Protein AF-A0A2R6G4X2-F1 (afdb_monomer_lite)

Radius of gyration: 41.34 Å; chains: 1; bounding box: 124×84×115 Å

pLDDT: mean 77.08, std 19.09, range [26.97, 98.0]

Secondary structure (DSSP, 8-state):
-HHHHHHHHHHHHHT--HHHHHHHHHHHHHHHHHHHHHHHHHHHHHHHHHIIIIIIIHHHHHHHHHHHHHTT-TTHHHHHHHIIIIIHHHHHHHHHHHHHHHHHHTT--TTSTTHHHHHHHHTT---S-SSSS-----------------------------------------TT-S-HHHHHHHHHHHHHHHHHHHHHHSHHHHHHH-GGGGHHHHHHHHHHHHHHHGGGGEETTEE-HHHHHHHHHHHHHHHHHHHHHHHHHHHHHHHHHHHHHHHHHHHHHHHHHTT--HHHHHHHHHTS--GGGHHHHHHHHHHHHTT--HHHHHHHHHHHH--HHHHHHHHHHHHHHHH-S--HHHHHHHHHHHHHHHHHHHHHHHHHHHHHHHHHHHHHHHHHHHHHIIIIITTTS-S---PPPHHHHHHHT--HHHHHTTT---HHHHHHHHHHHHHHHHHHHHHHHHHHHHSSGGGHHHHHHHHHHHHHHHHHHHPPP-EEEE---EEESSSEEEEEEEEESSSEEEEEEESSTT--EEEEPPPB-SEEEEEEEEE-S----SEEEEEEEEEE-SSSSSS---TTSSSPPEEPBPSSSBSEEEEEEEE---------------PPPPPP----

Sequence (632 aa):
FRTFSENLASVLQSGQDLSGFLREQYDRYSEQAQERQDELLELLATIAEAYVTVLVAGTLFLMTILLVFGLTTTQTINFLRLLAYLLIPLGNLLFIVYLDGKLDMLGVARGSDTGPLEAAVDDDRVPDDVGRRSAGTPHLSAGDAADTAEAVEGTGTVDSPGVARSDGGSPGVDATTRPAADSRERLLLYDRLASVKRVLGDPVRTVLWNPTRILYLTVPLALVWLALRAPDAVSPAGIEARILDDVLIRAFLLVVGSFAVVWEVYSRRVRRMEQALPELLGRLASLNQAGMSVVESIERVRESDLGLLSVEVDRVWRDLEYGATVDDALRRFGLRVRTTATTRVVTLLTNALRASGNVAPVLRIAAEQAEAELKLRRRRRQQMFTYLVVIYISFAVFLVIIVAVQEVLVPSLPTDVPVPSADDTRRLGVNAGQFARFAEVDKAAYTLVFFHTALIQAVLSGFVAGQLGEGSLKDGAKHATVMLGVAYVAFLLLSSPVGTVTFTEQTMDGDAVVVDSVSLSEGGYVVVRQQTQDGTVVGHSQYLEAGTHRDVRVELDDTYADEMELFAVAYVDSDGDAAFDGPGATEPDSPYAGADSRVIDRATVYRGSDTAVSIRSPGASSPLPGPVLAGR

Foldseek 3Di:
DVVLVVVLVVCVVVVHDSVVVVVVVVVVVVVVVVVVLVVLLVVLVVLLVCCLVCLQVVLLVVLVVLLVVCLVFVPSLVVLLCSQVPVNLVVLVVSLVVLLVVLVVVVNAQPPLLVVVVVVVVVPPDPPPPPPPPDDDDDDDDDDDDDDDDDDDDDDDDDDDDDDDDPPDDDDDDPPDDPPVVVVVVVVVVVVVVVVCVCVVCVPVVCLVPLVVVLVVLVVVLVVQLVVQQVLQQDPVGGFPVSNVVSVLVSLLSNLVSSLVSLVSSVVLLLLLLVLLLVLLLQLLVVVVVVDASLVSLVVCLVPDSDSCNVLSVQLNVCVVVPDDNLVSLCVSCVVSVGSLSVVLSVQQSVVVVVDPRRNVSSNVSSVVSVVVVVSLVVQLVSLVVSLVVLVVSLVVSLVVLLCCLQPVLLPSDQADDQPDPVVCVVVVHDSVVVVSRGHRQSLSSNVSSLSSSLSCLQSSLQVSLCSNRVHSSNSSNSSSVSNVVSVVCCVVRHAKAKAWAAEAEEDDPQKGWTAKIATNAKWKKWKAFDDPPHDTQWIFQIDHHGMDGRGITGGNDDDDQKTKMKIWIWHPPPSPRDAADDPGPDHTHTRDRPDDGNMDIYTYGYDDPPPPPPPDDDDDDDDDDDDDDDD

Structure (mmCIF, N/CA/C/O backbone):
data_AF-A0A2R6G4X2-F1
#
_entry.id   AF-A0A2R6G4X2-F1
#
loop_
_atom_site.group_PDB
_atom_site.id
_atom_site.type_symbol
_atom_site.label_atom_id
_atom_site.label_alt_id
_atom_site.label_comp_id
_atom_site.label_asym_id
_atom_site.label_entity_id
_atom_site.label_seq_id
_atom_site.pdbx_PDB_ins_code
_atom_site.Cartn_x
_atom_site.Cartn_y
_atom_site.Cartn_z
_atom_site.occupancy
_atom_site.B_iso_or_equiv
_atom_site.auth_seq_id
_atom_site.auth_comp_id
_atom_site.auth_asym_id
_atom_site.auth_atom_id
_atom_site.pdbx_PDB_model_num
ATOM 1 N N . PHE A 1 1 ? 1.322 -0.510 41.920 1.00 74.31 1 PHE A N 1
ATOM 2 C CA . PHE A 1 1 ? 0.438 -1.065 42.969 1.00 74.31 1 PHE A CA 1
ATOM 3 C C . PHE A 1 1 ? 1.018 -0.882 44.369 1.00 74.31 1 PHE A C 1
ATOM 5 O O . PHE A 1 1 ? 0.377 -0.198 45.147 1.00 74.31 1 PHE A O 1
ATOM 12 N N . ARG A 1 2 ? 2.238 -1.362 44.675 1.00 82.44 2 ARG A N 1
ATOM 13 C CA . ARG A 1 2 ? 2.890 -1.189 45.997 1.00 82.44 2 ARG A CA 1
ATOM 14 C C . ARG A 1 2 ? 2.778 0.235 46.572 1.00 82.44 2 ARG A C 1
ATOM 16 O O . ARG A 1 2 ? 2.204 0.404 47.636 1.00 82.44 2 ARG A O 1
ATOM 23 N N . THR A 1 3 ? 3.216 1.245 45.821 1.00 82.50 3 THR A N 1
ATOM 24 C CA . THR A 1 3 ? 3.168 2.656 46.246 1.00 82.50 3 THR A CA 1
ATOM 25 C C . THR A 1 3 ? 1.747 3.152 46.523 1.00 82.50 3 THR A C 1
ATOM 27 O O . THR A 1 3 ? 1.519 3.894 47.468 1.00 82.50 3 THR A O 1
ATOM 30 N N . PHE A 1 4 ? 0.766 2.717 45.725 1.00 89.06 4 PHE A N 1
ATOM 31 C CA . PHE A 1 4 ? -0.639 3.045 45.965 1.00 89.06 4 PHE A CA 1
ATOM 32 C C . PHE A 1 4 ? -1.136 2.408 47.268 1.00 89.06 4 PHE A C 1
ATOM 34 O O . PHE A 1 4 ? -1.772 3.087 48.062 1.00 89.06 4 PHE A O 1
ATOM 41 N N . SER A 1 5 ? -0.812 1.135 47.511 1.00 88.81 5 SER A N 1
ATOM 42 C CA . SER A 1 5 ? -1.215 0.408 48.719 1.00 88.81 5 SER A CA 1
ATOM 43 C C . SER A 1 5 ? -0.576 0.972 49.992 1.00 88.81 5 SER A C 1
ATOM 45 O O . SER A 1 5 ? -1.249 1.067 51.011 1.00 88.81 5 SER A O 1
ATOM 47 N N . GLU A 1 6 ? 0.693 1.378 49.933 1.00 89.75 6 GLU A N 1
ATOM 48 C CA . GLU A 1 6 ? 1.402 2.031 51.044 1.00 89.75 6 GLU A CA 1
ATOM 49 C C . GLU A 1 6 ? 0.797 3.404 51.361 1.00 89.75 6 GLU A C 1
ATOM 51 O O . GLU A 1 6 ? 0.488 3.699 52.516 1.00 89.75 6 GLU A O 1
ATOM 56 N N . ASN A 1 7 ? 0.541 4.215 50.330 1.00 88.00 7 ASN A N 1
ATOM 57 C CA . ASN A 1 7 ? -0.105 5.517 50.494 1.00 88.00 7 ASN A CA 1
ATOM 58 C C . ASN A 1 7 ? -1.544 5.375 51.012 1.00 88.00 7 ASN A C 1
ATOM 60 O O . ASN A 1 7 ? -1.951 6.110 51.906 1.00 88.00 7 ASN A O 1
ATOM 64 N N . LEU A 1 8 ? -2.293 4.391 50.511 1.00 91.00 8 LEU A N 1
ATOM 65 C CA . LEU A 1 8 ? -3.640 4.076 50.980 1.00 91.00 8 LEU A CA 1
ATOM 66 C C . LEU A 1 8 ? -3.634 3.645 52.453 1.00 91.00 8 LEU A C 1
ATOM 68 O O . LEU A 1 8 ? -4.461 4.113 53.227 1.00 91.00 8 LEU A O 1
ATOM 72 N N . ALA A 1 9 ? -2.688 2.793 52.861 1.00 88.75 9 ALA A N 1
ATOM 73 C CA . ALA A 1 9 ? -2.542 2.373 54.254 1.00 88.75 9 ALA A CA 1
ATOM 74 C C . ALA A 1 9 ? -2.226 3.559 55.180 1.00 88.75 9 ALA A C 1
ATOM 76 O O . ALA A 1 9 ? -2.791 3.650 56.268 1.00 88.75 9 ALA A O 1
ATOM 77 N N . SER A 1 10 ? -1.388 4.494 54.723 1.00 89.75 10 SER A N 1
ATOM 78 C CA . SER A 1 10 ? -1.072 5.733 55.444 1.00 89.75 10 SER A CA 1
ATOM 79 C C . SER A 1 10 ? -2.299 6.640 55.617 1.00 89.75 10 SER A C 1
ATOM 81 O O . SER A 1 10 ? -2.577 7.122 56.717 1.00 89.75 10 SER A O 1
ATOM 83 N N . VAL A 1 11 ? -3.097 6.822 54.560 1.00 89.69 11 VAL A N 1
ATOM 84 C CA . VAL A 1 11 ? -4.350 7.600 54.604 1.00 89.69 11 VAL A CA 1
ATOM 85 C C . VAL A 1 11 ? -5.365 6.955 55.552 1.00 89.69 11 VAL A C 1
ATOM 87 O O . VAL A 1 11 ? -5.968 7.645 56.374 1.00 89.69 11 VAL A O 1
ATOM 90 N N . LEU A 1 12 ? -5.491 5.624 55.513 1.00 89.88 12 LEU A N 1
ATOM 91 C CA . LEU A 1 12 ? -6.370 4.867 56.409 1.00 89.88 12 LEU A CA 1
ATOM 92 C C . LEU A 1 12 ? -5.915 4.920 57.879 1.00 89.88 12 LEU A C 1
ATOM 94 O O . LEU A 1 12 ? -6.760 5.008 58.765 1.00 89.88 12 LEU A O 1
ATOM 98 N N . GLN A 1 13 ? -4.605 4.895 58.158 1.00 89.56 13 GLN A N 1
ATOM 99 C CA . GLN A 1 13 ? -4.066 5.007 59.523 1.00 89.56 13 GLN A CA 1
ATOM 100 C C . GLN A 1 13 ? -4.143 6.425 60.093 1.00 89.56 13 GLN A C 1
ATOM 102 O O . GLN A 1 13 ? -4.337 6.588 61.295 1.00 89.56 13 GLN A O 1
ATOM 107 N N . SER A 1 14 ? -3.979 7.447 59.253 1.00 88.31 14 SER A N 1
ATOM 108 C CA . SER A 1 14 ? -4.007 8.854 59.673 1.00 88.31 14 SER A CA 1
ATOM 109 C C . SER A 1 14 ? -5.420 9.438 59.777 1.00 88.31 14 SER A C 1
ATOM 111 O O . SER A 1 14 ? -5.576 10.550 60.280 1.00 88.31 14 SER A O 1
ATOM 113 N N . GLY A 1 15 ? -6.447 8.707 59.324 1.00 84.38 15 GLY A N 1
ATOM 114 C CA . GLY A 1 15 ? -7.837 9.173 59.304 1.00 84.38 15 GLY A CA 1
ATOM 115 C C . GLY A 1 15 ? -8.101 10.288 58.286 1.00 84.38 15 GLY A C 1
ATOM 116 O O . GLY A 1 15 ? -9.091 11.007 58.413 1.00 84.38 15 GLY A O 1
ATOM 117 N N . GLN A 1 16 ? -7.213 10.463 57.302 1.00 85.94 16 GLN A N 1
ATOM 118 C CA . GLN A 1 16 ? -7.388 11.425 56.214 1.00 85.94 16 GLN A CA 1
ATOM 119 C C . GLN A 1 16 ? -8.553 11.022 55.295 1.00 85.94 16 GLN A C 1
ATOM 121 O O . GLN A 1 16 ? -8.960 9.861 55.252 1.00 85.94 16 GLN A O 1
ATOM 126 N N . ASP A 1 17 ? -9.097 11.990 54.550 1.00 88.38 17 ASP A N 1
ATOM 127 C CA . ASP A 1 17 ? -10.212 11.743 53.632 1.00 88.38 17 ASP A CA 1
ATOM 128 C C . ASP A 1 17 ? -9.800 10.779 52.507 1.00 88.38 17 ASP A C 1
ATOM 130 O O . ASP A 1 17 ? -9.143 11.153 51.531 1.00 88.38 17 ASP A O 1
ATOM 134 N N . LEU A 1 18 ? -10.218 9.520 52.650 1.00 88.31 18 LEU A N 1
ATOM 135 C CA . LEU A 1 18 ? -10.005 8.460 51.669 1.00 88.31 18 LEU A CA 1
ATOM 136 C C . LEU A 1 18 ? -10.571 8.843 50.297 1.00 88.31 18 LEU A C 1
ATOM 138 O O . LEU A 1 18 ? -9.967 8.541 49.269 1.00 88.31 18 LEU A O 1
ATOM 142 N N . SER A 1 19 ? -11.721 9.513 50.284 1.00 86.00 19 SER A N 1
ATOM 143 C CA . SER A 1 19 ? -12.405 9.960 49.070 1.00 86.00 19 SER A CA 1
ATOM 144 C C . SER A 1 19 ? -11.533 10.952 48.302 1.00 86.00 19 SER A C 1
ATOM 146 O O . SER A 1 19 ? -11.297 10.766 47.107 1.00 86.00 19 SER A O 1
ATOM 148 N N . GLY A 1 20 ? -11.010 11.963 49.001 1.00 85.75 20 GLY A N 1
ATOM 149 C CA . GLY A 1 20 ? -10.073 12.948 48.471 1.00 85.75 20 GLY A CA 1
ATOM 150 C C . GLY A 1 20 ? -8.779 12.318 47.958 1.00 85.75 20 GLY A C 1
ATOM 151 O O . GLY A 1 20 ? -8.377 12.604 46.832 1.00 85.75 20 GLY A O 1
ATOM 152 N N . PHE A 1 21 ? -8.177 11.390 48.712 1.00 89.50 21 PHE A N 1
ATOM 153 C CA . PHE A 1 21 ? -6.983 10.667 48.258 1.00 89.50 21 PHE A CA 1
ATOM 154 C C . PHE A 1 21 ? -7.237 9.883 46.964 1.00 89.50 21 PHE A C 1
ATOM 156 O O . PHE A 1 21 ? -6.461 9.985 46.015 1.00 89.50 21 PHE A O 1
ATOM 163 N N . LEU A 1 22 ? -8.324 9.105 46.900 1.00 87.12 22 LEU A N 1
ATOM 164 C CA . LEU A 1 22 ? -8.661 8.322 45.708 1.00 87.12 22 LEU A CA 1
ATOM 165 C C . LEU A 1 22 ? -8.944 9.221 44.498 1.00 87.12 22 LEU A C 1
ATOM 167 O O . LEU A 1 22 ? -8.554 8.863 43.387 1.00 87.12 22 LEU A O 1
ATOM 171 N N . ARG A 1 23 ? -9.571 10.388 44.709 1.00 81.25 23 ARG A N 1
ATOM 172 C CA . ARG A 1 23 ? -9.786 11.403 43.668 1.00 81.25 23 ARG A CA 1
ATOM 173 C C . ARG A 1 23 ? -8.458 11.943 43.137 1.00 81.25 23 ARG A C 1
ATOM 175 O O . ARG A 1 23 ? -8.238 11.911 41.935 1.00 81.25 23 ARG A O 1
ATOM 182 N N . GLU A 1 24 ? -7.555 12.351 44.026 1.00 88.06 24 GLU A N 1
ATOM 183 C CA . GLU A 1 24 ? -6.244 12.882 43.639 1.00 88.06 24 GLU A CA 1
ATOM 184 C C . GLU A 1 24 ? -5.398 11.828 42.909 1.00 88.06 24 GLU A C 1
ATOM 186 O O . GLU A 1 24 ? -4.736 12.128 41.916 1.00 88.06 24 GLU A O 1
ATOM 191 N N . GLN A 1 25 ? -5.434 10.570 43.365 1.00 86.06 25 GLN A N 1
ATOM 192 C CA . GLN A 1 25 ? -4.774 9.478 42.652 1.00 86.06 25 GLN A CA 1
ATOM 193 C C . GLN A 1 25 ? -5.386 9.270 41.266 1.00 86.06 25 GLN A C 1
ATOM 195 O O . GLN A 1 25 ? -4.638 9.119 40.304 1.00 86.06 25 GLN A O 1
ATOM 200 N N . TYR A 1 26 ? -6.716 9.274 41.149 1.00 81.62 26 TYR A N 1
ATOM 201 C CA . TYR A 1 26 ? -7.399 9.165 39.861 1.00 81.62 26 TYR A CA 1
ATOM 202 C C . TYR A 1 26 ? -6.978 10.284 38.901 1.00 81.62 26 TYR A C 1
ATOM 204 O O . TYR A 1 26 ? -6.567 9.984 37.780 1.00 81.62 26 TYR A O 1
ATOM 212 N N . ASP A 1 27 ? -7.002 11.541 39.352 1.00 83.31 27 ASP A N 1
ATOM 213 C CA . ASP A 1 27 ? -6.635 12.699 38.532 1.00 83.31 27 ASP A CA 1
ATOM 214 C C . ASP A 1 27 ? -5.168 12.602 38.079 1.00 83.31 27 ASP A C 1
ATOM 216 O O . ASP A 1 27 ? -4.881 12.694 36.885 1.00 83.31 27 ASP A O 1
ATOM 220 N N . ARG A 1 28 ? -4.248 12.259 38.993 1.00 85.56 28 ARG A N 1
ATOM 221 C CA . ARG A 1 28 ? -2.826 12.046 38.679 1.00 85.56 28 ARG A CA 1
ATOM 222 C C . ARG A 1 28 ? -2.600 10.920 37.669 1.00 85.56 28 ARG A C 1
ATOM 224 O O . ARG A 1 28 ? -1.805 11.073 36.746 1.00 85.56 28 ARG A O 1
ATOM 231 N N . TYR A 1 29 ? -3.255 9.770 37.839 1.00 81.06 29 TYR A N 1
ATOM 232 C CA . TYR A 1 29 ? -3.120 8.660 36.889 1.00 81.06 29 TYR A CA 1
ATOM 233 C C . TYR A 1 29 ? -3.757 8.988 35.535 1.00 81.06 29 TYR A C 1
ATOM 235 O O . TYR A 1 29 ? -3.246 8.535 34.512 1.00 81.06 29 TYR A O 1
ATOM 243 N N . SER A 1 30 ? -4.834 9.778 35.516 1.00 76.94 30 SER A N 1
ATOM 244 C CA . SER A 1 30 ? -5.456 10.275 34.288 1.00 76.94 30 SER A CA 1
ATOM 245 C C . SER A 1 30 ? -4.523 11.228 33.535 1.00 76.94 30 SER A C 1
ATOM 247 O O . SER A 1 30 ? -4.326 11.049 32.334 1.00 76.94 30 SER A O 1
ATOM 249 N N . GLU A 1 31 ? -3.897 12.188 34.222 1.00 82.50 31 GLU A N 1
ATOM 250 C CA . GLU A 1 31 ? -2.893 13.088 33.632 1.00 82.50 31 GLU A CA 1
ATOM 251 C C . GLU A 1 31 ? -1.687 12.308 33.097 1.00 82.50 31 GLU A C 1
ATOM 253 O O . GLU A 1 31 ? -1.355 12.426 31.921 1.00 82.50 31 GLU A O 1
ATOM 258 N N . GLN A 1 32 ? -1.106 11.408 33.898 1.00 85.50 32 GLN A N 1
ATOM 259 C CA . GLN A 1 32 ? 0.003 10.556 33.446 1.00 85.50 32 GLN A CA 1
ATOM 260 C C . GLN A 1 32 ? -0.377 9.672 32.253 1.00 85.50 32 GLN A C 1
ATOM 262 O O . GLN A 1 32 ? 0.459 9.383 31.397 1.00 85.50 32 GLN A O 1
ATOM 267 N N . ALA A 1 33 ? -1.623 9.196 32.185 1.00 76.44 33 ALA A N 1
ATOM 268 C CA . ALA A 1 33 ? -2.098 8.429 31.040 1.00 76.44 33 ALA A CA 1
ATOM 269 C C . ALA A 1 33 ? -2.177 9.295 29.774 1.00 76.44 33 ALA A C 1
ATOM 271 O O . ALA A 1 33 ? -1.818 8.807 28.704 1.00 76.44 33 ALA A O 1
ATOM 272 N N . GLN A 1 34 ? -2.602 10.557 29.891 1.00 78.50 34 GLN A N 1
ATOM 273 C CA . GLN A 1 34 ? -2.627 11.512 28.778 1.00 78.50 34 GLN A CA 1
ATOM 274 C C . GLN A 1 34 ? -1.216 11.893 28.317 1.00 78.50 34 GLN A C 1
ATOM 276 O O . GLN A 1 34 ? -0.951 11.852 27.119 1.00 78.50 34 GLN A O 1
ATOM 281 N N . GLU A 1 35 ? -0.295 12.180 29.240 1.00 84.88 35 GLU A N 1
ATOM 282 C CA . GLU A 1 35 ? 1.109 12.472 28.913 1.00 84.88 35 GLU A CA 1
ATOM 283 C C . GLU A 1 35 ? 1.766 11.306 28.169 1.00 84.88 35 GLU A C 1
ATOM 285 O O . GLU A 1 35 ? 2.358 11.502 27.110 1.00 84.88 35 GLU A O 1
ATOM 290 N N . ARG A 1 36 ? 1.578 10.070 28.657 1.00 82.19 36 ARG A N 1
ATOM 291 C CA . ARG A 1 36 ? 2.057 8.869 27.954 1.00 82.19 36 ARG A CA 1
ATOM 292 C C . ARG A 1 36 ? 1.477 8.771 26.551 1.00 82.19 36 ARG A C 1
ATOM 294 O O . ARG A 1 36 ? 2.182 8.391 25.630 1.00 82.19 36 ARG A O 1
ATOM 301 N N . GLN A 1 37 ? 0.193 9.076 26.371 1.00 77.38 37 GLN A N 1
ATOM 302 C CA . GLN A 1 37 ? -0.431 9.031 25.048 1.00 77.38 37 GLN A CA 1
ATOM 303 C C . GLN A 1 37 ? 0.171 10.069 24.100 1.00 77.38 37 GLN A C 1
ATOM 305 O O . GLN A 1 37 ? 0.361 9.753 22.929 1.00 77.38 37 GLN A O 1
ATOM 310 N N . ASP A 1 38 ? 0.498 11.263 24.589 1.00 83.81 38 ASP A N 1
ATOM 311 C CA . ASP A 1 38 ? 1.144 12.301 23.785 1.00 83.81 38 ASP A CA 1
ATOM 312 C C . ASP A 1 38 ? 2.583 11.911 23.409 1.00 83.81 38 ASP A C 1
ATOM 314 O O . ASP A 1 38 ? 2.957 12.039 22.243 1.00 83.81 38 ASP A O 1
ATOM 318 N N . GLU A 1 39 ? 3.332 11.297 24.329 1.00 86.19 39 GLU A N 1
ATOM 319 C CA . GLU A 1 39 ? 4.656 10.722 24.053 1.00 86.19 39 GLU A CA 1
ATOM 320 C C . GLU A 1 39 ? 4.590 9.613 22.984 1.00 86.19 39 GLU A C 1
ATOM 322 O O . GLU A 1 39 ? 5.395 9.582 22.053 1.00 86.19 39 GLU A O 1
ATOM 327 N N . LEU A 1 40 ? 3.585 8.727 23.039 1.00 83.50 40 LEU A N 1
ATOM 328 C CA . LEU A 1 40 ? 3.386 7.699 22.006 1.00 83.50 40 LEU A CA 1
ATOM 329 C C . LEU A 1 40 ? 3.181 8.301 20.615 1.00 83.50 40 LEU A C 1
ATOM 331 O O . LEU A 1 40 ? 3.644 7.741 19.621 1.00 83.50 40 LEU A O 1
ATOM 335 N N . LEU A 1 41 ? 2.468 9.420 20.534 1.00 83.12 41 LEU A N 1
ATOM 336 C CA . LEU A 1 41 ? 2.195 10.097 19.272 1.00 83.12 41 LEU A CA 1
ATOM 337 C C . LEU A 1 41 ? 3.466 10.740 18.701 1.00 83.12 41 LEU A C 1
ATOM 339 O O . LEU A 1 41 ? 3.698 10.650 17.496 1.00 83.12 41 LEU A O 1
ATOM 343 N N . GLU A 1 42 ? 4.319 11.301 19.557 1.00 87.56 42 GLU A N 1
ATOM 344 C CA . GLU A 1 42 ? 5.636 11.832 19.185 1.00 87.56 42 GLU A CA 1
ATOM 345 C C . GLU A 1 42 ? 6.618 10.732 18.738 1.00 87.56 42 GLU A C 1
ATOM 347 O O . GLU A 1 42 ? 7.371 10.898 17.774 1.00 87.56 42 GLU A O 1
ATOM 352 N N . LEU A 1 43 ? 6.569 9.553 19.362 1.00 88.25 43 LEU A N 1
ATOM 353 C CA . LEU A 1 43 ? 7.355 8.402 18.911 1.00 88.25 43 LEU A CA 1
ATOM 354 C C . LEU A 1 43 ? 6.917 7.923 17.522 1.00 88.25 43 LEU A C 1
ATOM 356 O O . LEU A 1 43 ? 7.763 7.662 16.666 1.00 88.25 43 LEU A O 1
ATOM 360 N N . LEU A 1 44 ? 5.607 7.822 17.273 1.00 85.56 44 LEU A N 1
ATOM 361 C CA . LEU A 1 44 ? 5.081 7.437 15.957 1.00 85.56 44 LEU A CA 1
ATOM 362 C C . LEU A 1 44 ? 5.452 8.453 14.872 1.00 85.56 44 LEU A C 1
ATOM 364 O O . LEU A 1 44 ? 5.812 8.058 13.762 1.00 85.56 44 LEU A O 1
ATOM 368 N N . ALA A 1 45 ? 5.412 9.740 15.212 1.00 86.81 45 ALA A N 1
ATOM 369 C CA . ALA A 1 45 ? 5.889 10.832 14.376 1.00 86.81 45 ALA A CA 1
ATOM 370 C C . ALA A 1 45 ? 7.362 10.662 13.986 1.00 86.81 45 ALA A C 1
ATOM 372 O O . ALA A 1 45 ? 7.700 10.626 12.803 1.00 86.81 45 ALA A O 1
ATOM 373 N N . THR A 1 46 ? 8.221 10.461 14.984 1.00 91.00 46 THR A N 1
ATOM 374 C CA . THR A 1 46 ? 9.662 10.268 14.788 1.00 91.00 46 THR A CA 1
ATOM 375 C C . THR A 1 46 ? 9.948 9.057 13.894 1.00 91.00 46 THR A C 1
ATOM 377 O O . THR A 1 46 ? 10.792 9.117 13.000 1.00 91.00 46 THR A O 1
ATOM 380 N N . ILE A 1 47 ? 9.217 7.953 14.087 1.00 92.25 47 ILE A N 1
ATOM 381 C CA . ILE A 1 47 ? 9.348 6.747 13.257 1.00 92.25 47 ILE A CA 1
ATOM 382 C C . ILE A 1 47 ? 8.941 7.028 11.801 1.00 92.25 47 ILE A C 1
ATOM 384 O O . ILE A 1 47 ? 9.616 6.568 10.877 1.00 92.25 47 ILE A O 1
ATOM 388 N N . ALA A 1 48 ? 7.865 7.787 11.580 1.00 90.12 48 ALA A N 1
ATOM 389 C CA . ALA A 1 48 ? 7.418 8.154 10.240 1.00 90.12 48 ALA A CA 1
ATOM 390 C C . ALA A 1 48 ? 8.413 9.085 9.520 1.00 90.12 48 ALA A C 1
ATOM 392 O O . ALA A 1 48 ? 8.692 8.894 8.337 1.00 90.12 48 ALA A O 1
ATOM 393 N N . GLU A 1 49 ? 8.994 10.058 10.221 1.00 91.38 49 GLU A N 1
ATOM 394 C CA . GLU A 1 49 ? 10.031 10.936 9.664 1.00 91.38 49 GLU A CA 1
ATOM 395 C C . GLU A 1 49 ? 11.315 10.167 9.330 1.00 91.38 49 GLU A C 1
ATOM 397 O O . GLU A 1 49 ? 11.892 10.347 8.253 1.00 91.38 49 GLU A O 1
ATOM 402 N N . ALA A 1 50 ? 11.731 9.250 10.208 1.00 93.94 50 ALA A N 1
ATOM 403 C CA . ALA A 1 50 ? 12.869 8.369 9.959 1.00 93.94 50 ALA A CA 1
ATOM 404 C C . ALA A 1 50 ? 12.653 7.500 8.709 1.00 93.94 50 ALA A C 1
ATOM 406 O O . ALA A 1 50 ? 13.566 7.338 7.902 1.00 93.94 50 ALA A O 1
ATOM 407 N N . TYR A 1 51 ? 11.436 6.985 8.503 1.00 94.50 51 TYR A N 1
ATOM 408 C CA . TYR A 1 51 ? 11.088 6.236 7.295 1.00 94.50 51 TYR A CA 1
ATOM 409 C C . TYR A 1 51 ? 11.301 7.062 6.023 1.00 94.50 51 TYR A C 1
ATOM 411 O O . TYR A 1 51 ? 12.009 6.641 5.106 1.00 94.50 51 TYR A O 1
ATOM 419 N N . VAL A 1 52 ? 10.708 8.256 5.980 1.00 93.06 52 VAL A N 1
ATOM 420 C CA . VAL A 1 52 ? 10.749 9.129 4.802 1.00 93.06 52 VAL A CA 1
ATOM 421 C C . VAL A 1 52 ? 12.179 9.571 4.491 1.00 93.06 52 VAL A C 1
ATOM 423 O O . VAL A 1 52 ? 12.605 9.558 3.338 1.00 93.06 52 VAL A O 1
ATOM 426 N N . THR A 1 53 ? 12.946 9.933 5.512 1.00 93.00 53 THR A N 1
ATOM 427 C CA . THR A 1 53 ? 14.320 10.413 5.330 1.00 93.00 53 THR A CA 1
ATOM 428 C C . THR A 1 53 ? 15.282 9.294 4.931 1.00 93.00 53 THR A C 1
ATOM 430 O O . THR A 1 53 ? 16.064 9.468 3.998 1.00 93.00 53 THR A O 1
ATOM 433 N N . VAL A 1 54 ? 15.212 8.129 5.577 1.00 94.12 54 VAL A N 1
ATOM 434 C CA . VAL A 1 54 ? 16.183 7.044 5.365 1.00 94.12 54 VAL A CA 1
ATOM 435 C C . VAL A 1 54 ? 15.806 6.157 4.180 1.00 94.12 54 VAL A C 1
ATOM 437 O O . VAL A 1 54 ? 16.633 5.927 3.300 1.00 94.12 54 VAL A O 1
ATOM 440 N N . LEU A 1 55 ? 14.571 5.650 4.139 1.00 94.25 55 LEU A N 1
ATOM 441 C CA . LEU A 1 55 ? 14.168 4.620 3.173 1.00 94.25 55 LEU A CA 1
ATOM 442 C C . LEU A 1 55 ? 13.589 5.177 1.873 1.00 94.25 55 LEU A C 1
ATOM 444 O O . LEU A 1 55 ? 13.612 4.467 0.871 1.00 94.25 55 LEU A O 1
ATOM 448 N N . VAL A 1 56 ? 13.092 6.416 1.863 1.00 91.69 56 VAL A N 1
ATOM 449 C CA . VAL A 1 56 ? 12.552 7.048 0.645 1.00 91.69 56 VAL A CA 1
ATOM 450 C C . VAL A 1 56 ? 13.556 8.036 0.051 1.00 91.69 56 VAL A C 1
ATOM 452 O O . VAL A 1 56 ? 13.971 7.883 -1.095 1.00 91.69 56 VAL A O 1
ATOM 455 N N . ALA A 1 57 ? 13.984 9.042 0.819 1.00 91.19 57 ALA A N 1
ATOM 456 C CA . ALA A 1 57 ? 14.934 10.040 0.326 1.00 91.19 57 ALA A CA 1
ATOM 457 C C . ALA A 1 57 ? 16.363 9.483 0.222 1.00 91.19 57 ALA A C 1
ATOM 459 O O . ALA A 1 57 ? 17.044 9.720 -0.775 1.00 91.19 57 ALA A O 1
ATOM 460 N N . GLY A 1 58 ? 16.813 8.708 1.215 1.00 92.12 58 GLY A N 1
ATOM 461 C CA . GLY A 1 58 ? 18.147 8.103 1.211 1.00 92.12 58 GLY A CA 1
ATOM 462 C C . GLY A 1 58 ? 18.370 7.121 0.057 1.00 92.12 58 GLY A C 1
ATOM 463 O O . GLY A 1 58 ? 19.436 7.125 -0.556 1.00 92.12 58 GLY A O 1
ATOM 464 N N . THR A 1 59 ? 17.360 6.323 -0.294 1.00 91.12 59 THR A N 1
ATOM 465 C CA . THR A 1 59 ? 17.434 5.371 -1.416 1.00 91.12 59 THR A CA 1
ATOM 466 C C . THR A 1 59 ? 17.459 6.084 -2.760 1.00 91.12 59 THR A C 1
ATOM 468 O O . THR A 1 59 ? 18.265 5.724 -3.615 1.00 91.12 59 THR A O 1
ATOM 471 N N . LEU A 1 60 ? 16.661 7.142 -2.926 1.00 90.31 60 LEU A N 1
ATOM 472 C CA . LEU A 1 60 ? 16.725 8.011 -4.099 1.00 90.31 60 LEU A CA 1
ATOM 473 C C . LEU A 1 60 ? 18.096 8.649 -4.251 1.00 90.31 60 LEU A C 1
ATOM 475 O O . LEU A 1 60 ? 18.677 8.606 -5.328 1.00 90.31 60 LEU A O 1
ATOM 479 N N . PHE A 1 61 ? 18.612 9.244 -3.179 1.00 90.44 61 PHE A N 1
ATOM 480 C CA . PHE A 1 61 ? 19.911 9.900 -3.203 1.00 90.44 61 PHE A CA 1
ATOM 481 C C . PHE A 1 61 ? 21.026 8.917 -3.570 1.00 90.44 61 PHE A C 1
ATOM 483 O O . PHE A 1 61 ? 21.893 9.224 -4.384 1.00 90.44 61 PHE A O 1
ATOM 490 N N . LEU A 1 62 ? 20.979 7.704 -3.018 1.00 90.75 62 LEU A N 1
ATOM 491 C CA . LEU A 1 62 ? 21.928 6.657 -3.371 1.00 90.75 62 LEU A CA 1
ATOM 492 C C . LEU A 1 62 ? 21.775 6.221 -4.836 1.00 90.75 62 LEU A C 1
ATOM 494 O O . LEU A 1 62 ? 22.779 6.039 -5.518 1.00 90.75 62 LEU A O 1
ATOM 498 N N . MET A 1 63 ? 20.541 6.103 -5.330 1.00 89.25 63 MET A N 1
ATOM 499 C CA . MET A 1 63 ? 20.249 5.799 -6.732 1.00 89.25 63 MET A CA 1
ATOM 500 C C . MET A 1 63 ? 20.818 6.857 -7.683 1.00 89.25 63 MET A C 1
ATOM 502 O O . MET A 1 63 ? 21.504 6.514 -8.644 1.00 89.25 63 MET A O 1
ATOM 506 N N . THR A 1 64 ? 20.574 8.142 -7.414 1.00 85.88 64 THR A N 1
ATOM 507 C CA . THR A 1 64 ? 21.063 9.233 -8.267 1.00 85.88 64 THR A CA 1
ATOM 508 C C . THR A 1 64 ? 22.583 9.335 -8.226 1.00 85.88 64 THR A C 1
ATOM 510 O O . THR A 1 64 ? 23.201 9.495 -9.275 1.00 85.88 64 THR A O 1
ATOM 513 N N . ILE A 1 65 ? 23.209 9.155 -7.057 1.00 86.50 65 ILE A N 1
ATOM 514 C CA . ILE A 1 65 ? 24.672 9.076 -6.951 1.00 86.50 65 ILE A CA 1
ATOM 515 C C . ILE A 1 65 ? 25.221 7.913 -7.769 1.00 86.50 65 ILE A C 1
ATOM 517 O O . ILE A 1 65 ? 26.174 8.105 -8.517 1.00 86.50 65 ILE A O 1
ATOM 521 N N . LEU A 1 66 ? 24.657 6.712 -7.631 1.00 85.38 66 LEU A N 1
ATOM 522 C CA . LEU A 1 66 ? 25.139 5.531 -8.348 1.00 85.38 66 LEU A CA 1
ATOM 523 C C . LEU A 1 66 ? 24.967 5.671 -9.862 1.00 85.38 66 LEU A C 1
ATOM 525 O O . LEU A 1 66 ? 25.812 5.189 -10.613 1.00 85.38 66 LEU A O 1
ATOM 529 N N . LEU A 1 67 ? 23.925 6.365 -10.313 1.00 82.19 67 LEU A N 1
ATOM 530 C CA . LEU A 1 67 ? 23.754 6.699 -11.721 1.00 82.19 67 LEU A CA 1
ATOM 531 C C . LEU A 1 67 ? 24.797 7.708 -12.207 1.00 82.19 67 LEU A C 1
ATOM 533 O O . LEU A 1 67 ? 25.438 7.475 -13.226 1.00 82.19 67 LEU A O 1
ATOM 537 N N . VAL A 1 68 ? 25.016 8.797 -11.463 1.00 80.25 68 VAL A N 1
ATOM 538 C CA . VAL A 1 68 ? 26.039 9.800 -11.805 1.00 80.25 68 VAL A CA 1
ATOM 539 C C . VAL A 1 68 ? 27.442 9.194 -11.756 1.00 80.25 68 VAL A C 1
ATOM 541 O O . VAL A 1 68 ? 28.284 9.509 -12.584 1.00 80.25 68 VAL A O 1
ATOM 544 N N . PHE A 1 69 ? 27.709 8.278 -10.829 1.00 76.38 69 PHE A N 1
ATOM 545 C CA . PHE A 1 69 ? 28.953 7.513 -10.816 1.00 76.38 69 PHE A CA 1
ATOM 546 C C . PHE A 1 69 ? 29.010 6.495 -11.964 1.00 76.38 69 PHE A C 1
ATOM 548 O O . PHE A 1 69 ? 30.090 6.154 -12.428 1.00 76.38 69 PHE A O 1
ATOM 555 N N . GLY A 1 70 ? 27.857 6.052 -12.470 1.00 70.69 70 GLY A N 1
ATOM 556 C CA . GLY A 1 70 ? 27.741 5.235 -13.679 1.00 70.69 70 GLY A CA 1
ATOM 557 C C . GLY A 1 70 ? 28.243 5.934 -14.936 1.00 70.69 70 GLY A C 1
ATOM 558 O O . GLY A 1 70 ? 28.806 5.279 -15.806 1.00 70.69 70 GLY A O 1
ATOM 559 N N . LEU A 1 71 ? 28.133 7.266 -14.995 1.00 67.81 71 LEU A N 1
ATOM 560 C CA . LEU A 1 71 ? 28.729 8.076 -16.064 1.00 67.81 71 LEU A CA 1
ATOM 561 C C . LEU A 1 71 ? 30.261 8.031 -16.063 1.00 67.81 71 LEU A C 1
ATOM 563 O O . LEU A 1 71 ? 30.881 8.230 -17.102 1.00 67.81 71 LEU A O 1
ATOM 567 N N . THR A 1 72 ? 30.881 7.823 -14.900 1.00 67.62 72 THR A N 1
ATOM 568 C CA . THR A 1 72 ? 32.345 7.820 -14.762 1.00 67.62 72 THR A CA 1
ATOM 569 C C . THR A 1 72 ? 32.923 6.413 -14.650 1.00 67.62 72 THR A C 1
ATOM 571 O O . THR A 1 72 ? 34.101 6.212 -14.933 1.00 67.62 72 THR A O 1
ATOM 574 N N . THR A 1 73 ? 32.110 5.438 -14.234 1.00 65.69 73 THR A N 1
ATOM 575 C CA . THR A 1 73 ? 32.514 4.062 -13.939 1.00 65.69 73 THR A CA 1
ATOM 576 C C . THR A 1 73 ? 31.487 3.068 -14.477 1.00 65.69 73 THR A C 1
ATOM 578 O O . THR A 1 73 ? 30.326 3.074 -14.086 1.00 65.69 73 THR A O 1
ATOM 581 N N . THR A 1 74 ? 31.924 2.109 -15.287 1.00 57.94 74 THR A N 1
ATOM 582 C CA . THR A 1 74 ? 31.042 1.227 -16.073 1.00 57.94 74 THR A CA 1
ATOM 583 C C . THR A 1 74 ? 30.365 0.073 -15.321 1.00 57.94 74 THR A C 1
ATOM 585 O O . THR A 1 74 ? 29.627 -0.700 -15.921 1.00 57.94 74 THR A O 1
ATOM 588 N N . GLN A 1 75 ? 30.569 -0.077 -14.008 1.00 69.31 75 GLN A N 1
ATOM 589 C CA . GLN A 1 75 ? 30.040 -1.219 -13.236 1.00 69.31 75 GLN A CA 1
ATOM 590 C C . GLN A 1 75 ? 28.942 -0.857 -12.224 1.00 69.31 75 GLN A C 1
ATOM 592 O O . GLN A 1 75 ? 28.603 -1.677 -11.367 1.00 69.31 75 GLN A O 1
ATOM 597 N N . THR A 1 76 ? 28.349 0.339 -12.295 1.00 80.50 76 THR A N 1
ATOM 598 C CA . THR A 1 76 ? 27.336 0.756 -11.308 1.00 80.50 76 THR A CA 1
ATOM 599 C C . THR A 1 76 ? 25.990 0.059 -11.467 1.00 80.50 76 THR A C 1
ATOM 601 O O . THR A 1 76 ? 25.282 -0.091 -10.472 1.00 80.50 76 THR A O 1
ATOM 604 N N . ILE A 1 77 ? 25.665 -0.467 -12.653 1.00 83.06 77 ILE A N 1
ATOM 605 C CA . ILE A 1 77 ? 24.405 -1.187 -12.894 1.00 83.06 77 ILE A CA 1
ATOM 606 C C . ILE A 1 77 ? 24.191 -2.356 -11.923 1.00 83.06 77 ILE A C 1
ATOM 608 O O . ILE A 1 77 ? 23.088 -2.554 -11.421 1.00 83.06 77 ILE A O 1
ATOM 612 N N . ASN A 1 78 ? 25.247 -3.098 -11.575 1.00 86.50 78 ASN A N 1
ATOM 613 C CA . ASN A 1 78 ? 25.146 -4.201 -10.616 1.00 86.50 78 ASN A CA 1
ATOM 614 C C . ASN A 1 78 ? 24.834 -3.699 -9.200 1.00 86.50 78 ASN A C 1
ATOM 616 O O . ASN A 1 78 ? 24.050 -4.321 -8.483 1.00 86.50 78 ASN A O 1
ATOM 620 N N . PHE A 1 79 ? 25.398 -2.553 -8.812 1.00 88.62 79 PHE A N 1
ATOM 621 C CA . PHE A 1 79 ? 25.085 -1.910 -7.537 1.00 88.62 79 PHE A CA 1
ATOM 622 C C . PHE A 1 79 ? 23.655 -1.365 -7.517 1.00 88.62 79 PHE A C 1
ATOM 624 O O . PHE A 1 79 ? 22.970 -1.537 -6.513 1.00 88.62 79 PHE A O 1
ATOM 631 N N . LEU A 1 80 ? 23.174 -0.786 -8.623 1.00 90.56 80 LEU A N 1
ATOM 632 C CA . LEU A 1 80 ? 21.778 -0.358 -8.760 1.00 90.56 80 LEU A CA 1
ATOM 633 C C . LEU A 1 80 ? 20.815 -1.546 -8.672 1.00 90.56 80 LEU A C 1
ATOM 635 O O . LEU A 1 80 ? 19.823 -1.465 -7.957 1.00 90.56 80 LEU A O 1
ATOM 639 N N . ARG A 1 81 ? 21.123 -2.678 -9.321 1.00 92.75 81 ARG A N 1
ATOM 640 C CA . ARG A 1 81 ? 20.335 -3.921 -9.210 1.00 92.75 81 ARG A CA 1
ATOM 641 C C . ARG A 1 81 ? 20.307 -4.446 -7.774 1.00 92.75 81 ARG A C 1
ATOM 643 O O . ARG A 1 81 ? 19.244 -4.806 -7.276 1.00 92.75 81 ARG A O 1
ATOM 650 N N . LEU A 1 82 ? 21.451 -4.460 -7.085 1.00 93.88 82 LEU A N 1
ATOM 651 C CA . LEU A 1 82 ? 21.525 -4.854 -5.675 1.00 93.88 82 LEU A CA 1
ATOM 652 C C . LEU A 1 82 ? 20.720 -3.900 -4.780 1.00 93.88 82 LEU A C 1
ATOM 654 O O . LEU A 1 82 ? 20.007 -4.340 -3.880 1.00 93.88 82 LEU A O 1
ATOM 658 N N . LEU A 1 83 ? 20.784 -2.597 -5.042 1.00 94.06 83 LEU A N 1
ATOM 659 C CA . LEU A 1 83 ? 20.002 -1.602 -4.320 1.00 94.06 83 LEU A CA 1
ATOM 660 C C . LEU A 1 83 ? 18.493 -1.803 -4.545 1.00 94.06 83 LEU A C 1
ATOM 662 O O . LEU A 1 83 ? 17.743 -1.895 -3.574 1.00 94.06 83 LEU A O 1
ATOM 666 N N . ALA A 1 84 ? 18.071 -1.934 -5.804 1.00 94.50 84 ALA A N 1
ATOM 667 C CA . ALA A 1 84 ? 16.679 -2.064 -6.226 1.00 94.50 84 ALA A CA 1
ATOM 668 C C . ALA A 1 84 ? 16.011 -3.358 -5.750 1.00 94.50 84 ALA A C 1
ATOM 670 O O . ALA A 1 84 ? 14.915 -3.317 -5.199 1.00 94.50 84 ALA A O 1
ATOM 671 N N . TYR A 1 85 ? 16.662 -4.506 -5.951 1.00 95.94 85 TYR A N 1
ATOM 672 C CA . TYR A 1 85 ? 16.039 -5.816 -5.732 1.00 95.94 85 TYR A CA 1
ATOM 673 C C . TYR A 1 85 ? 16.343 -6.433 -4.369 1.00 95.94 85 TYR A C 1
ATOM 675 O O . TYR A 1 85 ? 15.642 -7.356 -3.959 1.00 95.94 85 TYR A O 1
ATOM 683 N N . LEU A 1 86 ? 17.364 -5.947 -3.656 1.00 95.88 86 LEU A N 1
ATOM 684 C CA . LEU A 1 86 ? 17.731 -6.478 -2.343 1.00 95.88 86 LEU A CA 1
ATOM 685 C C . LEU A 1 86 ? 17.593 -5.424 -1.246 1.00 95.88 86 LEU A C 1
ATOM 687 O O . LEU A 1 86 ? 16.810 -5.619 -0.321 1.00 95.88 86 LEU A O 1
ATOM 691 N N . LEU A 1 87 ? 18.328 -4.314 -1.329 1.00 95.31 87 LEU A N 1
ATOM 692 C CA . LEU A 1 87 ? 18.441 -3.375 -0.207 1.00 95.31 87 LEU A CA 1
ATOM 693 C C . LEU A 1 87 ? 17.126 -2.629 0.064 1.00 95.31 87 LEU A C 1
ATOM 695 O O . LEU A 1 87 ? 16.704 -2.563 1.218 1.00 95.31 87 LEU A O 1
ATOM 699 N N . ILE A 1 88 ? 16.448 -2.119 -0.970 1.00 95.19 88 ILE A N 1
ATOM 700 C CA . ILE A 1 88 ? 15.166 -1.412 -0.820 1.00 95.19 88 ILE A CA 1
ATOM 701 C C . ILE A 1 88 ? 14.063 -2.347 -0.287 1.00 95.19 88 ILE A C 1
ATOM 703 O O . ILE A 1 88 ? 13.441 -1.988 0.724 1.00 95.19 88 ILE A O 1
ATOM 707 N N . PRO A 1 89 ? 13.825 -3.542 -0.874 1.00 97.12 89 PRO A N 1
ATOM 708 C CA . PRO A 1 89 ? 12.872 -4.503 -0.332 1.00 97.12 89 PRO A CA 1
ATOM 709 C C . PRO A 1 89 ? 13.186 -4.915 1.100 1.00 97.12 89 PRO A C 1
ATOM 711 O O . PRO A 1 89 ? 12.306 -4.863 1.957 1.00 97.12 89 PRO A O 1
ATOM 714 N N . LEU A 1 90 ? 14.441 -5.274 1.379 1.00 97.06 90 LEU A N 1
ATOM 715 C CA . LEU A 1 90 ? 14.867 -5.713 2.703 1.00 97.06 90 LEU A CA 1
ATOM 716 C C . LEU A 1 90 ? 14.706 -4.598 3.741 1.00 97.06 90 LEU A C 1
ATOM 718 O O . LEU A 1 90 ? 14.191 -4.853 4.825 1.00 97.06 90 LEU A O 1
ATOM 722 N N . GLY A 1 91 ? 15.104 -3.368 3.408 1.00 96.75 91 GLY A N 1
ATOM 723 C CA . GLY A 1 91 ? 14.993 -2.212 4.296 1.00 96.75 91 GLY A CA 1
ATOM 724 C C . GLY A 1 91 ? 13.543 -1.892 4.655 1.00 96.75 91 GLY A C 1
ATOM 725 O O . GLY A 1 91 ? 13.223 -1.705 5.827 1.00 96.75 91 GLY A O 1
ATOM 726 N N . ASN A 1 92 ? 12.643 -1.907 3.670 1.00 96.38 92 ASN A N 1
ATOM 727 C CA . ASN A 1 92 ? 11.215 -1.706 3.915 1.00 96.38 92 ASN A CA 1
ATOM 728 C C . ASN A 1 92 ? 10.581 -2.879 4.677 1.00 96.38 92 ASN A C 1
ATOM 730 O O . ASN A 1 92 ? 9.789 -2.640 5.583 1.00 96.38 92 ASN A O 1
ATOM 734 N N . LEU A 1 93 ? 10.927 -4.132 4.365 1.00 96.31 93 LEU A N 1
ATOM 735 C CA . LEU A 1 93 ? 10.422 -5.300 5.098 1.00 96.31 93 LEU A CA 1
ATOM 736 C C . LEU A 1 93 ? 10.885 -5.297 6.558 1.00 96.31 93 LEU A C 1
ATOM 738 O O . LEU A 1 93 ? 10.073 -5.513 7.456 1.00 96.31 93 LEU A O 1
ATOM 742 N N . LEU A 1 94 ? 12.163 -4.996 6.804 1.00 96.44 94 LEU A N 1
ATOM 743 C CA . LEU A 1 94 ? 12.705 -4.811 8.149 1.00 96.44 94 LEU A CA 1
ATOM 744 C C . LEU A 1 94 ? 11.928 -3.719 8.890 1.00 96.44 94 LEU A C 1
ATOM 746 O O . LEU A 1 94 ? 11.554 -3.909 10.044 1.00 96.44 94 LEU A O 1
ATOM 750 N N . PHE A 1 95 ? 11.657 -2.597 8.222 1.00 96.12 95 PHE A N 1
ATOM 751 C CA . PHE A 1 95 ? 10.894 -1.502 8.804 1.00 96.12 95 PHE A CA 1
ATOM 752 C C . PHE A 1 95 ? 9.445 -1.893 9.113 1.00 96.12 95 PHE A C 1
ATOM 754 O O . PHE A 1 95 ? 8.965 -1.578 10.195 1.00 96.12 95 PHE A O 1
ATOM 761 N N . ILE A 1 96 ? 8.768 -2.622 8.220 1.00 94.69 96 ILE A N 1
ATOM 762 C CA . ILE A 1 96 ? 7.409 -3.143 8.439 1.00 94.69 96 ILE A CA 1
ATOM 763 C C . ILE A 1 96 ? 7.372 -4.041 9.680 1.00 94.69 96 ILE A C 1
ATOM 765 O O . ILE A 1 96 ? 6.502 -3.871 10.532 1.00 94.69 96 ILE A O 1
ATOM 769 N N . VAL A 1 97 ? 8.330 -4.963 9.817 1.00 93.62 97 VAL A N 1
ATOM 770 C CA . VAL A 1 97 ? 8.422 -5.867 10.977 1.00 93.62 97 VAL A CA 1
ATOM 771 C C . VAL A 1 97 ? 8.763 -5.098 12.257 1.00 93.62 97 VAL A C 1
ATOM 773 O O . VAL A 1 97 ? 8.141 -5.319 13.295 1.00 93.62 97 VAL A O 1
ATOM 776 N N . TYR A 1 98 ? 9.714 -4.163 12.192 1.00 93.38 98 TYR A N 1
ATOM 777 C CA . TYR A 1 98 ? 10.062 -3.288 13.313 1.00 93.38 98 TYR A CA 1
ATOM 778 C C . TYR A 1 98 ? 8.856 -2.469 13.782 1.00 93.38 98 TYR A C 1
ATOM 780 O O . TYR A 1 98 ? 8.577 -2.394 14.980 1.00 93.38 98 TYR A O 1
ATOM 788 N N . LEU A 1 99 ? 8.124 -1.880 12.837 1.00 91.75 99 LEU A N 1
ATOM 789 C CA . LEU A 1 99 ? 6.939 -1.087 13.109 1.00 91.75 99 LEU A CA 1
ATOM 790 C C . LEU A 1 99 ? 5.813 -1.953 13.677 1.00 91.75 99 LEU A C 1
ATOM 792 O O . LEU A 1 99 ? 5.138 -1.505 14.594 1.00 91.75 99 LEU A O 1
ATOM 796 N N . ASP A 1 100 ? 5.631 -3.184 13.197 1.00 89.88 100 ASP A N 1
ATOM 797 C CA . ASP A 1 100 ? 4.604 -4.098 13.711 1.00 89.88 100 ASP A CA 1
ATOM 798 C C . ASP A 1 100 ? 4.863 -4.431 15.182 1.00 89.88 100 ASP A C 1
ATOM 800 O O . ASP A 1 100 ? 3.999 -4.213 16.032 1.00 89.88 100 ASP A O 1
ATOM 804 N N . GLY A 1 101 ? 6.102 -4.819 15.504 1.00 88.38 101 GLY A N 1
ATOM 805 C CA . GLY A 1 101 ? 6.514 -5.077 16.882 1.00 88.38 101 GLY A CA 1
ATOM 806 C C . GLY A 1 101 ? 6.378 -3.843 17.775 1.00 88.38 101 GLY A C 1
ATOM 807 O O . GLY A 1 101 ? 5.883 -3.940 18.897 1.00 88.38 101 GLY A O 1
ATOM 808 N N . LYS A 1 102 ? 6.757 -2.656 17.284 1.00 88.50 102 LYS A N 1
ATOM 809 C CA . LYS A 1 102 ? 6.568 -1.408 18.035 1.00 88.50 102 LYS A CA 1
ATOM 810 C C . LYS A 1 102 ? 5.091 -1.088 18.243 1.00 88.50 102 LYS A C 1
ATOM 812 O O . LYS A 1 102 ? 4.708 -0.797 19.367 1.00 88.50 102 LYS A O 1
ATOM 817 N N . LEU A 1 103 ? 4.251 -1.159 17.216 1.00 85.12 103 LEU A N 1
ATOM 818 C CA . LEU A 1 103 ? 2.819 -0.866 17.334 1.00 85.12 103 LEU A CA 1
ATOM 819 C C . LEU A 1 103 ? 2.102 -1.828 18.284 1.00 85.12 103 LEU A C 1
ATOM 821 O O . LEU A 1 103 ? 1.184 -1.400 18.989 1.00 85.12 103 LEU A O 1
ATOM 825 N N . ASP A 1 104 ? 2.521 -3.091 18.324 1.00 82.44 104 ASP A N 1
ATOM 826 C CA . ASP A 1 104 ? 1.985 -4.084 19.251 1.00 82.44 104 ASP A CA 1
ATOM 827 C C . ASP A 1 104 ? 2.387 -3.789 20.703 1.00 82.44 104 ASP A C 1
ATOM 829 O O . ASP A 1 104 ? 1.526 -3.699 21.578 1.00 82.44 104 ASP A O 1
ATOM 833 N N . MET A 1 105 ? 3.670 -3.486 20.953 1.00 79.50 105 MET A N 1
ATOM 834 C CA . MET A 1 105 ? 4.145 -3.050 22.278 1.00 79.50 105 MET A CA 1
ATOM 835 C C . MET A 1 105 ? 3.397 -1.818 22.803 1.00 79.50 105 MET A C 1
ATOM 837 O O . MET A 1 105 ? 3.231 -1.660 24.012 1.00 79.50 105 MET A O 1
ATOM 841 N N . LEU A 1 106 ? 2.957 -0.938 21.902 1.00 75.12 106 LEU A N 1
ATOM 842 C CA . LEU A 1 106 ? 2.218 0.276 22.242 1.00 75.12 106 LEU A CA 1
ATOM 843 C C . LEU A 1 106 ? 0.695 0.053 22.355 1.00 75.12 106 LEU A C 1
ATOM 845 O O . LEU A 1 106 ? -0.036 1.005 22.629 1.00 75.12 106 LEU A O 1
ATOM 849 N N . GLY A 1 107 ? 0.193 -1.168 22.129 1.00 70.81 107 GLY A N 1
ATOM 850 C CA . GLY A 1 107 ? -1.242 -1.485 22.151 1.00 70.81 107 GLY A CA 1
ATOM 851 C C . GLY A 1 107 ? -2.041 -0.778 21.048 1.00 70.81 107 GLY A C 1
ATOM 852 O O . GLY A 1 107 ? -3.238 -0.521 21.192 1.00 70.81 107 GLY A O 1
ATOM 853 N N . VAL A 1 108 ? -1.370 -0.391 19.960 1.00 70.19 108 VAL A N 1
ATOM 854 C CA . VAL A 1 108 ? -1.954 0.347 18.830 1.00 70.19 108 VAL A CA 1
ATOM 855 C C . VAL A 1 108 ? -2.420 -0.602 17.723 1.00 70.19 108 VAL A C 1
ATOM 857 O O . VAL A 1 108 ? -3.344 -0.254 16.977 1.00 70.19 108 VAL A O 1
ATOM 860 N N . ALA A 1 109 ? -1.814 -1.789 17.629 1.00 68.75 109 ALA A N 1
ATOM 861 C CA . ALA A 1 109 ? -2.129 -2.793 16.623 1.00 68.75 109 ALA A CA 1
ATOM 862 C C . ALA A 1 109 ? -3.596 -3.253 16.733 1.00 68.75 109 ALA A C 1
ATOM 864 O O . ALA A 1 109 ? -4.021 -3.866 17.707 1.00 68.75 109 ALA A O 1
ATOM 865 N N . ARG A 1 110 ? -4.401 -2.984 15.695 1.00 59.72 110 ARG A N 1
ATOM 866 C CA . ARG A 1 110 ? -5.858 -3.257 15.689 1.00 59.72 110 ARG A CA 1
ATOM 867 C C . ARG A 1 110 ? -6.211 -4.762 15.658 1.00 59.72 110 ARG A C 1
ATOM 869 O O . ARG A 1 110 ? -7.388 -5.101 15.581 1.00 59.72 110 ARG A O 1
ATOM 876 N N . GLY A 1 111 ? -5.222 -5.661 15.654 1.00 53.06 111 GLY A N 1
ATOM 877 C CA . GLY A 1 111 ? -5.404 -7.096 15.399 1.00 53.06 111 GLY A CA 1
ATOM 878 C C . GLY A 1 111 ? -4.772 -8.063 16.404 1.00 53.06 111 GLY A C 1
ATOM 879 O O . GLY A 1 111 ? -5.053 -9.252 16.299 1.00 53.06 111 GLY A O 1
ATOM 880 N N . SER A 1 112 ? -3.956 -7.607 17.357 1.00 45.84 112 SER A N 1
ATOM 881 C CA . SER A 1 112 ? -3.269 -8.494 18.313 1.00 45.84 112 SER A CA 1
ATOM 882 C C . SER A 1 112 ? -4.103 -8.839 19.554 1.00 45.84 112 SER A C 1
ATOM 884 O O . SER A 1 112 ? -3.884 -9.864 20.193 1.00 45.84 112 SER A O 1
ATOM 886 N N . ASP A 1 113 ? -5.130 -8.047 19.857 1.00 49.22 113 ASP A N 1
ATOM 887 C CA . ASP A 1 113 ? -5.911 -8.176 21.093 1.00 49.22 113 ASP A CA 1
ATOM 888 C C . ASP A 1 113 ? -6.975 -9.295 21.097 1.00 49.22 113 ASP A C 1
ATOM 890 O O . ASP A 1 113 ? -7.581 -9.558 22.137 1.00 49.22 113 ASP A O 1
ATOM 894 N N . THR A 1 114 ? -7.248 -9.971 19.973 1.00 45.94 114 THR A N 1
ATOM 895 C CA . THR A 1 114 ? -8.254 -11.055 19.949 1.00 45.94 114 THR A CA 1
ATOM 896 C C . THR A 1 114 ? -7.693 -12.415 20.365 1.00 45.94 114 THR A C 1
ATOM 898 O O . THR A 1 114 ? -8.438 -13.222 20.913 1.00 45.94 114 THR A O 1
ATOM 901 N N . GLY A 1 115 ? -6.396 -12.669 20.153 1.00 44.25 115 GLY A N 1
ATOM 902 C CA . GLY A 1 115 ? -5.759 -13.969 20.420 1.00 44.25 115 GLY A CA 1
ATOM 903 C C . GLY A 1 115 ? -5.784 -14.415 21.893 1.00 44.25 115 GLY A C 1
ATOM 904 O O . GLY A 1 115 ? -6.144 -15.561 22.161 1.00 44.25 115 GLY A O 1
ATOM 905 N N . PRO A 1 116 ? -5.487 -13.535 22.871 1.00 44.31 116 PRO A N 1
ATOM 906 C CA . PRO A 1 116 ? -5.544 -13.893 24.293 1.00 44.31 116 PRO A CA 1
ATOM 907 C C . PRO A 1 116 ? -6.971 -14.164 24.800 1.00 44.31 116 PRO A C 1
ATOM 909 O O . PRO A 1 116 ? -7.170 -14.964 25.711 1.00 44.31 116 PRO A O 1
ATOM 912 N N . LEU A 1 117 ? -7.976 -13.518 24.199 1.00 47.28 117 LEU A N 1
ATOM 913 C CA . LEU A 1 117 ? -9.392 -13.691 24.537 1.00 47.28 117 LEU A CA 1
ATOM 914 C C . LEU A 1 117 ? -10.001 -14.948 23.905 1.00 47.28 117 LEU A C 1
ATOM 916 O O . LEU A 1 117 ? -10.873 -15.561 24.508 1.00 47.28 117 LEU A O 1
ATOM 920 N N . GLU A 1 118 ? -9.535 -15.360 22.725 1.00 47.66 118 GLU A N 1
ATOM 921 C CA . GLU A 1 118 ? -9.946 -16.622 22.094 1.00 47.66 118 GLU A CA 1
ATOM 922 C C . GLU A 1 118 ? -9.463 -17.830 22.919 1.00 47.66 118 GLU A C 1
ATOM 924 O O . GLU A 1 118 ? -10.229 -18.765 23.139 1.00 47.66 118 GLU A O 1
ATOM 929 N N . ALA A 1 119 ? -8.252 -17.752 23.488 1.00 45.91 119 ALA A N 1
ATOM 930 C CA . ALA A 1 119 ? -7.712 -18.764 24.400 1.00 45.91 119 ALA A CA 1
ATOM 931 C C . ALA A 1 119 ? -8.450 -18.822 25.753 1.00 45.91 119 ALA A C 1
ATOM 933 O O . ALA A 1 119 ? -8.716 -19.909 26.256 1.00 45.91 119 ALA A O 1
ATOM 934 N N . ALA A 1 120 ? -8.837 -17.672 26.319 1.00 48.28 120 ALA A N 1
ATOM 935 C CA . ALA A 1 120 ? -9.598 -17.618 27.573 1.00 48.28 120 ALA A CA 1
ATOM 936 C C . ALA A 1 120 ? -11.052 -18.113 27.430 1.00 48.28 120 ALA A C 1
ATOM 938 O O . ALA A 1 120 ? -11.672 -18.503 28.414 1.00 48.28 120 ALA A O 1
ATOM 939 N N . VAL A 1 121 ? -11.610 -18.089 26.214 1.00 49.09 121 VAL A N 1
ATOM 940 C CA . VAL A 1 121 ? -12.972 -18.571 25.923 1.00 49.09 121 VAL A CA 1
ATOM 941 C C . VAL A 1 121 ? -12.996 -20.066 25.584 1.00 49.09 121 VAL A C 1
ATOM 943 O O . VAL A 1 121 ? -14.017 -20.715 25.812 1.00 49.09 121 VAL A O 1
ATOM 946 N N . ASP A 1 122 ? -11.898 -20.626 25.069 1.00 44.00 122 ASP A N 1
ATOM 947 C CA . ASP A 1 122 ? -11.794 -22.065 24.789 1.00 44.00 122 ASP A CA 1
ATOM 948 C C . ASP A 1 122 ? -11.625 -22.920 26.060 1.00 44.00 122 ASP A C 1
ATOM 950 O O . ASP A 1 122 ? -12.016 -24.087 26.044 1.00 44.00 122 ASP A O 1
ATOM 954 N N . ASP A 1 123 ? -11.135 -22.333 27.158 1.00 42.22 123 ASP A N 1
ATOM 955 C CA . ASP A 1 123 ? -10.947 -23.009 28.457 1.00 42.22 123 ASP A CA 1
ATOM 956 C C . ASP A 1 123 ? -12.268 -23.188 29.246 1.00 42.22 123 ASP A C 1
ATOM 958 O O . ASP A 1 123 ? -12.393 -24.080 30.077 1.00 42.22 123 ASP A O 1
ATOM 962 N N . ASP A 1 124 ? -13.306 -22.401 28.928 1.00 42.91 124 ASP A N 1
ATOM 963 C CA . ASP A 1 124 ? -14.621 -22.425 29.602 1.00 42.91 124 ASP A CA 1
ATOM 964 C C . ASP A 1 124 ? -15.671 -23.289 28.858 1.00 42.91 124 ASP A C 1
ATOM 966 O O . ASP A 1 124 ? -16.887 -23.172 29.072 1.00 42.91 124 ASP A O 1
ATOM 970 N N . ARG A 1 125 ? -15.240 -24.177 27.946 1.00 39.62 125 ARG A N 1
ATOM 971 C CA . ARG A 1 125 ? -16.144 -25.164 27.333 1.00 39.62 125 ARG A CA 1
ATOM 972 C C . ARG A 1 125 ? -16.610 -26.166 28.393 1.00 39.62 125 ARG A C 1
ATOM 974 O O . ARG A 1 125 ? -15.844 -27.007 28.838 1.00 39.62 125 ARG A O 1
ATOM 981 N N . VAL A 1 126 ? -17.894 -26.047 28.746 1.00 42.78 126 VAL A N 1
ATOM 982 C CA . VAL A 1 126 ? -18.824 -27.065 29.278 1.00 42.78 126 VAL A CA 1
ATOM 983 C C . VAL A 1 126 ? -18.149 -28.399 29.652 1.00 42.78 126 VAL A C 1
ATOM 985 O O . VAL A 1 126 ? -17.742 -29.124 28.745 1.00 42.78 126 VAL A O 1
ATOM 988 N N . PRO A 1 127 ? -18.098 -28.784 30.943 1.00 38.75 127 PRO A N 1
ATOM 989 C CA . PRO A 1 127 ? -17.616 -30.101 31.343 1.00 38.75 127 PRO A CA 1
ATOM 990 C C . PRO A 1 127 ? -18.365 -31.212 30.594 1.00 38.75 127 PRO A C 1
ATOM 992 O O . PRO A 1 127 ? -19.598 -31.261 30.618 1.00 38.75 127 PRO A O 1
ATOM 995 N N . ASP A 1 128 ? -17.619 -32.127 29.973 1.00 40.41 128 ASP A N 1
ATOM 996 C CA . ASP A 1 128 ? -18.090 -33.365 29.328 1.00 40.41 128 ASP A CA 1
ATOM 997 C C . ASP A 1 128 ? -18.657 -34.390 30.348 1.00 40.41 128 ASP A C 1
ATOM 999 O O . ASP A 1 128 ? -18.366 -35.586 30.306 1.00 40.41 128 ASP A O 1
ATOM 1003 N N . ASP A 1 129 ? -19.496 -33.954 31.291 1.00 39.41 129 ASP A N 1
ATOM 1004 C CA . ASP A 1 129 ? -20.041 -34.802 32.361 1.00 39.41 129 ASP A CA 1
ATOM 1005 C C . ASP A 1 129 ? -21.475 -35.295 32.116 1.00 39.41 129 ASP A C 1
ATOM 1007 O O . ASP A 1 129 ? -22.077 -35.951 32.970 1.00 39.41 129 ASP A O 1
ATOM 1011 N N . VAL A 1 130 ? -22.023 -35.102 30.913 1.00 42.53 130 VAL A N 1
ATOM 1012 C CA . VAL A 1 130 ? -23.348 -35.654 30.553 1.00 42.53 130 VAL A CA 1
ATOM 1013 C C . VAL A 1 130 ? -23.267 -37.114 30.051 1.00 42.53 130 VAL A C 1
ATOM 1015 O O . VAL A 1 130 ? -24.287 -37.753 29.817 1.00 42.53 130 VAL A O 1
ATOM 1018 N N . GLY A 1 131 ? -22.071 -37.712 29.965 1.00 37.47 131 GLY A N 1
ATOM 1019 C CA . GLY A 1 131 ? -21.884 -39.084 29.460 1.00 37.47 131 GLY A CA 1
ATOM 1020 C C . GLY A 1 131 ? -21.741 -40.206 30.501 1.00 37.47 131 GLY A C 1
ATOM 1021 O O . GLY A 1 131 ? -21.856 -41.375 30.143 1.00 37.47 131 GLY A O 1
ATOM 1022 N N . ARG A 1 132 ? -21.483 -39.910 31.785 1.00 34.84 132 ARG A N 1
ATOM 1023 C CA . ARG A 1 132 ? -21.043 -40.938 32.763 1.00 34.84 132 ARG A CA 1
ATOM 1024 C C . ARG A 1 132 ? -22.093 -41.444 33.753 1.00 34.84 132 ARG A C 1
ATOM 1026 O O . ARG A 1 132 ? -21.749 -42.186 34.667 1.00 34.84 132 ARG A O 1
ATOM 1033 N N . ARG A 1 133 ? -23.375 -41.112 33.573 1.00 35.53 133 ARG A N 1
ATOM 1034 C CA . ARG A 1 133 ? -24.459 -41.630 34.437 1.00 35.53 133 ARG A CA 1
ATOM 1035 C C . ARG A 1 133 ? -25.328 -42.729 33.819 1.00 35.53 133 ARG A C 1
ATOM 1037 O O . ARG A 1 133 ? -26.280 -43.163 34.453 1.00 35.53 133 ARG A O 1
ATOM 1044 N N . SER A 1 134 ? -24.981 -43.228 32.632 1.00 36.62 134 SER A N 1
ATOM 1045 C CA . SER A 1 134 ? -25.723 -44.313 31.976 1.00 36.62 134 SER A CA 1
ATOM 1046 C C . SER A 1 134 ? -24.788 -45.335 31.328 1.00 36.62 134 SER A C 1
ATOM 1048 O O . SER A 1 134 ? -24.768 -45.506 30.115 1.00 36.62 134 SER A O 1
ATOM 1050 N N . ALA A 1 135 ? -24.005 -46.025 32.152 1.00 31.61 135 ALA A N 1
ATOM 1051 C CA . ALA A 1 135 ? -23.394 -47.297 31.785 1.00 31.61 135 ALA A CA 1
ATOM 1052 C C . ALA A 1 135 ? -23.445 -48.211 33.010 1.00 31.61 135 ALA A C 1
ATOM 1054 O O . ALA A 1 135 ? -22.463 -48.394 33.723 1.00 31.61 135 ALA A O 1
ATOM 1055 N N . GLY A 1 136 ? -24.642 -48.732 33.286 1.00 32.16 136 GLY A N 1
ATOM 1056 C CA . GLY A 1 136 ? -24.775 -49.922 34.111 1.00 32.16 136 GLY A CA 1
ATOM 1057 C C . GLY A 1 136 ? -24.108 -51.077 33.376 1.00 32.16 136 GLY A C 1
ATOM 1058 O O . GLY A 1 136 ? -24.534 -51.455 32.289 1.00 32.16 136 GLY A O 1
ATOM 1059 N N . THR A 1 137 ? -23.036 -51.602 33.948 1.00 33.66 137 THR A N 1
ATOM 1060 C CA . THR A 1 137 ? -22.444 -52.888 33.588 1.00 33.66 137 THR A CA 1
ATOM 1061 C C . THR A 1 137 ? -23.333 -54.010 34.127 1.00 33.66 137 THR A C 1
ATOM 1063 O O . THR A 1 137 ? -23.553 -54.062 35.337 1.00 33.66 137 THR A O 1
ATOM 1066 N N . PRO A 1 138 ? -23.803 -54.959 33.300 1.00 38.94 138 PRO A N 1
ATOM 1067 C CA . PRO A 1 138 ? -24.243 -56.252 33.786 1.00 38.94 138 PRO A CA 1
ATOM 1068 C C . PRO A 1 138 ? -23.150 -57.284 33.500 1.00 38.94 138 PRO A C 1
ATOM 1070 O O . PRO A 1 138 ? -22.846 -57.566 32.345 1.00 38.94 138 PRO A O 1
ATOM 1073 N N . HIS A 1 139 ? -22.580 -57.887 34.542 1.00 31.14 139 HIS A N 1
ATOM 1074 C CA . HIS A 1 139 ? -21.971 -59.208 34.409 1.00 31.14 139 HIS A CA 1
ATOM 1075 C C . HIS A 1 139 ? -22.149 -60.033 35.692 1.00 31.14 139 HIS A C 1
ATOM 1077 O O . HIS A 1 139 ? -21.476 -59.820 36.690 1.00 31.14 139 HIS A O 1
ATOM 1083 N N . LEU A 1 140 ? -23.134 -60.930 35.594 1.00 30.98 140 LEU A N 1
ATOM 1084 C CA . LEU A 1 140 ? -23.190 -62.342 35.997 1.00 30.98 140 LEU A CA 1
ATOM 1085 C C . LEU A 1 140 ? -22.673 -62.801 37.379 1.00 30.98 140 LEU A C 1
ATOM 1087 O O . LEU A 1 140 ? -21.522 -62.636 37.759 1.00 30.98 140 LEU A O 1
ATOM 1091 N N . SER A 1 141 ? -23.590 -63.520 38.031 1.00 28.75 141 SER A N 1
ATOM 1092 C CA . SER A 1 141 ? -23.507 -64.359 39.232 1.00 28.75 141 SER A CA 1
ATOM 1093 C C . SER A 1 141 ? -22.384 -65.410 39.238 1.00 28.75 141 SER A C 1
ATOM 1095 O O . SER A 1 141 ? -22.189 -66.082 38.225 1.00 28.75 141 SER A O 1
ATOM 1097 N N . ALA A 1 142 ? -21.763 -65.629 40.412 1.00 27.97 142 ALA A N 1
ATOM 1098 C CA . ALA A 1 142 ? -21.593 -66.959 41.031 1.00 27.97 142 ALA A CA 1
ATOM 1099 C C . ALA A 1 142 ? -21.068 -66.885 42.490 1.00 27.97 142 ALA A C 1
ATOM 1101 O O . ALA A 1 142 ? -19.997 -66.329 42.708 1.00 27.97 142 ALA A O 1
ATOM 1102 N N . GLY A 1 143 ? -21.789 -67.531 43.426 1.00 26.97 143 GLY A N 1
ATOM 1103 C CA . GLY A 1 143 ? -21.350 -67.983 44.772 1.00 26.97 143 GLY A CA 1
ATOM 1104 C C . GLY A 1 143 ? -21.158 -66.860 45.809 1.00 26.97 143 GLY A C 1
ATOM 1105 O O . GLY A 1 143 ? -20.426 -65.919 45.562 1.00 26.97 143 GLY A O 1
ATOM 1106 N N . ASP A 1 144 ? -21.766 -66.836 46.992 1.00 28.53 144 ASP A N 1
ATOM 1107 C CA . ASP A 1 144 ? -21.806 -67.891 47.999 1.00 28.53 144 ASP A CA 1
ATOM 1108 C C . ASP A 1 144 ? -22.783 -67.495 49.131 1.00 28.53 144 ASP A C 1
ATOM 1110 O O . ASP A 1 144 ? -23.270 -66.367 49.195 1.00 28.53 144 ASP A O 1
ATOM 1114 N N . ALA A 1 145 ? -23.091 -68.460 49.987 1.00 28.55 145 ALA A N 1
ATOM 1115 C CA . ALA A 1 145 ? -24.268 -68.539 50.843 1.00 28.55 145 ALA A CA 1
ATOM 1116 C C . ALA A 1 145 ? -24.286 -67.702 52.148 1.00 28.55 145 ALA A C 1
ATOM 1118 O O . ALA A 1 145 ? -23.249 -67.292 52.660 1.00 28.55 145 ALA A O 1
ATOM 1119 N N . ALA A 1 146 ? -25.502 -67.647 52.726 1.00 27.86 146 ALA A N 1
ATOM 1120 C CA . ALA A 1 146 ? -25.889 -67.274 54.100 1.00 27.86 146 ALA A CA 1
ATOM 1121 C C . ALA A 1 146 ? -25.780 -65.767 54.433 1.00 27.86 146 ALA A C 1
ATOM 1123 O O . ALA A 1 146 ? -24.826 -65.105 54.069 1.00 27.86 146 ALA A O 1
ATOM 1124 N N . ASP A 1 147 ? -26.724 -65.115 55.106 1.00 28.59 147 ASP A N 1
ATOM 1125 C CA . ASP A 1 147 ? -27.565 -65.573 56.203 1.00 28.59 147 ASP A CA 1
ATOM 1126 C C . ASP A 1 147 ? -28.715 -64.565 56.432 1.00 28.59 147 ASP A C 1
ATOM 1128 O O . ASP A 1 147 ? -28.634 -63.403 56.034 1.00 28.59 147 ASP A O 1
ATOM 1132 N N . THR A 1 148 ? -29.729 -65.010 57.169 1.00 29.98 148 THR A N 1
ATOM 1133 C CA . THR A 1 148 ? -30.792 -64.240 57.843 1.00 29.98 148 THR A CA 1
ATOM 1134 C C . THR A 1 148 ? -31.982 -63.733 57.018 1.00 29.98 148 THR A C 1
ATOM 1136 O O . THR A 1 148 ? -31.972 -62.719 56.326 1.00 29.98 148 THR A O 1
ATOM 1139 N N . ALA A 1 149 ? -33.068 -64.487 57.185 1.00 29.33 149 ALA A N 1
ATOM 1140 C CA . ALA A 1 149 ? -34.438 -64.094 56.938 1.00 29.33 149 ALA A CA 1
ATOM 1141 C C . ALA A 1 149 ? -34.893 -63.010 57.927 1.00 29.33 149 ALA A C 1
ATOM 1143 O O . ALA A 1 149 ? -34.582 -63.102 59.108 1.00 29.33 149 ALA A O 1
ATOM 1144 N N . GLU A 1 150 ? -35.726 -62.080 57.464 1.00 29.22 150 GLU A N 1
ATOM 1145 C CA . GLU A 1 150 ? -37.042 -61.842 58.066 1.00 29.22 150 GLU A CA 1
ATOM 1146 C C . GLU A 1 150 ? -37.890 -60.986 57.119 1.00 29.22 150 GLU A C 1
ATOM 1148 O O . GLU A 1 150 ? -37.542 -59.866 56.748 1.00 29.22 150 GLU A O 1
ATOM 1153 N N . ALA A 1 151 ? -39.006 -61.568 56.691 1.00 28.22 151 ALA A N 1
ATOM 1154 C CA . ALA A 1 151 ? -40.080 -60.890 55.994 1.00 28.22 151 ALA A CA 1
ATOM 1155 C C . ALA A 1 151 ? -41.136 -60.501 57.028 1.00 28.22 151 ALA A C 1
ATOM 1157 O O . ALA A 1 151 ? -41.569 -61.371 57.780 1.00 28.22 151 ALA A O 1
ATOM 1158 N N . VAL A 1 152 ? -41.609 -59.253 57.004 1.00 30.59 152 VAL A N 1
ATOM 1159 C CA . VAL A 1 152 ? -42.965 -58.930 57.463 1.00 30.59 152 VAL A CA 1
ATOM 1160 C C . VAL A 1 152 ? -43.606 -57.909 56.521 1.00 30.59 152 VAL A C 1
ATOM 1162 O O . VAL A 1 152 ? -43.010 -56.910 56.125 1.00 30.59 152 VAL A O 1
ATOM 1165 N N . GLU A 1 153 ? -44.831 -58.274 56.163 1.00 28.12 153 GLU A N 1
ATOM 1166 C CA . GLU A 1 153 ? -45.865 -57.667 55.331 1.00 28.12 153 GLU A CA 1
ATOM 1167 C C . GLU A 1 153 ? -46.251 -56.213 55.653 1.00 28.12 153 GLU A C 1
ATOM 1169 O O . GLU A 1 153 ? -46.050 -55.715 56.758 1.00 28.12 153 GLU A O 1
ATOM 1174 N N . GLY A 1 154 ? -46.959 -55.590 54.701 1.00 29.27 154 GLY A N 1
ATOM 1175 C CA . GLY A 1 154 ? -47.845 -54.452 54.977 1.00 29.27 154 GLY A CA 1
ATOM 1176 C C . GLY A 1 154 ? -48.063 -53.532 53.773 1.00 29.27 154 GLY A C 1
ATOM 1177 O O . GLY A 1 154 ? -47.427 -52.494 53.673 1.00 29.27 154 GLY A O 1
ATOM 1178 N N . THR A 1 155 ? -48.823 -53.959 52.759 1.00 28.17 155 THR A N 1
ATOM 1179 C CA . THR A 1 155 ? -50.194 -53.477 52.450 1.00 28.17 155 THR A CA 1
ATOM 1180 C C . THR A 1 155 ? -50.356 -51.974 52.185 1.00 28.17 155 THR A C 1
ATOM 1182 O O . THR A 1 155 ? -50.167 -51.161 53.085 1.00 28.17 155 THR A O 1
ATOM 1185 N N . GLY A 1 156 ? -50.877 -51.617 51.002 1.00 31.36 156 GLY A N 1
ATOM 1186 C CA . GLY A 1 156 ? -51.492 -50.300 50.791 1.00 31.36 156 GLY A CA 1
ATOM 1187 C C . GLY A 1 156 ? -51.573 -49.829 49.341 1.00 31.36 156 GLY A C 1
ATOM 1188 O O . GLY A 1 156 ? -50.874 -48.903 48.952 1.00 31.36 156 GLY A O 1
ATOM 1189 N N . THR A 1 157 ? -52.447 -50.443 48.545 1.00 30.44 157 THR A N 1
ATOM 1190 C CA . THR A 1 157 ? -52.914 -49.928 47.249 1.00 30.44 157 THR A CA 1
ATOM 1191 C C . THR A 1 157 ? -53.829 -48.712 47.430 1.00 30.44 157 THR A C 1
ATOM 1193 O O . THR A 1 157 ? -54.848 -48.827 48.110 1.00 30.44 157 THR A O 1
ATOM 1196 N N . VAL A 1 158 ? -53.534 -47.600 46.748 1.00 33.88 158 VAL A N 1
ATOM 1197 C CA . VAL A 1 158 ? -54.532 -46.596 46.335 1.00 33.88 158 VAL A CA 1
ATOM 1198 C C . VAL A 1 158 ? -54.272 -46.222 44.875 1.00 33.88 158 VAL A C 1
ATOM 1200 O O . VAL A 1 158 ? -53.144 -45.936 44.481 1.00 33.88 158 VAL A O 1
ATOM 1203 N N . ASP A 1 159 ? -55.347 -46.278 44.097 1.00 31.02 159 ASP A N 1
ATOM 1204 C CA . ASP A 1 159 ? -55.437 -46.158 42.647 1.00 31.02 159 ASP A CA 1
ATOM 1205 C C . ASP A 1 159 ? -55.956 -44.755 42.245 1.00 31.02 159 ASP A C 1
ATOM 1207 O O . ASP A 1 159 ? -57.060 -44.391 42.637 1.00 31.02 159 ASP A O 1
ATOM 1211 N N . SER A 1 160 ? -55.131 -44.024 41.469 1.00 35.28 160 SER A N 1
ATOM 1212 C CA . SER A 1 160 ? -55.429 -43.078 40.355 1.00 35.28 160 SER A CA 1
ATOM 1213 C C . SER A 1 160 ? -56.300 -41.806 40.572 1.00 35.28 160 SER A C 1
ATOM 1215 O O . SER A 1 160 ? -57.041 -41.745 41.548 1.00 35.28 160 SER A O 1
ATOM 1217 N N . PRO A 1 161 ? -56.279 -40.764 39.679 1.00 42.84 161 PRO A N 1
ATOM 1218 C CA . PRO A 1 161 ? -55.734 -40.722 38.304 1.00 42.84 161 PRO A CA 1
ATOM 1219 C C . PRO A 1 161 ? -54.931 -39.458 37.862 1.00 42.84 161 PRO A C 1
ATOM 1221 O O . PRO A 1 161 ? -55.145 -38.340 38.317 1.00 42.84 161 PRO A O 1
ATOM 1224 N N . GLY A 1 162 ? -54.081 -39.646 36.841 1.00 34.12 162 GLY A N 1
ATOM 1225 C CA . GLY A 1 162 ? -54.134 -38.881 35.582 1.00 34.12 162 GLY A CA 1
ATOM 1226 C C . GLY A 1 162 ? -53.628 -37.432 35.525 1.00 34.12 162 GLY A C 1
ATOM 1227 O O . GLY A 1 162 ? -54.424 -36.506 35.412 1.00 34.12 162 GLY A O 1
ATOM 1228 N N . VAL A 1 163 ? -52.312 -37.247 35.371 1.00 35.19 163 VAL A N 1
ATOM 1229 C CA . VAL A 1 163 ? -51.773 -36.139 34.560 1.00 35.19 163 VAL A CA 1
ATOM 1230 C C . VAL A 1 163 ? -50.914 -36.751 33.461 1.00 35.19 163 VAL A C 1
ATOM 1232 O O . VAL A 1 163 ? -49.846 -37.301 33.723 1.00 35.19 163 VAL A O 1
ATOM 1235 N N . ALA A 1 164 ? -51.424 -36.686 32.232 1.00 37.09 164 ALA A N 1
ATOM 1236 C CA . ALA A 1 164 ? -50.721 -37.092 31.028 1.00 37.09 164 ALA A CA 1
ATOM 1237 C C . ALA A 1 164 ? -49.430 -36.272 30.885 1.00 37.09 164 ALA A C 1
ATOM 1239 O O . ALA A 1 164 ? -49.471 -35.055 30.696 1.00 37.09 164 ALA A O 1
ATOM 1240 N N . ARG A 1 165 ? -48.278 -36.942 30.972 1.00 38.59 165 ARG A N 1
ATOM 1241 C CA . ARG A 1 165 ? -47.052 -36.450 30.346 1.00 38.59 165 ARG A CA 1
ATOM 1242 C C . ARG A 1 165 ? -47.082 -36.904 28.889 1.00 38.59 165 ARG A C 1
ATOM 1244 O O . ARG A 1 165 ? -47.604 -37.964 28.568 1.00 38.59 165 ARG A O 1
ATOM 1251 N N . SER A 1 166 ? -46.629 -36.030 28.002 1.00 36.69 166 SER A N 1
ATOM 1252 C CA . SER A 1 166 ? -46.555 -36.292 26.573 1.00 36.69 166 SER A CA 1
ATOM 1253 C C . SER A 1 166 ? -45.377 -37.219 26.291 1.00 36.69 166 SER A C 1
ATOM 1255 O O . SER A 1 166 ? -44.225 -36.780 26.236 1.00 36.69 166 SER A O 1
ATOM 1257 N N . ASP A 1 167 ? -45.674 -38.493 26.097 1.00 44.22 167 ASP A N 1
ATOM 1258 C CA . ASP A 1 167 ? -44.708 -39.512 25.708 1.00 44.22 167 ASP A CA 1
ATOM 1259 C C . ASP A 1 167 ? -44.480 -39.377 24.198 1.00 44.22 167 ASP A C 1
ATOM 1261 O O . ASP A 1 167 ? -45.089 -40.066 23.383 1.00 44.22 167 ASP A O 1
ATOM 1265 N N . GLY A 1 168 ? -43.629 -38.433 23.796 1.00 42.50 168 GLY A N 1
ATOM 1266 C CA . GLY A 1 168 ? -43.195 -38.258 22.405 1.00 42.50 168 GLY A CA 1
ATOM 1267 C C . GLY A 1 168 ? -42.278 -39.385 21.910 1.00 42.50 168 GLY A C 1
ATOM 1268 O O . GLY A 1 168 ? -41.247 -39.111 21.301 1.00 42.50 168 GLY A O 1
ATOM 1269 N N . GLY A 1 169 ? -42.608 -40.643 22.206 1.00 36.69 169 GLY A N 1
ATOM 1270 C CA . GLY A 1 169 ? -41.874 -41.829 21.779 1.00 36.69 169 GLY A CA 1
ATOM 1271 C C . GLY A 1 169 ? -42.425 -42.376 20.466 1.00 36.69 169 GLY A C 1
ATOM 1272 O O . GLY A 1 169 ? -43.513 -42.941 20.428 1.00 36.69 169 GLY A O 1
ATOM 1273 N N . SER A 1 170 ? -41.658 -42.233 19.384 1.00 42.09 170 SER A N 1
ATOM 1274 C CA . SER A 1 170 ? -41.878 -42.992 18.145 1.00 42.09 170 SER A CA 1
ATOM 1275 C C . SER A 1 170 ? -41.654 -44.491 18.411 1.00 42.09 170 SER A C 1
ATOM 1277 O O . SER A 1 170 ? -40.710 -44.827 19.135 1.00 42.09 170 SER A O 1
ATOM 1279 N N . PRO A 1 171 ? -42.466 -45.410 17.857 1.00 41.62 171 PRO A N 1
ATOM 1280 C CA . PRO A 1 171 ? -42.323 -46.822 18.154 1.00 41.62 171 PRO A CA 1
ATOM 1281 C C . PRO A 1 171 ? -41.131 -47.418 17.396 1.00 41.62 171 PRO A C 1
ATOM 1283 O O . PRO A 1 171 ? -40.994 -47.255 16.187 1.00 41.62 171 PRO A O 1
ATOM 1286 N N . GLY A 1 172 ? -40.297 -48.143 18.142 1.00 41.66 172 GLY A N 1
ATOM 1287 C CA . GLY A 1 172 ? -39.578 -49.330 17.683 1.00 41.66 172 GLY A CA 1
ATOM 1288 C C . GLY A 1 172 ? -38.728 -49.193 16.424 1.00 41.66 172 GLY A C 1
ATOM 1289 O O . GLY A 1 172 ? -39.135 -49.640 15.358 1.00 41.66 172 GLY A O 1
ATOM 1290 N N . VAL A 1 173 ? -37.491 -48.716 16.574 1.00 36.22 173 VAL A N 1
ATOM 1291 C CA . VAL A 1 173 ? -36.381 -49.203 15.743 1.00 36.22 173 VAL A CA 1
ATOM 1292 C C . VAL A 1 173 ? -35.151 -49.357 16.635 1.00 36.22 173 VAL A C 1
ATOM 1294 O O . VAL A 1 173 ? -34.722 -48.400 17.277 1.00 36.22 173 VAL A O 1
ATOM 1297 N N . ASP A 1 174 ? -34.621 -50.577 16.678 1.00 37.94 174 ASP A N 1
ATOM 1298 C CA . ASP A 1 174 ? -33.490 -51.023 17.490 1.00 37.94 174 ASP A CA 1
ATOM 1299 C C . ASP A 1 174 ? -32.299 -50.053 17.488 1.00 37.94 174 ASP A C 1
ATOM 1301 O O . ASP A 1 174 ? -31.708 -49.733 16.453 1.00 37.94 174 ASP A O 1
ATOM 1305 N N . ALA A 1 175 ? -31.914 -49.605 18.684 1.00 41.75 175 ALA A N 1
ATOM 1306 C CA . ALA A 1 175 ? -30.855 -48.622 18.903 1.00 41.75 175 ALA A CA 1
ATOM 1307 C C . ALA A 1 175 ? -29.445 -49.230 19.065 1.00 41.75 175 ALA A C 1
ATOM 1309 O O . ALA A 1 175 ? -28.532 -48.531 19.497 1.00 41.75 175 ALA A O 1
ATOM 1310 N N . THR A 1 176 ? -29.222 -50.504 18.728 1.00 43.38 176 THR A N 1
ATOM 1311 C CA . THR A 1 176 ? -27.938 -51.184 19.013 1.00 43.38 176 THR A CA 1
ATOM 1312 C C . THR A 1 176 ? -27.102 -51.572 17.791 1.00 43.38 176 THR A C 1
ATOM 1314 O O . THR A 1 176 ? -26.025 -52.132 17.964 1.00 43.38 176 THR A O 1
ATOM 1317 N N . THR A 1 177 ? -27.496 -51.226 16.559 1.00 44.47 177 THR A N 1
ATOM 1318 C CA . THR A 1 177 ? -26.712 -51.573 15.347 1.00 44.47 177 THR A CA 1
ATOM 1319 C C . THR A 1 177 ? -26.726 -50.505 14.244 1.00 44.47 177 THR A C 1
ATOM 1321 O O . THR A 1 177 ? -26.878 -50.801 13.061 1.00 44.47 177 THR A O 1
ATOM 1324 N N . ARG A 1 178 ? -26.478 -49.235 14.587 1.00 45.03 178 ARG A N 1
ATOM 1325 C CA . ARG A 1 178 ? -25.942 -48.274 13.602 1.00 45.03 178 ARG A CA 1
ATOM 1326 C C . ARG A 1 178 ? -24.528 -47.876 14.012 1.00 45.03 178 ARG A C 1
ATOM 1328 O O . ARG A 1 178 ? -24.361 -47.400 15.135 1.00 45.03 178 ARG A O 1
ATOM 1335 N N . PRO A 1 179 ? -23.503 -48.057 13.158 1.00 44.12 179 PRO A N 1
ATOM 1336 C CA . PRO A 1 179 ? -22.155 -47.645 13.508 1.00 44.12 179 PRO A CA 1
ATOM 1337 C C . PRO A 1 179 ? -22.172 -46.132 13.725 1.00 44.12 179 PRO A C 1
ATOM 1339 O O . PRO A 1 179 ? -22.480 -45.377 12.806 1.00 44.12 179 PRO A O 1
ATOM 1342 N N . ALA A 1 180 ? -21.803 -45.668 14.919 1.00 48.34 180 ALA A N 1
ATOM 1343 C CA . ALA A 1 180 ? -21.595 -44.243 15.193 1.00 48.34 180 ALA A CA 1
ATOM 1344 C C . ALA A 1 180 ? -20.576 -43.594 14.223 1.00 48.34 180 ALA A C 1
ATOM 1346 O O . ALA A 1 180 ? -20.527 -42.371 14.104 1.00 48.34 180 ALA A O 1
ATOM 1347 N N . ALA A 1 181 ? -19.790 -44.410 13.511 1.00 51.91 181 ALA A N 1
ATOM 1348 C CA . ALA A 1 181 ? -18.923 -44.004 12.411 1.00 51.91 181 ALA A CA 1
ATOM 1349 C C . ALA A 1 181 ? -19.700 -43.431 11.208 1.00 51.91 181 ALA A C 1
ATOM 1351 O O . ALA A 1 181 ? -19.312 -42.386 10.700 1.00 51.91 181 ALA A O 1
ATOM 1352 N N . ASP A 1 182 ? -20.834 -44.026 10.823 1.00 56.81 182 ASP A N 1
ATOM 1353 C CA . ASP A 1 182 ? -21.583 -43.649 9.612 1.00 56.81 182 ASP A CA 1
ATOM 1354 C C . ASP A 1 182 ? -22.335 -42.315 9.808 1.00 56.81 182 ASP A C 1
ATOM 1356 O O . ASP A 1 182 ? -22.409 -41.468 8.920 1.00 56.81 182 ASP A O 1
ATOM 1360 N N . SER A 1 183 ? -22.818 -42.055 11.028 1.00 56.44 183 SER A N 1
ATOM 1361 C CA . SER A 1 183 ? -23.405 -40.759 11.396 1.00 56.44 183 SER A CA 1
ATOM 1362 C C . SER A 1 183 ? -22.359 -39.649 11.488 1.00 56.44 183 SER A C 1
ATOM 1364 O O . SER A 1 183 ? -22.654 -38.523 11.104 1.00 56.44 183 SER A O 1
ATOM 1366 N N . ARG A 1 184 ? -21.141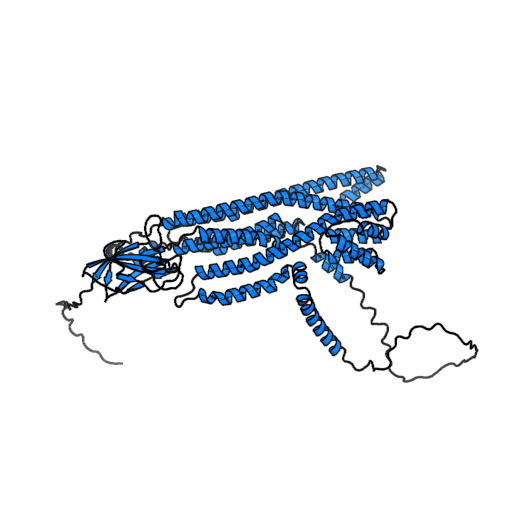 -39.946 11.966 1.00 61.53 184 ARG A N 1
ATOM 1367 C CA . ARG A 1 184 ? -20.030 -38.979 12.015 1.00 61.53 184 ARG A CA 1
ATOM 1368 C C . ARG A 1 184 ? -19.511 -38.658 10.622 1.00 61.53 184 ARG A C 1
ATOM 1370 O O . ARG A 1 184 ? -19.280 -37.494 10.326 1.00 61.53 184 ARG A O 1
ATOM 1377 N N . GLU A 1 185 ? -19.392 -39.656 9.757 1.00 66.69 185 GLU A N 1
ATOM 1378 C CA . GLU A 1 185 ? -18.983 -39.472 8.366 1.00 66.69 185 GLU A CA 1
ATOM 1379 C C . GLU A 1 185 ? -20.017 -38.652 7.582 1.00 66.69 185 GLU A C 1
ATOM 1381 O O . GLU A 1 185 ? -19.661 -37.704 6.881 1.00 66.69 185 GLU A O 1
ATOM 1386 N N . ARG A 1 186 ? -21.315 -38.905 7.799 1.00 67.50 186 ARG A N 1
ATOM 1387 C CA . ARG A 1 186 ? -22.400 -38.073 7.254 1.00 67.50 186 ARG A CA 1
ATOM 1388 C C . ARG A 1 186 ? -22.431 -36.666 7.842 1.00 67.50 186 ARG A C 1
ATOM 1390 O O . ARG A 1 186 ? -22.735 -35.736 7.102 1.00 67.50 186 ARG A O 1
ATOM 1397 N N . LEU A 1 187 ? -22.106 -36.486 9.125 1.00 69.56 187 LEU A N 1
ATOM 1398 C CA . LEU A 1 187 ? -22.007 -35.157 9.740 1.00 69.56 187 LEU A CA 1
ATOM 1399 C C . LEU A 1 187 ? -20.824 -34.376 9.166 1.00 69.56 187 LEU A C 1
ATOM 1401 O O . LEU A 1 187 ? -20.981 -33.211 8.832 1.00 69.56 187 LEU A O 1
ATOM 1405 N N . LEU A 1 188 ? -19.679 -35.031 8.955 1.00 73.12 188 LEU A N 1
ATOM 1406 C CA . LEU A 1 188 ? -18.510 -34.429 8.314 1.00 73.12 188 LEU A CA 1
ATOM 1407 C C . LEU A 1 188 ? -18.799 -34.062 6.857 1.00 73.12 188 LEU A C 1
ATOM 1409 O O . LEU A 1 188 ? -18.433 -32.974 6.418 1.00 73.12 188 LEU A O 1
ATOM 1413 N N . LEU A 1 189 ? -19.494 -34.926 6.110 1.00 70.50 189 LEU A N 1
ATOM 1414 C CA . LEU A 1 189 ? -19.952 -34.624 4.751 1.00 70.50 189 LEU A CA 1
ATOM 1415 C C . LEU A 1 189 ? -20.966 -33.476 4.740 1.00 70.50 189 LEU A C 1
ATOM 1417 O O . LEU A 1 189 ? -20.839 -32.572 3.914 1.00 70.50 189 LEU A O 1
ATOM 1421 N N . TYR A 1 190 ? -21.928 -33.471 5.666 1.00 76.12 190 TYR A N 1
ATOM 1422 C CA . TYR A 1 190 ? -22.902 -32.393 5.816 1.00 76.12 190 TYR A CA 1
ATOM 1423 C C . TYR A 1 190 ? -22.230 -31.081 6.208 1.00 76.12 190 TYR A C 1
ATOM 1425 O O . TYR A 1 190 ? -22.557 -30.063 5.621 1.00 76.12 190 TYR A O 1
ATOM 1433 N N . ASP A 1 191 ? -21.253 -31.079 7.111 1.00 68.75 191 ASP A N 1
ATOM 1434 C CA . ASP A 1 191 ? -20.521 -29.878 7.517 1.00 68.75 191 ASP A CA 1
ATOM 1435 C C . ASP A 1 191 ? -19.647 -29.338 6.381 1.00 68.75 191 ASP A C 1
ATOM 1437 O O . ASP A 1 191 ? -19.596 -28.122 6.157 1.00 68.75 191 ASP A O 1
ATOM 1441 N N . ARG A 1 192 ? -19.031 -30.228 5.589 1.00 65.50 192 ARG A N 1
ATOM 1442 C CA . ARG A 1 192 ? -18.280 -29.862 4.378 1.00 65.50 192 ARG A CA 1
ATOM 1443 C C . ARG A 1 192 ? -19.208 -29.256 3.321 1.00 65.50 192 ARG A C 1
ATOM 1445 O O . ARG A 1 192 ? -18.916 -28.185 2.791 1.00 65.50 192 ARG A O 1
ATOM 1452 N N . LEU A 1 193 ? -20.365 -29.876 3.079 1.00 66.81 193 LEU A N 1
ATOM 1453 C CA . LEU A 1 193 ? -21.400 -29.381 2.164 1.00 66.81 193 LEU A CA 1
ATOM 1454 C C . LEU A 1 193 ? -22.090 -28.112 2.684 1.00 66.81 193 LEU A C 1
ATOM 1456 O O . LEU A 1 193 ? -22.412 -27.228 1.898 1.00 66.81 193 LEU A O 1
ATOM 1460 N N . ALA A 1 194 ? -22.284 -27.968 3.993 1.00 62.78 194 ALA A N 1
ATOM 1461 C CA . ALA A 1 194 ? -22.904 -26.811 4.632 1.00 62.78 194 ALA A CA 1
ATOM 1462 C C . ALA A 1 194 ? -21.960 -25.609 4.670 1.00 62.78 194 ALA A C 1
ATOM 1464 O O . ALA A 1 194 ? -22.424 -24.470 4.644 1.00 62.78 194 ALA A O 1
ATOM 1465 N N . SER A 1 195 ? -20.647 -25.839 4.735 1.00 57.72 195 SER A N 1
ATOM 1466 C CA . SER A 1 195 ? -19.629 -24.808 4.523 1.00 57.72 195 SER A CA 1
ATOM 1467 C C . SER A 1 195 ? -19.728 -24.251 3.100 1.00 57.72 195 SER A C 1
ATOM 1469 O O . SER A 1 195 ? -19.931 -23.050 2.922 1.00 57.72 195 SER A O 1
ATOM 1471 N N . VAL A 1 196 ? -19.729 -25.130 2.092 1.00 61.25 196 VAL A N 1
ATOM 1472 C CA . VAL A 1 196 ? -19.859 -24.751 0.674 1.00 61.25 196 VAL A CA 1
ATOM 1473 C C . VAL A 1 196 ? -21.210 -24.080 0.391 1.00 61.25 196 VAL A C 1
ATOM 1475 O O . VAL A 1 196 ? -21.259 -23.025 -0.234 1.00 61.25 196 VAL A O 1
ATOM 1478 N N . LYS A 1 197 ? -22.312 -24.616 0.931 1.00 62.84 197 LYS A N 1
ATOM 1479 C CA . LYS A 1 197 ? -23.661 -24.045 0.799 1.00 62.84 197 LYS A CA 1
ATOM 1480 C C . LYS A 1 197 ? -23.796 -22.685 1.485 1.00 62.84 197 LYS A C 1
ATOM 1482 O O . LYS A 1 197 ? -24.503 -21.830 0.967 1.00 62.84 197 LYS A O 1
ATOM 1487 N N . ARG A 1 198 ? -23.125 -22.446 2.618 1.00 60.72 198 ARG A N 1
ATOM 1488 C CA . ARG A 1 198 ? -23.086 -21.116 3.258 1.00 60.72 198 ARG A CA 1
ATOM 1489 C C . ARG A 1 198 ? -22.322 -20.099 2.414 1.00 60.72 198 ARG A C 1
ATOM 1491 O O . ARG A 1 198 ? -22.756 -18.956 2.334 1.00 60.72 198 ARG A O 1
ATOM 1498 N N . VAL A 1 199 ? -21.231 -20.517 1.770 1.00 58.69 199 VAL A N 1
ATOM 1499 C CA . VAL A 1 199 ? -20.455 -19.661 0.858 1.00 58.69 199 VAL A CA 1
ATOM 1500 C C . VAL A 1 199 ? -21.259 -19.331 -0.405 1.00 58.69 199 VAL A C 1
ATOM 1502 O O . VAL A 1 199 ? -21.294 -18.171 -0.801 1.00 58.69 199 VAL A O 1
ATOM 1505 N N . LEU A 1 200 ? -21.946 -20.311 -1.006 1.00 59.06 200 LEU A N 1
ATOM 1506 C CA . LEU A 1 200 ? -22.774 -20.090 -2.202 1.00 59.06 200 LEU A CA 1
ATOM 1507 C C . LEU A 1 200 ? -24.120 -19.410 -1.913 1.00 59.06 200 LEU A C 1
ATOM 1509 O O . LEU A 1 200 ? -24.648 -18.726 -2.783 1.00 59.06 200 LEU A O 1
ATOM 1513 N N . GLY A 1 201 ? -24.695 -19.608 -0.726 1.00 65.25 201 GLY A N 1
ATOM 1514 C CA . GLY A 1 201 ? -26.017 -19.084 -0.377 1.00 65.25 201 GLY A CA 1
ATOM 1515 C C . GLY A 1 201 ? -26.032 -17.582 -0.090 1.00 65.25 201 GLY A C 1
ATOM 1516 O O . GLY A 1 201 ? -27.065 -16.946 -0.270 1.00 65.25 201 GLY A O 1
ATOM 1517 N N . ASP A 1 202 ? -24.902 -17.014 0.343 1.00 68.81 202 ASP A N 1
ATOM 1518 C CA . ASP A 1 202 ? -24.752 -15.571 0.560 1.00 68.81 202 ASP A CA 1
ATOM 1519 C C . ASP A 1 202 ? -23.268 -15.152 0.387 1.00 68.81 202 ASP A C 1
ATOM 1521 O O . ASP A 1 202 ? -22.541 -14.912 1.368 1.00 68.81 202 ASP A O 1
ATOM 1525 N N . PRO A 1 203 ? -22.764 -15.129 -0.866 1.00 68.69 203 PRO A N 1
ATOM 1526 C CA . PRO A 1 203 ? -21.341 -14.926 -1.155 1.00 68.69 203 PRO A CA 1
ATOM 1527 C C . PRO A 1 203 ? -20.862 -13.540 -0.715 1.00 68.69 203 PRO A C 1
ATOM 1529 O O . PRO A 1 203 ? -19.776 -13.397 -0.148 1.00 68.69 203 PRO A O 1
ATOM 1532 N N . VAL A 1 204 ? -21.714 -12.524 -0.882 1.00 69.44 204 VAL A N 1
ATOM 1533 C CA . VAL A 1 204 ? -21.415 -11.136 -0.516 1.00 69.44 204 VAL A CA 1
ATOM 1534 C C . VAL A 1 204 ? -21.252 -10.997 0.995 1.00 69.44 204 VAL A C 1
ATOM 1536 O O . VAL A 1 204 ? -20.265 -10.423 1.454 1.00 69.44 204 VAL A O 1
ATOM 1539 N N . ARG A 1 205 ? -22.159 -11.570 1.802 1.00 71.06 205 ARG A N 1
ATOM 1540 C CA . ARG A 1 205 ? -22.003 -11.528 3.263 1.00 71.06 205 ARG A CA 1
ATOM 1541 C C . ARG A 1 205 ? -20.753 -12.271 3.713 1.00 71.06 205 ARG A C 1
ATOM 1543 O O . ARG A 1 205 ? -20.020 -11.757 4.551 1.00 71.06 205 ARG A O 1
ATOM 1550 N N . THR A 1 206 ? -20.472 -13.441 3.149 1.00 68.75 206 THR A N 1
ATOM 1551 C CA . THR A 1 206 ? -19.311 -14.244 3.557 1.00 68.75 206 THR A CA 1
ATOM 1552 C C . THR A 1 206 ? -17.986 -13.502 3.362 1.00 68.75 206 THR A C 1
ATOM 1554 O O . THR A 1 206 ? -17.136 -13.525 4.256 1.00 68.75 206 THR A O 1
ATOM 1557 N N . VAL A 1 207 ? -17.830 -12.814 2.229 1.00 72.75 207 VAL A N 1
ATOM 1558 C CA . VAL A 1 207 ? -16.640 -12.009 1.917 1.00 72.75 207 VAL A CA 1
ATOM 1559 C C . VAL A 1 207 ? -16.572 -10.752 2.790 1.00 72.75 207 VAL A C 1
ATOM 1561 O O . VAL A 1 207 ? -15.511 -10.430 3.319 1.00 72.75 207 VAL A O 1
ATOM 1564 N N . LEU A 1 208 ? -17.703 -10.079 3.023 1.00 72.12 208 LEU A N 1
ATOM 1565 C CA . LEU A 1 208 ? -17.752 -8.879 3.865 1.00 72.12 208 LEU A CA 1
ATOM 1566 C C . LEU A 1 208 ? -17.481 -9.150 5.352 1.00 72.12 208 LEU A C 1
ATOM 1568 O O . LEU A 1 208 ? -17.032 -8.244 6.044 1.00 72.12 208 LEU A O 1
ATOM 1572 N N . TRP A 1 209 ? -17.766 -10.352 5.864 1.00 69.38 209 TRP A N 1
ATOM 1573 C CA . TRP A 1 209 ? -17.485 -10.717 7.262 1.00 69.38 209 TRP A CA 1
ATOM 1574 C C . TRP A 1 209 ? -16.059 -11.234 7.479 1.00 69.38 209 TRP A C 1
ATOM 1576 O O . TRP A 1 209 ? -15.547 -11.133 8.589 1.00 69.38 209 TRP A O 1
ATOM 1586 N N . ASN A 1 210 ? -15.414 -11.774 6.442 1.00 76.62 210 ASN A N 1
ATOM 1587 C CA . ASN A 1 210 ? -14.029 -12.236 6.490 1.00 76.62 210 ASN A CA 1
ATOM 1588 C C . ASN A 1 210 ? -13.278 -11.733 5.248 1.00 76.62 210 ASN A C 1
ATOM 1590 O O . ASN A 1 210 ? -13.155 -12.481 4.274 1.00 76.62 210 ASN A O 1
ATOM 1594 N N . PRO A 1 211 ? -12.749 -10.497 5.269 1.00 79.81 211 PRO A N 1
ATOM 1595 C CA . PRO A 1 211 ? -12.125 -9.875 4.100 1.00 79.81 211 PRO A CA 1
ATOM 1596 C C . PRO A 1 211 ? -10.926 -10.667 3.566 1.00 79.81 211 PRO A C 1
ATOM 1598 O O . PRO A 1 211 ? -10.685 -10.671 2.369 1.00 79.81 211 PRO A O 1
ATOM 1601 N N . THR A 1 212 ? -10.212 -11.416 4.412 1.00 83.94 212 THR A N 1
ATOM 1602 C CA . THR A 1 212 ? -9.119 -12.304 3.978 1.00 83.94 212 THR A CA 1
ATOM 1603 C C . THR A 1 212 ? -9.584 -13.417 3.042 1.00 83.94 212 THR A C 1
ATOM 1605 O O . THR A 1 212 ? -8.778 -13.937 2.277 1.00 83.94 212 THR A O 1
ATOM 1608 N N . ARG A 1 213 ? -10.879 -13.771 3.046 1.00 83.06 213 ARG A N 1
ATOM 1609 C CA . ARG A 1 213 ? -11.405 -14.821 2.168 1.00 83.06 213 ARG A CA 1
ATOM 1610 C C . ARG A 1 213 ? -11.420 -14.434 0.698 1.00 83.06 213 ARG A C 1
ATOM 1612 O O . ARG A 1 213 ? -11.389 -15.332 -0.135 1.00 83.06 213 ARG A O 1
ATOM 1619 N N . ILE A 1 214 ? -11.432 -13.138 0.375 1.00 87.00 214 ILE A N 1
ATOM 1620 C CA . ILE A 1 214 ? -11.393 -12.706 -1.024 1.00 87.00 214 ILE A CA 1
ATOM 1621 C C . ILE A 1 214 ? -10.096 -13.134 -1.712 1.00 87.00 214 ILE A C 1
ATOM 1623 O O . ILE A 1 214 ? -10.140 -13.478 -2.884 1.00 87.00 214 ILE A O 1
ATOM 1627 N N . LEU A 1 215 ? -8.980 -13.224 -0.978 1.00 87.38 215 LEU A N 1
ATOM 1628 C CA . LEU A 1 215 ? -7.692 -13.651 -1.529 1.00 87.38 215 LEU A CA 1
ATOM 1629 C C . LEU A 1 215 ? -7.737 -15.092 -2.050 1.00 87.38 215 LEU A C 1
ATOM 1631 O O . LEU A 1 215 ? -7.134 -15.379 -3.076 1.00 87.38 215 LEU A O 1
ATOM 1635 N N . TYR A 1 216 ? -8.513 -15.982 -1.420 1.00 87.62 216 TYR A N 1
ATOM 1636 C CA . TYR A 1 216 ? -8.702 -17.347 -1.933 1.00 87.62 216 TYR A CA 1
ATOM 1637 C C . TYR A 1 216 ? -9.452 -17.392 -3.268 1.00 87.62 216 TYR A C 1
ATOM 1639 O O . TYR A 1 216 ? -9.391 -18.407 -3.951 1.00 87.62 216 TYR A O 1
ATOM 1647 N N . LEU A 1 217 ? -10.162 -16.324 -3.638 1.00 87.94 217 LEU A N 1
ATOM 1648 C CA . LEU A 1 217 ? -10.819 -16.193 -4.936 1.00 87.94 217 LEU A CA 1
ATOM 1649 C C . LEU A 1 217 ? -9.947 -15.407 -5.924 1.00 87.94 217 LEU A C 1
ATOM 1651 O O . LEU A 1 217 ? -9.771 -15.828 -7.064 1.00 87.94 217 LEU A O 1
ATOM 1655 N N . THR A 1 218 ? -9.398 -14.271 -5.496 1.00 91.31 218 THR A N 1
ATOM 1656 C CA . THR A 1 218 ? -8.709 -13.329 -6.383 1.00 91.31 218 THR A CA 1
ATOM 1657 C C . THR A 1 218 ? -7.290 -13.754 -6.711 1.00 91.31 218 THR A C 1
ATOM 1659 O O . THR A 1 218 ? -6.860 -13.504 -7.830 1.00 91.31 218 THR A O 1
ATOM 1662 N N . VAL A 1 219 ? -6.582 -14.452 -5.814 1.00 92.38 219 VAL A N 1
ATOM 1663 C CA . VAL A 1 219 ? -5.241 -14.981 -6.112 1.00 92.38 219 VAL A CA 1
ATOM 1664 C C . VAL A 1 219 ? -5.305 -16.068 -7.191 1.00 92.38 219 VAL A C 1
ATOM 1666 O O . VAL A 1 219 ? -4.608 -15.912 -8.190 1.00 92.38 219 VAL A O 1
ATOM 1669 N N . PRO A 1 220 ? -6.155 -17.116 -7.100 1.00 93.31 220 PRO A N 1
ATOM 1670 C CA . PRO A 1 220 ? -6.278 -18.080 -8.193 1.00 93.31 220 PRO A CA 1
ATOM 1671 C C . PRO A 1 220 ? -6.755 -17.444 -9.496 1.00 93.31 220 PRO A C 1
ATOM 1673 O O . PRO A 1 220 ? -6.240 -17.786 -10.552 1.00 93.31 220 PRO A O 1
ATOM 1676 N N . LEU A 1 221 ? -7.694 -16.494 -9.438 1.00 92.00 221 LEU A N 1
ATOM 1677 C CA . LEU A 1 221 ? -8.157 -15.786 -10.632 1.00 92.00 221 LEU A CA 1
ATOM 1678 C C . LEU A 1 221 ? -7.028 -14.980 -11.291 1.00 92.00 221 LEU A C 1
ATOM 1680 O O . LEU A 1 221 ? -6.886 -15.020 -12.509 1.00 92.00 221 LEU A O 1
ATOM 1684 N N . ALA A 1 222 ? -6.207 -14.293 -10.495 1.00 91.06 222 ALA A N 1
ATOM 1685 C CA . ALA A 1 222 ? -5.044 -13.562 -10.982 1.00 91.06 222 ALA A CA 1
ATOM 1686 C C . ALA A 1 222 ? -3.972 -14.500 -11.549 1.00 91.06 222 ALA A C 1
ATOM 1688 O O . ALA A 1 222 ? -3.388 -14.181 -12.575 1.00 91.06 222 ALA A O 1
ATOM 1689 N N . LEU A 1 223 ? -3.754 -15.671 -10.941 1.00 92.81 223 LEU A N 1
ATOM 1690 C CA . LEU A 1 223 ? -2.842 -16.692 -11.468 1.00 92.81 223 LEU A CA 1
ATOM 1691 C C . LEU A 1 223 ? -3.348 -17.300 -12.779 1.00 92.81 223 LEU A C 1
ATOM 1693 O O . LEU A 1 223 ? -2.552 -17.523 -13.680 1.00 92.81 223 LEU A O 1
ATOM 1697 N N . VAL A 1 224 ? -4.655 -17.546 -12.908 1.00 93.50 224 VAL A N 1
ATOM 1698 C CA . VAL A 1 224 ? -5.262 -18.002 -14.170 1.00 93.50 224 VAL A CA 1
ATOM 1699 C C . VAL A 1 224 ? -5.116 -16.925 -15.238 1.00 93.50 224 VAL A C 1
ATOM 1701 O O . VAL A 1 224 ? -4.711 -17.226 -16.353 1.00 93.50 224 VAL A O 1
ATOM 1704 N N . TRP A 1 225 ? -5.401 -15.669 -14.903 1.00 92.25 225 TRP A N 1
ATOM 1705 C CA . TRP A 1 225 ? -5.236 -14.553 -15.829 1.00 92.25 225 TRP A CA 1
ATOM 1706 C C . TRP A 1 225 ? -3.767 -14.367 -16.249 1.00 92.25 225 TRP A C 1
ATOM 1708 O O . TRP A 1 225 ? -3.495 -14.234 -17.438 1.00 92.25 225 TRP A O 1
ATOM 1718 N N . LEU A 1 226 ? -2.825 -14.471 -15.304 1.00 91.25 226 LEU A N 1
ATOM 1719 C CA . LEU A 1 226 ? -1.384 -14.483 -15.568 1.00 91.25 226 LEU A CA 1
ATOM 1720 C C . LEU A 1 226 ? -0.997 -15.660 -16.468 1.00 91.25 226 LEU A C 1
ATOM 1722 O O . LEU A 1 226 ? -0.277 -15.460 -17.430 1.00 91.25 226 LEU A O 1
ATOM 1726 N N . ALA A 1 227 ? -1.497 -16.871 -16.217 1.00 90.50 227 ALA A N 1
ATOM 1727 C CA . ALA A 1 227 ? -1.186 -18.047 -17.030 1.00 90.50 227 ALA A CA 1
ATOM 1728 C C . ALA A 1 227 ? -1.741 -17.955 -18.461 1.00 90.50 227 ALA A C 1
ATOM 1730 O O . ALA A 1 227 ? -1.140 -18.499 -19.381 1.00 90.50 227 ALA A O 1
ATOM 1731 N N . LEU A 1 228 ? -2.873 -17.271 -18.650 1.00 91.44 228 LEU A N 1
ATOM 1732 C CA . LEU A 1 228 ? -3.459 -17.030 -19.970 1.00 91.44 228 LEU A CA 1
ATOM 1733 C C . LEU A 1 228 ? -2.723 -15.939 -20.757 1.00 91.44 228 LEU A C 1
ATOM 1735 O O . LEU A 1 228 ? -2.763 -15.975 -21.979 1.00 91.44 228 LEU A O 1
ATOM 1739 N N . ARG A 1 229 ? -2.087 -14.980 -20.072 1.00 89.44 229 ARG A N 1
ATOM 1740 C CA . ARG A 1 229 ? -1.384 -13.835 -20.681 1.00 89.44 229 ARG A CA 1
ATOM 1741 C C . ARG A 1 229 ? 0.133 -13.970 -20.724 1.00 89.44 229 ARG A C 1
ATOM 1743 O O . ARG A 1 229 ? 0.772 -13.301 -21.515 1.00 89.44 229 ARG A O 1
ATOM 1750 N N . ALA A 1 230 ? 0.717 -14.840 -19.908 1.00 83.56 230 ALA A N 1
ATOM 1751 C CA . ALA A 1 230 ? 2.151 -15.108 -19.911 1.00 83.56 230 ALA A CA 1
ATOM 1752 C C . ALA A 1 230 ? 2.697 -15.606 -21.264 1.00 83.56 230 ALA A C 1
ATOM 1754 O O . ALA A 1 230 ? 3.832 -15.249 -21.561 1.00 83.56 230 ALA A O 1
ATOM 1755 N N . PRO A 1 231 ? 1.958 -16.382 -22.091 1.00 86.50 231 PRO A N 1
ATOM 1756 C CA . PRO A 1 231 ? 2.435 -16.755 -23.422 1.00 86.50 231 PRO A CA 1
ATOM 1757 C C . PRO A 1 231 ? 2.691 -15.548 -24.326 1.00 86.50 231 PRO A C 1
ATOM 1759 O O . PRO A 1 231 ? 3.624 -15.600 -25.114 1.00 86.50 231 PRO A O 1
ATOM 1762 N N . ASP A 1 232 ? 1.928 -14.462 -24.158 1.00 81.31 232 ASP A N 1
ATOM 1763 C CA . ASP A 1 232 ? 2.106 -13.215 -24.916 1.00 81.31 232 ASP A CA 1
ATOM 1764 C C . ASP A 1 232 ? 3.472 -12.557 -24.607 1.00 81.31 232 ASP A C 1
ATOM 1766 O O . ASP A 1 232 ? 3.958 -11.760 -25.393 1.00 81.31 232 ASP A O 1
ATOM 1770 N N . ALA A 1 233 ? 4.106 -12.892 -23.474 1.00 80.94 233 ALA A N 1
ATOM 1771 C CA . ALA A 1 233 ? 5.420 -12.378 -23.073 1.00 80.94 233 ALA A CA 1
ATOM 1772 C C . ALA A 1 233 ? 6.591 -13.314 -23.435 1.00 80.94 233 ALA A C 1
ATOM 1774 O O . ALA A 1 233 ? 7.736 -13.025 -23.082 1.00 80.94 233 ALA A O 1
ATOM 1775 N N . VAL A 1 234 ? 6.316 -14.469 -24.052 1.00 81.31 234 VAL A N 1
ATOM 1776 C CA . VAL A 1 234 ? 7.334 -15.457 -24.433 1.00 81.31 234 VAL A CA 1
ATOM 1777 C C . VAL A 1 234 ? 7.433 -15.492 -25.948 1.00 81.31 234 VAL A C 1
ATOM 1779 O O . VAL A 1 234 ? 6.530 -15.992 -26.619 1.00 81.31 234 VAL A O 1
ATOM 1782 N N . SER A 1 235 ? 8.554 -15.018 -26.480 1.00 71.12 235 SER A N 1
ATOM 1783 C CA . SER A 1 235 ? 8.848 -15.095 -27.907 1.00 71.12 235 SER A CA 1
ATOM 1784 C C . SER A 1 235 ? 9.829 -16.251 -28.196 1.00 71.12 235 SER A C 1
ATOM 1786 O O . SER A 1 235 ? 10.410 -16.837 -27.274 1.00 71.12 235 SER A O 1
ATOM 1788 N N . PRO A 1 236 ? 10.049 -16.622 -29.473 1.00 70.88 236 PRO A N 1
ATOM 1789 C CA . PRO A 1 236 ? 11.102 -17.566 -29.856 1.00 70.88 236 PRO A CA 1
ATOM 1790 C C . PRO A 1 236 ? 12.513 -17.149 -29.402 1.00 70.88 236 PRO A C 1
ATOM 1792 O O . PRO A 1 236 ? 13.388 -18.011 -29.296 1.00 70.88 236 PRO A O 1
ATOM 1795 N N . ALA A 1 237 ? 12.735 -15.854 -29.153 1.00 59.03 237 ALA A N 1
ATOM 1796 C CA . ALA A 1 237 ? 14.020 -15.277 -28.768 1.00 59.03 237 ALA A CA 1
ATOM 1797 C C . ALA A 1 237 ? 14.247 -15.210 -27.242 1.00 59.03 237 ALA A C 1
ATOM 1799 O O . ALA A 1 237 ? 15.403 -15.118 -26.818 1.00 59.03 237 ALA A O 1
ATOM 1800 N N . GLY A 1 238 ? 13.203 -15.337 -26.413 1.00 74.12 238 GLY A N 1
ATOM 1801 C CA . GLY A 1 238 ? 13.322 -15.125 -24.971 1.00 74.12 238 GLY A CA 1
ATOM 1802 C C . GLY A 1 238 ? 12.036 -14.686 -24.258 1.00 74.12 238 GLY A C 1
ATOM 1803 O O . GLY A 1 238 ? 10.925 -15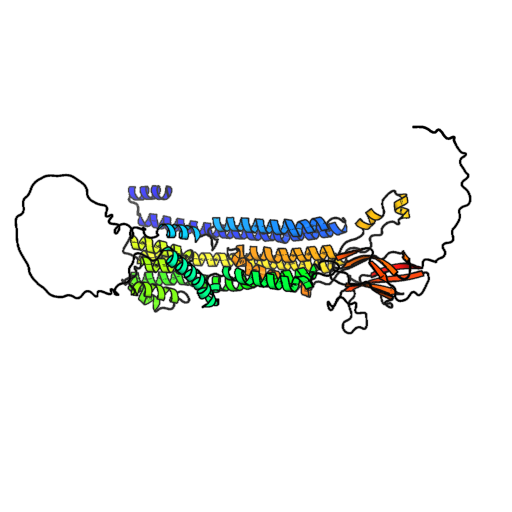.103 -24.591 1.00 74.12 238 GLY A O 1
ATOM 1804 N N . ILE A 1 239 ? 12.223 -13.939 -23.163 1.00 76.88 239 ILE A N 1
ATOM 1805 C CA . ILE A 1 239 ? 11.147 -13.417 -22.309 1.00 76.88 239 ILE A CA 1
ATOM 1806 C C . ILE A 1 239 ? 11.190 -11.898 -22.390 1.00 76.88 239 ILE A C 1
ATOM 1808 O O . ILE A 1 239 ? 12.148 -11.273 -21.929 1.00 76.88 239 ILE A O 1
ATOM 1812 N N . GLU A 1 240 ? 10.099 -11.309 -22.857 1.00 77.94 240 GLU A N 1
ATOM 1813 C CA . GLU A 1 240 ? 9.955 -9.865 -22.926 1.00 77.94 240 GLU A CA 1
ATOM 1814 C C . GLU A 1 240 ? 9.607 -9.293 -21.553 1.00 77.94 240 GLU A C 1
ATOM 1816 O O . GLU A 1 240 ? 8.460 -9.333 -21.095 1.00 77.94 240 GLU A O 1
ATOM 1821 N N . ALA A 1 241 ? 10.622 -8.745 -20.877 1.00 81.38 241 ALA A N 1
ATOM 1822 C CA . ALA A 1 241 ? 10.480 -8.219 -19.522 1.00 81.38 241 ALA A CA 1
ATOM 1823 C C . ALA A 1 241 ? 9.348 -7.181 -19.418 1.00 81.38 241 ALA A C 1
ATOM 1825 O O . ALA A 1 241 ? 8.535 -7.257 -18.503 1.00 81.38 241 ALA A O 1
ATOM 1826 N N . ARG A 1 242 ? 9.226 -6.275 -20.399 1.00 81.38 242 ARG A N 1
ATOM 1827 C CA . ARG A 1 242 ? 8.234 -5.191 -20.384 1.00 81.38 242 ARG A CA 1
ATOM 1828 C C . ARG A 1 242 ? 6.788 -5.694 -20.433 1.00 81.38 242 ARG A C 1
ATOM 1830 O O . ARG A 1 242 ? 5.954 -5.206 -19.665 1.00 81.38 242 ARG A O 1
ATOM 1837 N N . ILE A 1 243 ? 6.499 -6.668 -21.300 1.00 82.69 243 ILE A N 1
ATOM 1838 C CA . ILE A 1 243 ? 5.171 -7.293 -21.404 1.00 82.69 243 ILE A CA 1
ATOM 1839 C C . ILE A 1 243 ? 4.878 -8.086 -20.132 1.00 82.69 243 ILE A C 1
ATOM 1841 O O . ILE A 1 243 ? 3.797 -7.960 -19.549 1.00 82.69 243 ILE A O 1
ATOM 1845 N N . LEU A 1 244 ? 5.854 -8.866 -19.656 1.00 87.69 244 LEU A N 1
ATOM 1846 C CA . LEU A 1 244 ? 5.712 -9.624 -18.420 1.00 87.69 244 LEU A CA 1
ATOM 1847 C C . LEU A 1 244 ? 5.386 -8.704 -17.234 1.00 87.69 244 LEU A C 1
ATOM 1849 O O . LEU A 1 244 ? 4.467 -9.002 -16.470 1.00 87.69 244 LEU A O 1
ATOM 1853 N N . ASP A 1 245 ? 6.082 -7.577 -17.100 1.00 89.75 245 ASP A N 1
ATOM 1854 C CA . ASP A 1 245 ? 5.842 -6.603 -16.036 1.00 89.75 245 ASP A CA 1
ATOM 1855 C C . ASP A 1 245 ? 4.437 -6.006 -16.112 1.00 89.75 245 ASP A C 1
ATOM 1857 O O . ASP A 1 245 ? 3.763 -5.895 -15.087 1.00 89.75 245 ASP A O 1
ATOM 1861 N N . ASP A 1 246 ? 3.956 -5.660 -17.310 1.00 89.44 246 ASP A N 1
ATOM 1862 C CA . ASP A 1 246 ? 2.602 -5.137 -17.510 1.00 89.44 246 ASP A CA 1
ATOM 1863 C C . ASP A 1 246 ? 1.535 -6.115 -16.996 1.00 89.44 246 ASP A C 1
ATOM 1865 O O . ASP A 1 246 ? 0.629 -5.749 -16.230 1.00 89.44 246 ASP A O 1
ATOM 1869 N N . VAL A 1 247 ? 1.695 -7.394 -17.344 1.00 91.19 247 VAL A N 1
ATOM 1870 C CA . VAL A 1 247 ? 0.834 -8.472 -16.860 1.00 91.19 247 VAL A CA 1
ATOM 1871 C C . VAL A 1 247 ? 0.967 -8.600 -15.336 1.00 91.19 247 VAL A C 1
ATOM 1873 O O . VAL A 1 247 ? -0.033 -8.555 -14.616 1.00 91.19 247 VAL A O 1
ATOM 1876 N N . LEU A 1 248 ? 2.180 -8.672 -14.789 1.00 93.31 248 LEU A N 1
ATOM 1877 C CA . LEU A 1 248 ? 2.392 -8.805 -13.344 1.00 93.31 248 LEU A CA 1
ATOM 1878 C C . LEU A 1 248 ? 1.775 -7.648 -12.540 1.00 93.31 248 LEU A C 1
ATOM 1880 O O . LEU A 1 248 ? 1.122 -7.893 -11.521 1.00 93.31 248 LEU A O 1
ATOM 1884 N N . ILE A 1 249 ? 1.912 -6.402 -13.001 1.00 94.19 249 ILE A N 1
ATOM 1885 C CA . ILE A 1 249 ? 1.367 -5.215 -12.327 1.00 94.19 249 ILE A CA 1
ATOM 1886 C C . ILE A 1 249 ? -0.161 -5.254 -12.319 1.00 94.19 249 ILE A C 1
ATOM 1888 O O . ILE A 1 249 ? -0.774 -5.045 -11.269 1.00 94.19 249 ILE A O 1
ATOM 1892 N N . ARG A 1 250 ? -0.799 -5.559 -13.456 1.00 95.00 250 ARG A N 1
ATOM 1893 C CA . ARG A 1 250 ? -2.266 -5.661 -13.557 1.00 95.00 250 ARG A CA 1
ATOM 1894 C C . ARG A 1 250 ? -2.816 -6.790 -12.684 1.00 95.00 250 ARG A C 1
ATOM 1896 O O . ARG A 1 250 ? -3.809 -6.585 -11.980 1.00 95.00 250 ARG A O 1
ATOM 1903 N N . ALA A 1 251 ? -2.149 -7.946 -12.656 1.00 94.75 251 ALA A N 1
ATOM 1904 C CA . ALA A 1 251 ? -2.498 -9.054 -11.766 1.00 94.75 251 ALA A CA 1
ATOM 1905 C C . ALA A 1 251 ? -2.376 -8.650 -10.288 1.00 94.75 251 ALA A C 1
ATOM 1907 O O . ALA A 1 251 ? -3.278 -8.908 -9.487 1.00 94.75 251 ALA A O 1
ATOM 1908 N N . PHE A 1 252 ? -1.290 -7.967 -9.920 1.00 95.44 252 PHE A N 1
ATOM 1909 C CA . PHE A 1 252 ? -1.073 -7.500 -8.555 1.00 95.44 252 PHE A CA 1
ATOM 1910 C C . PHE A 1 252 ? -2.105 -6.441 -8.136 1.00 95.44 252 PHE A C 1
ATOM 1912 O O . PHE A 1 252 ? -2.681 -6.543 -7.050 1.00 95.44 252 PHE A O 1
ATOM 1919 N N . LEU A 1 253 ? -2.408 -5.466 -9.003 1.00 96.12 253 LEU A N 1
ATOM 1920 C CA . LEU A 1 253 ? -3.457 -4.464 -8.781 1.00 96.12 253 LEU A CA 1
ATOM 1921 C C . LEU A 1 253 ? -4.836 -5.110 -8.613 1.00 96.12 253 LEU A C 1
ATOM 1923 O O . LEU A 1 253 ? -5.600 -4.688 -7.745 1.00 96.12 253 LEU A O 1
ATOM 1927 N N . LEU A 1 254 ? -5.147 -6.161 -9.378 1.00 95.12 254 LEU A N 1
ATOM 1928 C CA . LEU A 1 254 ? -6.388 -6.918 -9.217 1.00 95.12 254 LEU A CA 1
ATOM 1929 C C . LEU A 1 254 ? -6.473 -7.549 -7.821 1.00 95.12 254 LEU A C 1
ATOM 1931 O O . LEU A 1 254 ? -7.493 -7.409 -7.142 1.00 95.12 254 LEU A O 1
ATOM 1935 N N . VAL A 1 255 ? -5.413 -8.218 -7.362 1.00 95.56 255 VAL A N 1
ATOM 1936 C CA . VAL A 1 255 ? -5.388 -8.896 -6.054 1.00 95.56 255 VAL A CA 1
ATOM 1937 C C . VAL A 1 255 ? -5.432 -7.892 -4.904 1.00 95.56 255 VAL A C 1
ATOM 1939 O O . VAL A 1 255 ? -6.311 -7.976 -4.043 1.00 95.56 255 VAL A O 1
ATOM 1942 N N . VAL A 1 256 ? -4.503 -6.935 -4.880 1.00 95.62 256 VAL A N 1
ATOM 1943 C CA . VAL A 1 256 ? -4.373 -5.989 -3.766 1.00 95.62 256 VAL A CA 1
ATOM 1944 C C . VAL A 1 256 ? -5.509 -4.972 -3.777 1.00 95.62 256 VAL A C 1
ATOM 1946 O O . VAL A 1 256 ? -6.059 -4.683 -2.717 1.00 95.62 256 VAL A O 1
ATOM 1949 N N . GLY A 1 257 ? -5.942 -4.507 -4.950 1.00 95.75 257 GLY A N 1
ATOM 1950 C CA . GLY A 1 257 ? -7.050 -3.564 -5.087 1.00 95.75 257 GLY A CA 1
ATOM 1951 C C . GLY A 1 257 ? -8.394 -4.162 -4.681 1.00 95.75 257 GLY A C 1
ATOM 1952 O O . GLY A 1 257 ? -9.134 -3.548 -3.908 1.00 95.75 257 GLY A O 1
ATOM 1953 N N . SER A 1 258 ? -8.703 -5.388 -5.116 1.00 94.38 258 SER A N 1
ATOM 1954 C CA . SER A 1 258 ? -9.932 -6.074 -4.686 1.00 94.38 258 SER A CA 1
ATOM 1955 C C . SER A 1 258 ? -9.948 -6.333 -3.176 1.00 94.38 258 SER A C 1
ATOM 1957 O O . SER A 1 258 ? -10.955 -6.064 -2.511 1.00 94.38 258 SER A O 1
ATOM 1959 N N . PHE A 1 259 ? -8.821 -6.776 -2.606 1.00 94.62 259 PHE A N 1
ATOM 1960 C CA . PHE A 1 259 ? -8.671 -6.932 -1.161 1.00 94.62 259 PHE A CA 1
ATOM 1961 C C . PHE A 1 259 ? -8.828 -5.596 -0.426 1.00 94.62 259 PHE A C 1
ATOM 1963 O O . PHE A 1 259 ? -9.568 -5.529 0.556 1.00 94.62 259 PHE A O 1
ATOM 1970 N N . ALA A 1 260 ? -8.200 -4.526 -0.918 1.00 94.62 260 ALA A N 1
ATOM 1971 C CA . ALA A 1 260 ? -8.271 -3.192 -0.334 1.00 94.62 260 ALA A CA 1
ATOM 1972 C C . ALA A 1 260 ? -9.708 -2.662 -0.261 1.00 94.62 260 ALA A C 1
ATOM 1974 O O . ALA A 1 260 ? -10.109 -2.126 0.772 1.00 94.62 260 ALA A O 1
ATOM 1975 N N . VAL A 1 261 ? -10.508 -2.849 -1.317 1.00 93.62 261 VAL A N 1
ATOM 1976 C CA . VAL A 1 261 ? -11.917 -2.424 -1.343 1.00 93.62 261 VAL A CA 1
ATOM 1977 C C . VAL A 1 261 ? -12.728 -3.156 -0.275 1.00 93.62 261 VAL A C 1
ATOM 1979 O O . VAL A 1 261 ? -13.416 -2.518 0.527 1.00 93.62 261 VAL A O 1
ATOM 1982 N N . VAL A 1 262 ? -12.632 -4.487 -0.217 1.00 91.69 262 VAL A N 1
ATOM 1983 C CA . VAL A 1 262 ? -13.379 -5.280 0.772 1.00 91.69 262 VAL A CA 1
ATOM 1984 C C . VAL A 1 262 ? -12.915 -4.972 2.193 1.00 91.69 262 VAL A C 1
ATOM 1986 O O . VAL A 1 262 ? -13.747 -4.791 3.087 1.00 91.69 262 VAL A O 1
ATOM 1989 N N . TRP A 1 263 ? -11.603 -4.860 2.404 1.00 90.69 263 TRP A N 1
ATOM 1990 C CA . TRP A 1 263 ? -11.026 -4.506 3.696 1.00 90.69 263 TRP A CA 1
ATOM 1991 C C . TRP A 1 263 ? -11.466 -3.114 4.161 1.00 90.69 263 TRP A C 1
ATOM 1993 O O . TRP A 1 263 ? -11.823 -2.942 5.326 1.00 90.69 263 TRP A O 1
ATOM 2003 N N . GLU A 1 264 ? -11.506 -2.122 3.271 1.00 90.94 264 GLU A N 1
ATOM 2004 C CA . GLU A 1 264 ? -11.939 -0.765 3.611 1.00 90.94 264 GLU A CA 1
ATOM 2005 C C . GLU A 1 264 ? -13.434 -0.726 3.964 1.00 90.94 264 GLU A C 1
ATOM 2007 O O . GLU A 1 264 ? -13.814 -0.071 4.938 1.00 90.94 264 GLU A O 1
ATOM 2012 N N . VAL A 1 265 ? -14.291 -1.467 3.251 1.00 89.12 265 VAL A N 1
ATOM 2013 C CA . VAL A 1 265 ? -15.724 -1.582 3.586 1.00 89.12 265 VAL A CA 1
ATOM 2014 C C . VAL A 1 265 ? -15.920 -2.250 4.950 1.00 89.12 265 VAL A C 1
ATOM 2016 O O . VAL A 1 265 ? -16.648 -1.716 5.795 1.00 89.12 265 VAL A O 1
ATOM 2019 N N . TYR A 1 266 ? -15.242 -3.375 5.195 1.00 87.75 266 TYR A N 1
ATOM 2020 C CA . TYR A 1 266 ? -15.263 -4.068 6.486 1.00 87.75 266 TYR A CA 1
ATOM 2021 C C . TYR A 1 266 ? -14.805 -3.140 7.618 1.00 87.75 266 TYR A C 1
ATOM 2023 O O . TYR A 1 266 ? -15.522 -2.929 8.598 1.00 87.75 266 TYR A O 1
ATOM 2031 N N . SER A 1 267 ? -13.653 -2.496 7.443 1.00 86.44 267 SER A N 1
ATOM 2032 C CA . SER A 1 267 ? -13.064 -1.613 8.446 1.00 86.44 267 SER A CA 1
ATOM 2033 C C . SER A 1 267 ? -13.928 -0.381 8.721 1.00 86.44 267 SER A C 1
ATOM 2035 O O . SER A 1 267 ? -14.059 0.038 9.871 1.00 86.44 267 SER A O 1
ATOM 2037 N N . ARG A 1 268 ? -14.586 0.198 7.705 1.00 87.69 268 ARG A N 1
ATOM 2038 C CA . ARG A 1 268 ? -15.567 1.285 7.900 1.00 87.69 268 ARG A CA 1
ATOM 2039 C C . ARG A 1 268 ? -16.754 0.836 8.742 1.00 87.69 268 ARG A C 1
ATOM 2041 O O . ARG A 1 268 ? -17.177 1.587 9.621 1.00 87.69 268 ARG A O 1
ATOM 2048 N N . ARG A 1 269 ? -17.279 -0.364 8.486 1.00 86.75 269 ARG A N 1
ATOM 2049 C CA . ARG A 1 269 ? -18.391 -0.936 9.253 1.00 86.75 269 ARG A CA 1
ATOM 2050 C C . ARG A 1 269 ? -18.006 -1.114 10.721 1.00 86.75 269 ARG A C 1
ATOM 2052 O O . ARG A 1 269 ? -18.741 -0.658 11.591 1.00 86.75 269 ARG A O 1
ATOM 2059 N N . VAL A 1 270 ? -16.838 -1.702 10.982 1.00 85.62 270 VAL A N 1
ATOM 2060 C CA . VAL A 1 270 ? -16.304 -1.905 12.339 1.00 85.62 270 VAL A CA 1
ATOM 2061 C C . VAL A 1 270 ? -16.138 -0.580 13.082 1.00 85.62 270 VAL A C 1
ATOM 2063 O O . VAL A 1 270 ? -16.688 -0.418 14.168 1.00 85.62 270 VAL A O 1
ATOM 2066 N N . ARG A 1 271 ? -15.483 0.412 12.464 1.00 86.19 271 ARG A N 1
ATOM 2067 C CA . ARG A 1 271 ? -15.268 1.739 13.070 1.00 86.19 271 ARG A CA 1
ATOM 2068 C C . ARG A 1 271 ? -16.571 2.434 13.465 1.00 86.19 271 ARG A C 1
ATOM 2070 O O . ARG A 1 271 ? -16.620 3.098 14.493 1.00 86.19 271 ARG A O 1
ATOM 2077 N N . ARG A 1 272 ? -17.626 2.295 12.658 1.00 88.75 272 ARG A N 1
ATOM 2078 C CA . ARG A 1 272 ? -18.950 2.861 12.962 1.00 88.75 272 ARG A CA 1
ATOM 2079 C C . ARG A 1 272 ? -19.640 2.144 14.127 1.00 88.75 272 ARG A C 1
ATOM 2081 O O . ARG A 1 272 ? -20.283 2.811 14.924 1.00 88.75 272 ARG A O 1
ATOM 2088 N N . MET A 1 273 ? -19.487 0.821 14.247 1.00 87.62 273 MET A N 1
ATOM 2089 C CA . MET A 1 273 ? -20.006 0.070 15.401 1.00 87.62 273 MET A CA 1
ATOM 2090 C C . MET A 1 273 ? -19.301 0.484 16.699 1.00 87.62 273 MET A C 1
ATOM 2092 O O . MET A 1 273 ? -19.964 0.743 17.697 1.00 87.62 273 MET A O 1
ATOM 2096 N N . GLU A 1 274 ? -17.973 0.625 16.677 1.00 87.69 274 GLU A N 1
ATOM 2097 C CA . GLU A 1 274 ? -17.208 1.092 17.843 1.00 87.69 274 GLU A CA 1
ATOM 2098 C C . GLU A 1 274 ? -17.553 2.536 18.235 1.00 87.69 274 GLU A C 1
ATOM 2100 O O . GLU A 1 274 ? -17.585 2.855 19.417 1.00 87.69 274 GLU A O 1
ATOM 2105 N N . GLN A 1 275 ? -17.844 3.409 17.264 1.00 90.31 275 GLN A N 1
ATOM 2106 C CA . GLN A 1 275 ? -18.239 4.796 17.534 1.00 90.31 275 GLN A CA 1
ATOM 2107 C C . GLN A 1 275 ? -19.593 4.923 18.243 1.00 90.31 275 GLN A C 1
ATOM 2109 O O . GLN A 1 275 ? -19.781 5.880 18.986 1.00 90.31 275 GLN A O 1
ATOM 2114 N N . ALA A 1 276 ? -20.504 3.970 18.036 1.00 91.62 276 ALA A N 1
ATOM 2115 C CA . ALA A 1 276 ? -21.816 3.932 18.686 1.00 91.62 276 ALA A CA 1
ATOM 2116 C C . ALA A 1 276 ? -21.788 3.255 20.072 1.00 91.62 276 ALA A C 1
ATOM 2118 O O . ALA A 1 276 ? -22.751 3.352 20.831 1.00 91.62 276 ALA A O 1
ATOM 2119 N N . LEU A 1 277 ? -20.695 2.564 20.420 1.00 91.50 277 LEU A N 1
ATOM 2120 C CA . LEU A 1 277 ? -20.587 1.804 21.666 1.00 91.50 277 LEU A CA 1
ATOM 2121 C C . LEU A 1 277 ? -20.669 2.678 22.937 1.00 91.50 277 LEU A C 1
ATOM 2123 O O . LEU A 1 277 ? -21.451 2.318 23.815 1.00 91.50 277 LEU A O 1
ATOM 2127 N N . PRO A 1 278 ? -19.939 3.807 23.074 1.00 91.94 278 PRO A N 1
ATOM 2128 C CA . PRO A 1 278 ? -20.047 4.640 24.275 1.00 91.94 278 PRO A CA 1
ATOM 2129 C C . PRO A 1 278 ? -21.451 5.214 24.449 1.00 91.94 278 PRO A C 1
ATOM 2131 O O . PRO A 1 278 ? -21.941 5.302 25.568 1.00 91.94 278 PRO A O 1
ATOM 2134 N N . GLU A 1 279 ? -22.120 5.555 23.346 1.00 92.00 279 GLU A N 1
ATOM 2135 C CA . GLU A 1 279 ? -23.485 6.075 23.375 1.00 92.00 279 GLU A CA 1
ATOM 2136 C C . GLU A 1 279 ? -24.490 5.014 23.842 1.00 92.00 279 GLU A C 1
ATOM 2138 O O . GLU A 1 279 ? -25.329 5.306 24.694 1.00 92.00 279 GLU A O 1
ATOM 2143 N N . LEU A 1 280 ? -24.364 3.767 23.369 1.00 92.75 280 LEU A N 1
ATOM 2144 C CA . LEU A 1 280 ? -25.135 2.632 23.890 1.00 92.75 280 LEU A CA 1
ATOM 2145 C C . LEU A 1 280 ? -24.947 2.491 25.410 1.00 92.75 280 LEU A C 1
ATOM 2147 O O . LEU A 1 280 ? -25.928 2.442 26.149 1.00 92.75 280 LEU A O 1
ATOM 2151 N N . LEU A 1 281 ? -23.698 2.452 25.882 1.00 91.88 281 LEU A N 1
ATOM 2152 C CA . LEU A 1 281 ? -23.384 2.279 27.306 1.00 91.88 281 LEU A CA 1
ATOM 2153 C C . LEU A 1 281 ? -23.862 3.462 28.153 1.00 91.88 281 LEU A C 1
ATOM 2155 O O . LEU A 1 281 ? -24.414 3.254 29.230 1.00 91.88 281 LEU A O 1
ATOM 2159 N N . GLY A 1 282 ? -23.687 4.689 27.659 1.00 92.25 282 GLY A N 1
ATOM 2160 C CA . GLY A 1 282 ? -24.120 5.911 28.328 1.00 92.25 282 GLY A CA 1
ATOM 2161 C C . GLY A 1 282 ? -25.636 5.958 28.492 1.00 92.25 282 GLY A C 1
ATOM 2162 O O . GLY A 1 282 ? -26.124 6.213 29.591 1.00 92.25 282 GLY A O 1
ATOM 2163 N N . ARG A 1 283 ? -26.393 5.611 27.441 1.00 92.88 283 ARG A N 1
ATOM 2164 C CA . ARG A 1 283 ? -27.858 5.507 27.520 1.00 92.88 283 ARG A CA 1
ATOM 2165 C C . ARG A 1 283 ? -28.287 4.415 28.503 1.00 92.88 283 ARG A C 1
ATOM 2167 O O . ARG A 1 283 ? -29.130 4.682 29.354 1.00 92.88 283 ARG A O 1
ATOM 2174 N N . LEU A 1 284 ? -27.677 3.227 28.454 1.00 92.38 284 LEU A N 1
ATOM 2175 C CA . LEU A 1 284 ? -27.951 2.156 29.424 1.00 92.38 284 LEU A CA 1
ATOM 2176 C C . LEU A 1 284 ? -27.657 2.599 30.867 1.00 92.38 284 LEU A C 1
ATOM 2178 O O . LEU A 1 284 ? -28.448 2.312 31.764 1.00 92.38 284 LEU A O 1
ATOM 2182 N N . ALA A 1 285 ? -26.561 3.331 31.092 1.00 91.06 285 ALA A N 1
ATOM 2183 C CA . ALA A 1 285 ? -26.206 3.864 32.404 1.00 91.06 285 ALA A CA 1
ATOM 2184 C C . ALA A 1 285 ? -27.249 4.869 32.914 1.00 91.06 285 ALA A C 1
ATOM 2186 O O . ALA A 1 285 ? -27.690 4.758 34.056 1.00 91.06 285 ALA A O 1
ATOM 2187 N N . SER A 1 286 ? -27.674 5.823 32.076 1.00 92.38 286 SER A N 1
ATOM 2188 C CA . SER A 1 286 ? -28.669 6.839 32.448 1.00 92.38 286 SER A CA 1
ATOM 2189 C C . SER A 1 286 ? -30.035 6.235 32.773 1.00 92.38 286 SER A C 1
ATOM 2191 O O . SER A 1 286 ? -30.675 6.640 33.740 1.00 92.38 286 SER A O 1
ATOM 2193 N N . LEU A 1 287 ? -30.474 5.247 31.992 1.00 92.06 287 LEU A N 1
ATOM 2194 C CA . LEU A 1 287 ? -31.746 4.556 32.199 1.00 92.06 287 LEU A CA 1
ATOM 2195 C C . LEU A 1 287 ? -31.725 3.684 33.459 1.00 92.06 287 LEU A C 1
ATOM 2197 O O . LEU A 1 287 ? -32.664 3.725 34.254 1.00 92.06 287 LEU A O 1
ATOM 2201 N N . ASN A 1 288 ? -30.626 2.967 33.702 1.00 89.25 288 ASN A N 1
ATOM 2202 C CA . ASN A 1 288 ? -30.470 2.192 34.927 1.00 89.25 288 ASN A CA 1
ATOM 2203 C C . ASN A 1 288 ? -30.358 3.099 36.167 1.00 89.25 288 ASN A C 1
ATOM 2205 O O . ASN A 1 288 ? -30.932 2.790 37.207 1.00 89.25 288 ASN A O 1
ATOM 2209 N N . GLN A 1 289 ? -29.706 4.264 36.051 1.00 89.44 289 GLN A N 1
ATOM 2210 C CA . GLN A 1 289 ? -29.667 5.281 37.109 1.00 89.44 289 GLN A CA 1
ATOM 2211 C C . GLN A 1 289 ? -31.058 5.859 37.423 1.00 89.44 289 GLN A C 1
ATOM 2213 O O . GLN A 1 289 ? -31.313 6.244 38.563 1.00 89.44 289 GLN A O 1
ATOM 2218 N N . ALA A 1 290 ? -31.968 5.885 36.445 1.00 91.31 290 ALA A N 1
ATOM 2219 C CA . ALA A 1 290 ? -33.367 6.264 36.640 1.00 91.31 290 ALA A CA 1
ATOM 2220 C C . ALA A 1 290 ? -34.217 5.166 37.316 1.00 91.31 290 ALA A C 1
ATOM 2222 O O . ALA A 1 290 ? -35.411 5.362 37.528 1.00 91.31 290 ALA A O 1
ATOM 2223 N N . GLY A 1 291 ? -33.614 4.026 37.673 1.00 87.31 291 GLY A N 1
ATOM 2224 C CA . GLY A 1 291 ? -34.262 2.933 38.397 1.00 87.31 291 GLY A CA 1
ATOM 2225 C C . GLY A 1 291 ? -34.801 1.804 37.516 1.00 87.31 291 GLY A C 1
ATOM 2226 O O . GLY A 1 291 ? -35.333 0.839 38.059 1.00 87.31 291 GLY A O 1
ATOM 2227 N N . MET A 1 292 ? -34.648 1.879 36.189 1.00 90.00 292 MET A N 1
ATOM 2228 C CA . MET A 1 292 ? -35.055 0.785 35.300 1.00 90.00 292 MET A CA 1
ATOM 2229 C C . MET A 1 292 ? -34.115 -0.413 35.420 1.00 90.00 292 MET A C 1
ATOM 2231 O O . MET A 1 292 ? -32.899 -0.272 35.597 1.00 90.00 292 MET A O 1
ATOM 2235 N N . SER A 1 293 ? -34.668 -1.617 35.266 1.00 89.00 293 SER A N 1
ATOM 2236 C CA . SER A 1 293 ? -33.848 -2.832 35.228 1.00 89.00 293 SER A CA 1
ATOM 2237 C C . SER A 1 293 ? -32.905 -2.824 34.013 1.00 89.00 293 SER A C 1
ATOM 2239 O O . SER A 1 293 ? -33.128 -2.106 33.036 1.00 89.00 293 SER A O 1
ATOM 2241 N N . VAL A 1 294 ? -31.834 -3.627 34.038 1.00 86.19 294 VAL A N 1
ATOM 2242 C CA . VAL A 1 294 ? -30.907 -3.729 32.891 1.00 86.19 294 VAL A CA 1
ATOM 2243 C C . VAL A 1 294 ? -31.632 -4.230 31.636 1.00 86.19 294 VAL A C 1
ATOM 2245 O O . VAL A 1 294 ? -31.366 -3.750 30.539 1.00 86.19 294 VAL A O 1
ATOM 2248 N N . VAL A 1 295 ? -32.587 -5.148 31.803 1.00 90.38 295 VAL A N 1
ATOM 2249 C CA . VAL A 1 295 ? -33.390 -5.709 30.707 1.00 90.38 295 VAL A CA 1
ATOM 2250 C C . VAL A 1 295 ? -34.317 -4.647 30.105 1.00 90.38 295 VAL A C 1
ATOM 2252 O O . VAL A 1 295 ? -34.309 -4.452 28.893 1.00 90.38 295 VAL A O 1
ATOM 2255 N N . GLU A 1 296 ? -35.031 -3.894 30.943 1.00 89.88 296 GLU A N 1
ATOM 2256 C CA . GLU A 1 296 ? -35.914 -2.792 30.520 1.00 89.88 296 GLU A CA 1
ATOM 2257 C C . GLU A 1 296 ? -35.128 -1.635 29.880 1.00 89.88 296 GLU A C 1
ATOM 2259 O O . GLU A 1 296 ? -35.551 -1.037 28.892 1.00 89.88 296 GLU A O 1
ATOM 2264 N N . SER A 1 297 ? -33.918 -1.365 30.381 1.00 91.56 297 SER A N 1
ATOM 2265 C CA . SER A 1 297 ? -33.011 -0.382 29.781 1.00 91.56 297 SER A CA 1
ATOM 2266 C C . SER A 1 297 ? -32.585 -0.801 28.369 1.00 91.56 297 SER A C 1
ATOM 2268 O O . SER A 1 297 ? -32.534 0.038 27.474 1.00 91.56 297 SER A O 1
ATOM 2270 N N . ILE A 1 298 ? -32.308 -2.091 28.141 1.00 91.62 298 ILE A N 1
ATOM 2271 C CA . ILE A 1 298 ? -31.984 -2.622 26.807 1.00 91.62 298 ILE A CA 1
ATOM 2272 C C . ILE A 1 298 ? -33.195 -2.524 25.874 1.00 91.62 298 ILE A C 1
ATOM 2274 O O . ILE A 1 298 ? -33.024 -2.118 24.726 1.00 91.62 298 ILE A O 1
ATOM 2278 N N . GLU A 1 299 ? -34.403 -2.832 26.357 1.00 93.56 299 GLU A N 1
ATOM 2279 C CA . GLU A 1 299 ? -35.644 -2.681 25.586 1.00 93.56 299 GLU A CA 1
ATOM 2280 C C . GLU A 1 299 ? -35.822 -1.243 25.093 1.00 93.56 299 GLU A C 1
ATOM 2282 O O . GLU A 1 299 ? -35.948 -1.002 23.894 1.00 93.56 299 GLU A O 1
ATOM 2287 N N . ARG A 1 300 ? -35.729 -0.277 26.011 1.00 91.88 300 ARG A N 1
ATOM 2288 C CA . ARG A 1 300 ? -35.905 1.147 25.714 1.00 91.88 300 ARG A CA 1
ATOM 2289 C C . ARG A 1 300 ? -34.832 1.687 24.766 1.00 91.88 300 ARG A C 1
ATOM 2291 O O . ARG A 1 300 ? -35.113 2.521 23.905 1.00 91.88 300 ARG A O 1
ATOM 2298 N N . VAL A 1 301 ? -33.589 1.224 24.909 1.00 92.31 301 VAL A N 1
ATOM 2299 C CA . VAL A 1 301 ? -32.485 1.643 24.033 1.00 92.31 301 VAL A CA 1
ATOM 2300 C C . VAL A 1 301 ? -32.624 1.063 22.629 1.00 92.31 301 VAL A C 1
ATOM 2302 O O . VAL A 1 301 ? -32.262 1.751 21.677 1.00 92.31 301 VAL A O 1
ATOM 2305 N N . ARG A 1 302 ? -33.188 -0.142 22.470 1.00 91.75 302 ARG A N 1
ATOM 2306 C CA . ARG A 1 302 ? -33.423 -0.750 21.148 1.00 91.75 302 ARG A CA 1
ATOM 2307 C C . ARG A 1 302 ? -34.379 0.075 20.282 1.00 91.75 302 ARG A C 1
ATOM 2309 O O . ARG A 1 302 ? -34.247 0.093 19.067 1.00 91.75 302 ARG A O 1
ATOM 2316 N N . GLU A 1 303 ? -35.328 0.769 20.911 1.00 89.06 303 GLU A N 1
ATOM 2317 C CA . GLU A 1 303 ? -36.273 1.662 20.226 1.00 89.06 303 GLU A CA 1
ATOM 2318 C C . GLU A 1 303 ? -35.606 2.952 19.731 1.00 89.06 303 GLU A C 1
ATOM 2320 O O . GLU A 1 303 ? -36.192 3.709 18.958 1.00 89.06 303 GLU A O 1
ATOM 2325 N N . SER A 1 304 ? -34.384 3.223 20.190 1.00 88.38 304 SER A N 1
ATOM 2326 C CA . SER A 1 304 ? -33.623 4.407 19.823 1.00 88.38 304 SER A CA 1
ATOM 2327 C C . SER A 1 304 ? -32.637 4.097 18.695 1.00 88.38 304 SER A C 1
ATOM 2329 O O . SER A 1 304 ? -32.019 3.036 18.667 1.00 88.38 304 SER A O 1
ATOM 2331 N N . ASP A 1 305 ? -32.413 5.054 17.791 1.00 86.88 305 ASP A N 1
ATOM 2332 C CA . ASP A 1 305 ? -31.428 4.874 16.721 1.00 86.88 305 ASP A CA 1
ATOM 2333 C C . ASP A 1 305 ? -29.991 4.913 17.282 1.00 86.88 305 ASP A C 1
ATOM 2335 O O . ASP A 1 305 ? -29.582 5.889 17.922 1.00 86.88 305 ASP A O 1
ATOM 2339 N N . LEU A 1 306 ? -29.252 3.820 17.066 1.00 84.50 306 LEU A N 1
ATOM 2340 C CA . LEU A 1 306 ? -27.827 3.630 17.368 1.00 84.50 306 LEU A CA 1
ATOM 2341 C C . LEU A 1 306 ? -27.018 3.311 16.091 1.00 84.50 306 LEU A C 1
ATOM 2343 O O . LEU A 1 306 ? -25.916 2.748 16.142 1.00 84.50 306 LEU A O 1
ATOM 2347 N N . GLY A 1 307 ? -27.573 3.621 14.917 1.00 87.12 307 GLY A N 1
ATOM 2348 C CA . GLY A 1 307 ? -26.954 3.378 13.622 1.00 87.12 307 GLY A CA 1
ATOM 2349 C C . GLY A 1 307 ? -26.713 1.891 13.349 1.00 87.12 307 GLY A C 1
ATOM 2350 O O . GLY A 1 307 ? -27.629 1.074 13.339 1.00 87.12 307 GLY A O 1
ATOM 2351 N N . LEU A 1 308 ? -25.454 1.512 13.094 1.00 83.31 308 LEU A N 1
ATOM 2352 C CA . LEU A 1 308 ? -25.107 0.119 12.767 1.00 83.31 308 LEU A CA 1
ATOM 2353 C C . LEU A 1 308 ? -25.213 -0.837 13.959 1.00 83.31 308 LEU A C 1
ATOM 2355 O O . LEU A 1 308 ? -25.237 -2.051 13.749 1.00 83.31 308 LEU A O 1
ATOM 2359 N N . LEU A 1 309 ? -25.252 -0.310 15.186 1.00 86.50 309 LEU A N 1
ATOM 2360 C CA . LEU A 1 309 ? -25.329 -1.126 16.392 1.00 86.50 309 LEU A CA 1
ATOM 2361 C C . LEU A 1 309 ? -26.763 -1.569 16.700 1.00 86.50 309 LEU A C 1
ATOM 2363 O O . LEU A 1 309 ? -26.930 -2.599 17.346 1.00 86.50 309 LEU A O 1
ATOM 2367 N N . SER A 1 310 ? -27.777 -0.869 16.177 1.00 90.06 310 SER A N 1
ATOM 2368 C CA . SER A 1 310 ? -29.200 -1.178 16.388 1.00 90.06 310 SER A CA 1
ATOM 2369 C C . SER A 1 310 ? -29.520 -2.645 16.075 1.00 90.06 310 SER A C 1
ATOM 2371 O O . SER A 1 310 ? -30.135 -3.333 16.880 1.00 90.06 310 SER A O 1
ATOM 2373 N N . VAL A 1 311 ? -28.976 -3.183 14.973 1.00 88.62 311 VAL A N 1
ATOM 2374 C CA . VAL A 1 311 ? -29.172 -4.590 14.568 1.00 88.62 311 VAL A CA 1
ATOM 2375 C C . VAL A 1 311 ? -28.617 -5.581 15.594 1.00 88.62 311 VAL A C 1
ATOM 2377 O O . VAL A 1 311 ? -29.178 -6.662 15.786 1.00 88.62 311 VAL A O 1
ATOM 2380 N N . GLU A 1 312 ? -27.493 -5.253 16.230 1.00 90.06 312 GLU A N 1
ATOM 2381 C CA . GLU A 1 312 ? -26.889 -6.119 17.242 1.00 90.06 312 GLU A CA 1
ATOM 2382 C C . GLU A 1 312 ? -27.561 -5.932 18.612 1.00 90.06 312 GLU A C 1
ATOM 2384 O O . GLU A 1 312 ? -27.713 -6.917 19.331 1.00 90.06 312 GLU A O 1
ATOM 2389 N N . VAL A 1 313 ? -28.054 -4.733 18.944 1.00 93.00 313 VAL A N 1
ATOM 2390 C CA . VAL A 1 313 ? -28.879 -4.485 20.145 1.00 93.00 313 VAL A CA 1
ATOM 2391 C C . VAL A 1 313 ? -30.216 -5.227 20.052 1.00 93.00 313 VAL A C 1
ATOM 2393 O O . VAL A 1 313 ? -30.594 -5.910 21.000 1.00 93.00 313 VAL A O 1
ATOM 2396 N N . ASP A 1 314 ? -30.870 -5.232 18.887 1.00 93.00 314 ASP A N 1
ATOM 2397 C CA . ASP A 1 314 ? -32.080 -6.029 18.630 1.00 93.00 314 ASP A CA 1
ATOM 2398 C C . ASP A 1 314 ? -31.847 -7.533 18.801 1.00 93.00 314 ASP A C 1
ATOM 2400 O O . ASP A 1 314 ? -32.756 -8.295 19.141 1.00 93.00 314 ASP A O 1
ATOM 2404 N N . ARG A 1 315 ? -30.630 -8.002 18.514 1.00 91.56 315 ARG A N 1
ATOM 2405 C CA . ARG A 1 315 ? -30.254 -9.398 18.751 1.00 91.56 315 ARG A CA 1
ATOM 2406 C C . ARG A 1 315 ? -30.033 -9.678 20.228 1.00 91.56 315 ARG A C 1
ATOM 2408 O O . ARG A 1 315 ? -30.462 -10.730 20.679 1.00 91.56 315 ARG A O 1
ATOM 2415 N N . VAL A 1 316 ? -29.391 -8.764 20.956 1.00 93.56 316 VAL A N 1
ATOM 2416 C CA . VAL A 1 316 ? -29.237 -8.867 22.416 1.00 93.56 316 VAL A CA 1
ATOM 2417 C C . VAL A 1 316 ? -30.604 -8.917 23.083 1.00 93.56 316 VAL A C 1
ATOM 2419 O O . VAL A 1 316 ? -30.839 -9.813 23.883 1.00 93.56 316 VAL A O 1
ATOM 2422 N N . TRP A 1 317 ? -31.524 -8.031 22.698 1.00 95.06 317 TRP A N 1
ATOM 2423 C CA . TRP A 1 317 ? -32.898 -8.066 23.189 1.00 95.06 317 TRP A CA 1
ATOM 2424 C C . TRP A 1 317 ? -33.573 -9.414 22.908 1.00 95.06 317 TRP A C 1
ATOM 2426 O O . TRP A 1 317 ? -34.107 -10.025 23.825 1.00 95.06 317 TRP A O 1
ATOM 2436 N N . ARG A 1 318 ? -33.483 -9.934 21.675 1.00 94.19 318 ARG A N 1
ATOM 2437 C CA . ARG A 1 318 ? -34.032 -11.261 21.346 1.00 94.19 318 ARG A CA 1
ATOM 2438 C C . ARG A 1 318 ? -33.416 -12.380 22.178 1.00 94.19 318 ARG A C 1
ATOM 2440 O O . ARG A 1 318 ? -34.137 -13.271 22.603 1.00 94.19 318 ARG A O 1
ATOM 2447 N N . ASP A 1 319 ? -32.103 -12.352 22.411 1.00 93.38 319 ASP A N 1
ATOM 2448 C CA . ASP A 1 319 ? -31.439 -13.333 23.275 1.00 93.38 319 ASP A CA 1
ATOM 2449 C C . ASP A 1 319 ? -32.063 -13.309 24.692 1.00 93.38 319 ASP A C 1
ATOM 2451 O O . ASP A 1 319 ? -32.347 -14.372 25.243 1.00 93.38 319 ASP A O 1
ATOM 2455 N N . LEU A 1 320 ? -32.339 -12.119 25.244 1.00 93.19 320 LEU A N 1
ATOM 2456 C CA . LEU A 1 320 ? -32.993 -11.934 26.550 1.00 93.19 320 LEU A CA 1
ATOM 2457 C C . LEU A 1 320 ? -34.469 -12.360 26.551 1.00 93.19 320 LEU A C 1
ATOM 2459 O O . LEU A 1 320 ? -34.906 -13.033 27.479 1.00 93.19 320 LEU A O 1
ATOM 2463 N N . GLU A 1 321 ? -35.222 -12.015 25.505 1.00 93.88 321 GLU A N 1
ATOM 2464 C CA . GLU A 1 321 ? -36.635 -12.385 25.333 1.00 93.88 321 GLU A CA 1
ATOM 2465 C C . GLU A 1 321 ? -36.814 -13.911 25.276 1.00 93.88 321 GLU A C 1
ATOM 2467 O O . GLU A 1 321 ? -37.753 -14.456 25.853 1.00 93.88 321 GLU A O 1
ATOM 2472 N N . TYR A 1 322 ? -35.857 -14.622 24.668 1.00 94.00 322 TYR A N 1
ATOM 2473 C CA . TYR A 1 322 ? -35.799 -16.088 24.665 1.00 94.00 322 TYR A CA 1
ATOM 2474 C C . TYR A 1 322 ? -35.233 -16.701 25.962 1.00 94.00 322 TYR A C 1
ATOM 2476 O O . TYR A 1 322 ? -34.989 -17.907 26.013 1.00 94.00 322 TYR A O 1
ATOM 2484 N N . GLY A 1 323 ? -35.035 -15.904 27.017 1.00 91.12 323 GLY A N 1
ATOM 2485 C CA . GLY A 1 323 ? -34.669 -16.373 28.355 1.00 91.12 323 GLY A CA 1
ATOM 2486 C C . GLY A 1 323 ? -33.168 -16.489 28.629 1.00 91.12 323 GLY A C 1
ATOM 2487 O O . GLY A 1 323 ? -32.783 -17.121 29.612 1.00 91.12 323 GLY A O 1
ATOM 2488 N N . ALA A 1 324 ? -32.296 -15.911 27.795 1.00 92.00 324 ALA A N 1
ATOM 2489 C CA . ALA A 1 324 ? -30.873 -15.837 28.120 1.00 92.00 324 ALA A CA 1
ATOM 2490 C C . ALA A 1 324 ? -30.599 -14.889 29.295 1.00 92.00 324 ALA A C 1
ATOM 2492 O O . ALA A 1 324 ? -31.276 -13.878 29.471 1.00 92.00 324 ALA A O 1
ATOM 2493 N N . THR A 1 325 ? -29.534 -15.165 30.050 1.00 90.31 325 THR A N 1
ATOM 2494 C CA . THR A 1 325 ? -29.030 -14.219 31.051 1.00 90.31 325 THR A CA 1
ATOM 2495 C C . THR A 1 325 ? -28.410 -12.987 30.381 1.00 90.31 325 THR A C 1
ATOM 2497 O O . THR A 1 325 ? -27.924 -13.055 29.247 1.00 90.31 325 THR A O 1
ATOM 2500 N N . VAL A 1 326 ? -28.387 -11.855 31.095 1.00 88.12 326 VAL A N 1
ATOM 2501 C CA . VAL A 1 326 ? -27.724 -10.621 30.634 1.00 88.12 326 VAL A CA 1
ATOM 2502 C C . VAL A 1 326 ? -26.244 -10.872 30.342 1.00 88.12 326 VAL A C 1
ATOM 2504 O O . VAL A 1 326 ? -25.753 -10.458 29.293 1.00 88.12 326 VAL A O 1
ATOM 2507 N N . ASP A 1 327 ? -25.563 -11.633 31.199 1.00 86.62 327 ASP A N 1
ATOM 2508 C CA . ASP A 1 327 ? -24.190 -12.090 30.981 1.00 86.62 327 ASP A CA 1
ATOM 2509 C C . ASP A 1 327 ? -24.021 -12.848 29.656 1.00 86.62 327 ASP A C 1
ATOM 2511 O O . ASP A 1 327 ? -23.152 -12.508 28.850 1.00 86.62 327 ASP A O 1
ATOM 2515 N N . ASP A 1 328 ? -24.859 -13.855 29.390 1.00 86.50 328 ASP A N 1
ATOM 2516 C CA . ASP A 1 328 ? -24.767 -14.654 28.164 1.00 86.50 328 ASP A CA 1
ATOM 2517 C C . ASP A 1 328 ? -25.102 -13.848 26.908 1.00 86.50 328 ASP A C 1
ATOM 2519 O O . ASP A 1 328 ? -24.502 -14.071 25.851 1.00 86.50 328 ASP A O 1
ATOM 2523 N N . ALA A 1 329 ? -26.065 -12.929 26.997 1.00 90.75 329 ALA A N 1
ATOM 2524 C CA . ALA A 1 329 ? -26.460 -12.069 25.888 1.00 90.75 329 ALA A CA 1
ATOM 2525 C C . ALA A 1 329 ? -25.351 -11.058 25.543 1.00 90.75 329 ALA A C 1
ATOM 2527 O O . ALA A 1 329 ? -25.001 -10.898 24.368 1.00 90.75 329 ALA A O 1
ATOM 2528 N N . LEU A 1 330 ? -24.731 -10.441 26.556 1.00 88.12 330 LEU A N 1
ATOM 2529 C CA . LEU A 1 330 ? -23.594 -9.532 26.386 1.00 88.12 330 LEU A CA 1
ATOM 2530 C C . LEU A 1 330 ? -22.340 -10.266 25.898 1.00 88.12 330 LEU A C 1
ATOM 2532 O O . LEU A 1 330 ? -21.670 -9.780 24.984 1.00 88.12 330 LEU A O 1
ATOM 2536 N N . ARG A 1 331 ? -22.051 -11.470 26.414 1.00 86.94 331 ARG A N 1
ATOM 2537 C CA . ARG A 1 331 ? -20.938 -12.301 25.922 1.00 86.94 331 ARG A CA 1
ATOM 2538 C C . ARG A 1 331 ? -21.131 -12.661 24.450 1.00 86.94 331 ARG A C 1
ATOM 2540 O O . ARG A 1 331 ? -20.217 -12.478 23.646 1.00 86.94 331 ARG A O 1
ATOM 2547 N N . ARG A 1 332 ? -22.335 -13.101 24.060 1.00 87.75 332 ARG A N 1
ATOM 2548 C CA . ARG A 1 332 ? -22.682 -13.363 22.650 1.00 87.75 332 ARG A CA 1
ATOM 2549 C C . ARG A 1 332 ? -22.560 -12.116 21.782 1.00 87.75 332 ARG A C 1
ATOM 2551 O O . ARG A 1 332 ? -22.082 -12.211 20.656 1.00 87.75 332 ARG A O 1
ATOM 2558 N N . PHE A 1 333 ? -22.956 -10.951 22.285 1.00 88.88 333 PHE A N 1
ATOM 2559 C CA . PHE A 1 333 ? -22.750 -9.677 21.598 1.00 88.88 333 PHE A CA 1
ATOM 2560 C C . PHE A 1 333 ? -21.266 -9.382 21.350 1.00 88.88 333 PHE A C 1
ATOM 2562 O O . PHE A 1 333 ? -20.894 -9.136 20.201 1.00 88.88 333 PHE A O 1
ATOM 2569 N N . GLY A 1 334 ? -20.411 -9.520 22.369 1.00 83.62 334 GLY A N 1
ATOM 2570 C CA . GLY A 1 334 ? -18.957 -9.399 22.219 1.00 83.62 334 GLY A CA 1
ATOM 2571 C C . GLY A 1 334 ? -18.396 -10.354 21.158 1.00 83.62 334 GLY A C 1
ATOM 2572 O O . GLY A 1 334 ? -17.668 -9.931 20.261 1.00 83.62 334 GLY A O 1
ATOM 2573 N N . LEU A 1 335 ? -18.834 -11.617 21.173 1.00 80.50 335 LEU A N 1
ATOM 2574 C CA . LEU A 1 335 ? -18.429 -12.643 20.201 1.00 80.50 335 LEU A CA 1
ATOM 2575 C C . LEU A 1 335 ? -18.955 -12.416 18.772 1.00 80.50 335 LEU A C 1
ATOM 2577 O O . LEU A 1 335 ? -18.401 -12.991 17.832 1.00 80.50 335 LEU A O 1
ATOM 2581 N N . ARG A 1 336 ? -20.014 -11.620 18.581 1.00 81.81 336 ARG A N 1
ATOM 2582 C CA . ARG A 1 336 ? -20.554 -11.255 17.257 1.00 81.81 336 ARG A CA 1
ATOM 2583 C C . ARG A 1 336 ? -19.856 -10.033 16.670 1.00 81.81 336 ARG A C 1
ATOM 2585 O O . ARG A 1 336 ? -19.545 -10.029 15.482 1.00 81.81 336 ARG A O 1
ATOM 2592 N N . VAL A 1 337 ? -19.616 -9.013 17.496 1.00 78.88 337 VAL A N 1
ATOM 2593 C CA . VAL A 1 337 ? -19.001 -7.744 17.073 1.00 78.88 337 VAL A CA 1
ATOM 2594 C C . VAL A 1 337 ? -17.481 -7.879 16.933 1.00 78.88 337 VAL A C 1
ATOM 2596 O O . VAL A 1 337 ? -16.913 -7.314 16.001 1.00 78.88 337 VAL A O 1
ATOM 2599 N N . ARG A 1 338 ? -16.838 -8.680 17.798 1.00 74.00 338 ARG A N 1
ATOM 2600 C CA . ARG A 1 338 ? -15.417 -9.078 17.730 1.00 74.00 338 ARG A CA 1
ATOM 2601 C C . ARG A 1 338 ? -14.430 -7.917 17.586 1.00 74.00 338 ARG A C 1
ATOM 2603 O O . ARG A 1 338 ? -13.453 -8.018 16.848 1.00 74.00 338 ARG A O 1
ATOM 2610 N N . THR A 1 339 ? -14.667 -6.816 18.290 1.00 78.75 339 THR A N 1
ATOM 2611 C CA . THR A 1 339 ? -13.686 -5.728 18.392 1.00 78.75 339 THR A CA 1
ATOM 2612 C C . THR A 1 339 ? -13.036 -5.743 19.763 1.00 78.75 339 THR A C 1
ATOM 2614 O O . THR A 1 339 ? -13.671 -6.095 20.757 1.00 78.75 339 THR A O 1
ATOM 2617 N N . THR A 1 340 ? -11.781 -5.311 19.835 1.00 76.06 340 THR A N 1
ATOM 2618 C CA . THR A 1 340 ? -11.059 -5.149 21.100 1.00 76.06 340 THR A CA 1
ATOM 2619 C C . THR A 1 340 ? -11.841 -4.296 22.097 1.00 76.06 340 THR A C 1
ATOM 2621 O O . THR A 1 340 ? -12.017 -4.694 23.247 1.00 76.06 340 THR A O 1
ATOM 2624 N N . ALA A 1 341 ? -12.353 -3.145 21.648 1.00 78.25 341 ALA A N 1
ATOM 2625 C CA . ALA A 1 341 ? -13.090 -2.214 22.497 1.00 78.25 341 ALA A CA 1
ATOM 2626 C C . ALA A 1 341 ? -14.370 -2.856 23.051 1.00 78.25 341 ALA A C 1
ATOM 2628 O O . ALA A 1 341 ? -14.603 -2.835 24.258 1.00 78.25 341 ALA A O 1
ATOM 2629 N N . THR A 1 342 ? -15.171 -3.496 22.191 1.00 83.81 342 THR A N 1
ATOM 2630 C CA . THR A 1 342 ? -16.411 -4.148 22.624 1.00 83.81 342 THR A CA 1
ATOM 2631 C C . THR A 1 342 ? -16.129 -5.318 23.557 1.00 83.81 342 THR A C 1
ATOM 2633 O O . THR A 1 342 ? -16.787 -5.429 24.584 1.00 83.81 342 THR A O 1
ATOM 2636 N N . THR A 1 343 ? -15.142 -6.164 23.263 1.00 82.56 343 THR A N 1
ATOM 2637 C CA . THR A 1 343 ? -14.832 -7.319 24.113 1.00 82.56 343 THR A CA 1
ATOM 2638 C C . THR A 1 343 ? -14.312 -6.901 25.489 1.00 82.56 343 THR A C 1
ATOM 2640 O O . THR A 1 343 ? -14.742 -7.473 26.490 1.00 82.56 343 THR A O 1
ATOM 2643 N N . ARG A 1 344 ? -13.451 -5.874 25.573 1.00 80.25 344 ARG A N 1
ATOM 2644 C CA . ARG A 1 344 ? -12.963 -5.332 26.856 1.00 80.25 344 ARG A CA 1
ATOM 2645 C C . ARG A 1 344 ? -14.104 -4.763 27.697 1.00 80.25 344 ARG A C 1
ATOM 2647 O O . ARG A 1 344 ? -14.225 -5.110 28.869 1.00 80.25 344 ARG A O 1
ATOM 2654 N N . VAL A 1 345 ? -14.969 -3.955 27.083 1.00 84.69 345 VAL A N 1
ATOM 2655 C CA . VAL A 1 345 ? -16.164 -3.391 27.729 1.00 84.69 345 VAL A CA 1
ATOM 2656 C C . VAL A 1 345 ? -17.102 -4.492 28.214 1.00 84.69 345 VAL A C 1
ATOM 2658 O O . VAL A 1 345 ? -17.543 -4.459 29.358 1.00 84.69 345 VAL A O 1
ATOM 2661 N N . VAL A 1 346 ? -17.402 -5.474 27.360 1.00 86.19 346 VAL A N 1
ATOM 2662 C CA . VAL A 1 346 ? -18.277 -6.599 27.706 1.00 86.19 346 VAL A CA 1
ATOM 2663 C C . VAL A 1 346 ? -17.689 -7.381 28.873 1.00 86.19 346 VAL A C 1
ATOM 2665 O O . VAL A 1 346 ? -18.411 -7.643 29.821 1.00 86.19 346 VAL A O 1
ATOM 2668 N N . THR A 1 347 ? -16.389 -7.681 28.849 1.00 83.69 347 THR A N 1
ATOM 2669 C CA . THR A 1 347 ? -15.704 -8.408 29.931 1.00 83.69 347 THR A CA 1
ATOM 2670 C C . THR A 1 347 ? -15.766 -7.643 31.254 1.00 83.69 347 THR A C 1
ATOM 2672 O O . THR A 1 347 ? -16.072 -8.225 32.294 1.00 83.69 347 THR A O 1
ATOM 2675 N N . LEU A 1 348 ? -15.516 -6.328 31.225 1.00 83.44 348 LEU A N 1
ATOM 2676 C CA . LEU A 1 348 ? -15.648 -5.461 32.399 1.00 83.44 348 LEU A CA 1
ATOM 2677 C C . LEU A 1 348 ? -17.079 -5.504 32.948 1.00 83.44 348 LEU A C 1
ATOM 2679 O O . LEU A 1 348 ? -17.281 -5.678 34.150 1.00 83.44 348 LEU A O 1
ATOM 2683 N N . LEU A 1 349 ? -18.064 -5.385 32.057 1.00 85.69 349 LEU A N 1
ATOM 2684 C CA . LEU A 1 349 ? -19.474 -5.348 32.411 1.00 85.69 349 LEU A CA 1
ATOM 2685 C C . LEU A 1 349 ? -19.956 -6.690 32.978 1.00 85.69 349 LEU A C 1
ATOM 2687 O O . LEU A 1 349 ? -20.589 -6.693 34.027 1.00 85.69 349 LEU A O 1
ATOM 2691 N N . THR A 1 350 ? -19.616 -7.821 32.353 1.00 84.31 350 THR A N 1
ATOM 2692 C CA . THR A 1 350 ? -19.987 -9.162 32.840 1.00 84.31 350 THR A CA 1
ATOM 2693 C C . THR A 1 350 ? -19.328 -9.480 34.180 1.00 84.31 350 THR A C 1
ATOM 2695 O O . THR A 1 350 ? -19.981 -9.980 35.090 1.00 84.31 350 THR A O 1
ATOM 2698 N N . ASN A 1 351 ? -18.051 -9.131 34.363 1.00 81.88 351 ASN A N 1
ATOM 2699 C CA . ASN A 1 351 ? -17.367 -9.363 35.640 1.00 81.88 351 ASN A CA 1
ATOM 2700 C C . ASN A 1 351 ? -17.980 -8.540 36.776 1.00 81.88 351 ASN A C 1
ATOM 2702 O O . ASN A 1 351 ? -18.123 -9.030 37.895 1.00 81.88 351 ASN A O 1
ATOM 2706 N N . ALA A 1 352 ? -18.373 -7.301 36.490 1.00 80.31 352 ALA A N 1
ATOM 2707 C CA . ALA A 1 352 ? -19.010 -6.451 37.479 1.00 80.31 352 ALA A CA 1
ATOM 2708 C C . ALA A 1 352 ? -20.458 -6.874 37.781 1.00 80.31 352 ALA A C 1
ATOM 2710 O O . ALA A 1 352 ? -20.851 -6.860 38.945 1.00 80.31 352 ALA A O 1
ATOM 2711 N N . LEU A 1 353 ? -21.215 -7.303 36.761 1.00 77.00 353 LEU A N 1
ATOM 2712 C CA . LEU A 1 353 ? -22.568 -7.859 36.894 1.00 77.00 353 LEU A CA 1
ATOM 2713 C C . LEU A 1 353 ? -22.594 -9.113 37.779 1.00 77.00 353 LEU A C 1
ATOM 2715 O O . LEU A 1 353 ? -23.500 -9.271 38.593 1.00 77.00 353 LEU A O 1
ATOM 2719 N N . ARG A 1 354 ? -21.572 -9.973 37.677 1.00 76.62 354 ARG A N 1
ATOM 2720 C CA . ARG A 1 354 ? -21.406 -11.143 38.558 1.00 76.62 354 ARG A CA 1
ATOM 2721 C C . ARG A 1 354 ? -21.092 -10.768 40.006 1.00 76.62 354 ARG A C 1
ATOM 2723 O O . ARG A 1 354 ? -21.454 -11.509 40.915 1.00 76.62 354 ARG A O 1
ATOM 2730 N N . ALA A 1 355 ? -20.391 -9.655 40.222 1.00 74.31 355 ALA A N 1
ATOM 2731 C CA . ALA A 1 355 ? -19.918 -9.243 41.542 1.00 74.31 355 ALA A CA 1
ATOM 2732 C C . ALA A 1 355 ? -20.930 -8.385 42.325 1.00 74.31 355 ALA A C 1
ATOM 2734 O O . ALA A 1 355 ? -20.909 -8.391 43.555 1.00 74.31 355 ALA A O 1
ATOM 2735 N N . SER A 1 356 ? -21.786 -7.617 41.644 1.00 68.06 356 SER A N 1
ATOM 2736 C CA . SER A 1 356 ? -22.666 -6.616 42.259 1.00 68.06 356 SER A CA 1
ATOM 2737 C C . SER A 1 356 ? -23.957 -6.415 41.463 1.00 68.06 356 SER A C 1
ATOM 2739 O O . SER A 1 356 ? -23.949 -6.385 40.237 1.00 68.06 356 SER A O 1
ATOM 2741 N N . GLY A 1 357 ? -25.068 -6.175 42.168 1.00 66.50 357 GLY A N 1
ATOM 2742 C CA . GLY A 1 357 ? -26.355 -5.808 41.562 1.00 66.50 357 GLY A CA 1
ATOM 2743 C C . GLY A 1 357 ? -26.486 -4.333 41.148 1.00 66.50 357 GLY A C 1
ATOM 2744 O O . GLY A 1 357 ? -27.514 -3.960 40.591 1.00 66.50 357 GLY A O 1
ATOM 2745 N N . ASN A 1 358 ? -25.488 -3.478 41.417 1.00 72.44 358 ASN A N 1
ATOM 2746 C CA . ASN A 1 358 ? -25.517 -2.060 41.036 1.00 72.44 358 ASN A CA 1
ATOM 2747 C C . ASN A 1 358 ? -24.712 -1.812 39.751 1.00 72.44 358 ASN A C 1
ATOM 2749 O O . ASN A 1 358 ? -23.486 -1.687 39.779 1.00 72.44 358 ASN A O 1
ATOM 2753 N N . VAL A 1 359 ? -25.421 -1.741 38.625 1.00 80.62 359 VAL A N 1
ATOM 2754 C CA . VAL A 1 359 ? -24.843 -1.805 37.274 1.00 80.62 359 VAL A CA 1
ATOM 2755 C C . VAL A 1 359 ? -24.594 -0.413 36.682 1.00 80.62 359 VAL A C 1
ATOM 2757 O O . VAL A 1 359 ? -23.655 -0.232 35.906 1.00 80.62 359 VAL A O 1
ATOM 2760 N N . ALA A 1 360 ? -25.372 0.596 37.088 1.00 83.25 360 ALA A N 1
ATOM 2761 C CA . ALA A 1 360 ? -25.267 1.967 36.585 1.00 83.25 360 ALA A CA 1
ATOM 2762 C C . ALA A 1 360 ? -23.854 2.581 36.714 1.00 83.25 360 ALA A C 1
ATOM 2764 O O . ALA A 1 360 ? -23.350 3.095 35.710 1.00 83.25 360 ALA A O 1
ATOM 2765 N N . PRO A 1 361 ? -23.156 2.512 37.872 1.00 83.00 361 PRO A N 1
ATOM 2766 C CA . PRO A 1 361 ? -21.797 3.044 37.986 1.00 83.00 361 PRO A CA 1
ATOM 2767 C C . PRO A 1 361 ? -20.811 2.360 37.037 1.00 83.00 361 PRO A C 1
ATOM 2769 O O . PRO A 1 361 ? -19.960 3.029 36.460 1.00 83.00 361 PRO A O 1
ATOM 2772 N N . VAL A 1 362 ? -20.952 1.047 36.843 1.00 85.50 362 VAL A N 1
ATOM 2773 C CA . VAL A 1 362 ? -20.080 0.250 35.971 1.00 85.50 362 VAL A CA 1
ATOM 2774 C C . VAL A 1 362 ? -20.310 0.615 34.507 1.00 85.50 362 VAL A C 1
ATOM 2776 O O . VAL A 1 362 ? -19.347 0.850 33.783 1.00 85.50 362 VAL A O 1
ATOM 2779 N N . LEU A 1 363 ? -21.572 0.709 34.074 1.00 87.69 363 LEU A N 1
ATOM 2780 C CA . LEU A 1 363 ? -21.925 1.128 32.715 1.00 87.69 363 LEU A CA 1
ATOM 2781 C C . LEU A 1 363 ? -21.401 2.532 32.407 1.00 87.69 363 LEU A C 1
ATOM 2783 O O . LEU A 1 363 ? -20.896 2.759 31.311 1.00 87.69 363 LEU A O 1
ATOM 2787 N N . ARG A 1 364 ? -21.465 3.454 33.377 1.00 88.06 364 ARG A N 1
ATOM 2788 C CA . ARG A 1 364 ? -20.907 4.804 33.232 1.00 88.06 364 ARG A CA 1
ATOM 2789 C C . ARG A 1 364 ? -19.387 4.782 33.086 1.00 88.06 364 ARG A C 1
ATOM 2791 O O . ARG A 1 364 ? -18.879 5.398 32.160 1.00 88.06 364 ARG A O 1
ATOM 2798 N N . ILE A 1 365 ? -18.679 4.039 33.941 1.00 85.56 365 ILE A N 1
ATOM 2799 C CA . ILE A 1 365 ? -17.219 3.879 33.832 1.00 85.56 365 ILE A CA 1
ATOM 2800 C C . ILE A 1 365 ? -16.853 3.285 32.464 1.00 85.56 365 ILE A C 1
ATOM 2802 O O . ILE A 1 365 ? -15.941 3.769 31.800 1.00 85.56 365 ILE A O 1
ATOM 2806 N N . ALA A 1 366 ? -17.595 2.275 32.003 1.00 86.75 366 ALA A N 1
ATOM 2807 C CA . ALA A 1 366 ? -17.377 1.663 30.698 1.00 86.75 366 ALA A CA 1
ATOM 2808 C C . ALA A 1 366 ? -17.650 2.637 29.533 1.00 86.75 366 ALA A C 1
ATOM 2810 O O . ALA A 1 366 ? -16.921 2.620 28.541 1.00 86.75 366 ALA A O 1
ATOM 2811 N N . ALA A 1 367 ? -18.668 3.496 29.653 1.00 90.19 367 ALA A N 1
ATOM 2812 C CA . ALA A 1 367 ? -18.972 4.541 28.676 1.00 90.19 367 ALA A CA 1
ATOM 2813 C C . ALA A 1 367 ? -17.860 5.600 28.611 1.00 90.19 367 ALA A C 1
ATOM 2815 O O . ALA A 1 367 ? -17.361 5.880 27.522 1.00 90.19 367 ALA A O 1
ATOM 2816 N N . GLU A 1 368 ? -17.423 6.124 29.761 1.00 87.50 368 GLU A N 1
ATOM 2817 C CA . GLU A 1 368 ? -16.319 7.091 29.865 1.00 87.50 368 GLU A CA 1
ATOM 2818 C C . GLU A 1 368 ? -15.017 6.510 29.294 1.00 87.50 368 GLU A C 1
ATOM 2820 O O . GLU A 1 368 ? -14.320 7.165 28.516 1.00 87.50 368 GLU A O 1
ATOM 2825 N N . GLN A 1 369 ? -14.718 5.245 29.604 1.00 85.38 369 GLN A N 1
ATOM 2826 C CA . GLN A 1 369 ? -13.557 4.541 29.065 1.00 85.38 369 GLN A CA 1
ATOM 28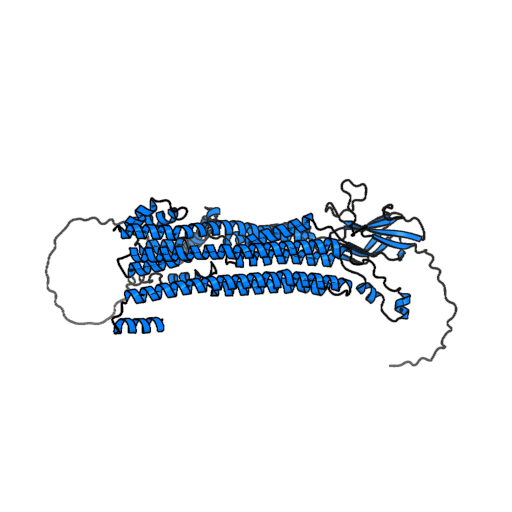27 C C . GLN A 1 369 ? -13.636 4.391 27.538 1.00 85.38 369 GLN A C 1
ATOM 2829 O O . GLN A 1 369 ? -12.656 4.661 26.837 1.00 85.38 369 GLN A O 1
ATOM 2834 N N . ALA A 1 370 ? -14.792 3.982 27.007 1.00 86.75 370 ALA A N 1
ATOM 2835 C CA . ALA A 1 370 ? -14.989 3.834 25.568 1.00 86.75 370 ALA A CA 1
ATOM 2836 C C . ALA A 1 370 ? -14.907 5.191 24.838 1.00 86.75 370 ALA A C 1
ATOM 2838 O O . ALA A 1 370 ? -14.346 5.273 23.742 1.00 86.75 370 ALA A O 1
ATOM 2839 N N . GLU A 1 371 ? -15.415 6.270 25.440 1.00 89.50 371 GLU A N 1
ATOM 2840 C CA . GLU A 1 371 ? -15.317 7.627 24.896 1.00 89.50 371 GLU A CA 1
ATOM 2841 C C . GLU A 1 371 ? -13.868 8.132 24.870 1.00 89.50 371 GLU A C 1
ATOM 2843 O O . GLU A 1 371 ? -13.408 8.636 23.837 1.00 89.50 371 GLU A O 1
ATOM 2848 N N . ALA A 1 372 ? -13.123 7.942 25.964 1.00 84.19 372 ALA A N 1
ATOM 2849 C CA . ALA A 1 372 ? -11.706 8.280 26.033 1.00 84.19 372 ALA A CA 1
ATOM 2850 C C . ALA A 1 372 ? -10.911 7.546 24.941 1.00 84.19 372 ALA A C 1
ATOM 2852 O O . ALA A 1 372 ? -10.142 8.169 24.204 1.00 84.19 372 ALA A O 1
ATOM 2853 N N . GLU A 1 373 ? -11.160 6.248 24.748 1.00 82.25 373 GLU A N 1
ATOM 2854 C CA . GLU A 1 373 ? -10.509 5.461 23.701 1.00 82.25 373 GLU A CA 1
ATOM 2855 C C . GLU A 1 373 ? -10.830 5.983 22.287 1.00 82.25 373 GLU A C 1
ATOM 2857 O O . GLU A 1 373 ? -9.932 6.108 21.445 1.00 82.25 373 GLU A O 1
ATOM 2862 N N . LEU A 1 374 ? -12.082 6.363 22.007 1.00 85.38 374 LEU A N 1
ATOM 2863 C CA . LEU A 1 374 ? -12.446 6.967 20.721 1.00 85.38 374 LEU A CA 1
ATOM 2864 C C . LEU A 1 374 ? -11.783 8.328 20.499 1.00 85.38 374 LEU A C 1
ATOM 2866 O O . LEU A 1 374 ? -11.319 8.602 19.386 1.00 85.38 374 LEU A O 1
ATOM 2870 N N . LYS A 1 375 ? -11.736 9.184 21.526 1.00 86.00 375 LYS A N 1
ATOM 2871 C CA . LYS A 1 375 ? -11.088 10.501 21.449 1.00 86.00 375 LYS A CA 1
ATOM 2872 C C . LYS A 1 375 ? -9.605 10.351 21.108 1.00 86.00 375 LYS A C 1
ATOM 2874 O O . LYS A 1 375 ? -9.105 11.055 20.228 1.00 86.00 375 LYS A O 1
ATOM 2879 N N . LEU A 1 376 ? -8.936 9.369 21.706 1.00 81.62 376 LEU A N 1
ATOM 2880 C CA . LEU A 1 376 ? -7.533 9.061 21.429 1.00 81.62 376 LEU A CA 1
ATOM 2881 C C . LEU A 1 376 ? -7.307 8.523 20.029 1.00 81.62 376 LEU A C 1
ATOM 2883 O O . LEU A 1 376 ? -6.429 9.005 19.315 1.00 81.62 376 LEU A O 1
ATOM 2887 N N . ARG A 1 377 ? -8.144 7.584 19.584 1.00 82.12 377 ARG A N 1
ATOM 2888 C CA . ARG A 1 377 ? -8.091 7.079 18.207 1.00 82.12 377 ARG A CA 1
ATOM 2889 C C . ARG A 1 377 ? -8.275 8.207 17.189 1.00 82.12 377 ARG A C 1
ATOM 2891 O O . ARG A 1 377 ? -7.605 8.197 16.157 1.00 82.12 377 ARG A O 1
ATOM 2898 N N . ARG A 1 378 ? -9.151 9.183 17.464 1.00 85.94 378 ARG A N 1
ATOM 2899 C CA . ARG A 1 378 ? -9.339 10.372 16.612 1.00 85.94 378 ARG A CA 1
ATOM 2900 C C . ARG A 1 378 ? -8.085 11.249 16.577 1.00 85.94 378 ARG A C 1
ATOM 2902 O O . ARG A 1 378 ? -7.642 11.566 15.476 1.00 85.94 378 ARG A O 1
ATOM 2909 N N . ARG A 1 379 ? -7.497 11.580 17.735 1.00 85.44 379 ARG A N 1
ATOM 2910 C CA . ARG A 1 379 ? -6.262 12.387 17.826 1.00 85.44 379 ARG A CA 1
ATOM 2911 C C . ARG A 1 379 ? -5.100 11.714 17.091 1.00 85.44 379 ARG A C 1
ATOM 2913 O O . ARG A 1 379 ? -4.491 12.332 16.222 1.00 85.44 379 ARG A O 1
ATOM 2920 N N . ARG A 1 380 ? -4.896 10.414 17.331 1.00 83.56 380 ARG A N 1
ATOM 2921 C CA . ARG A 1 380 ? -3.895 9.602 16.628 1.00 83.56 380 ARG A CA 1
ATOM 2922 C C . ARG A 1 380 ? -4.111 9.620 15.125 1.00 83.56 380 ARG A C 1
ATOM 2924 O O . ARG A 1 380 ? -3.186 9.900 14.381 1.00 83.56 380 ARG A O 1
ATOM 2931 N N . ARG A 1 381 ? -5.338 9.370 14.661 1.00 85.19 381 ARG A N 1
ATOM 2932 C CA . ARG A 1 381 ? -5.644 9.383 13.225 1.00 85.19 381 ARG A CA 1
ATOM 2933 C C . ARG A 1 381 ? -5.357 10.742 12.586 1.00 85.19 381 ARG A C 1
ATOM 2935 O O . ARG A 1 381 ? -4.907 10.769 11.451 1.00 85.19 381 ARG A O 1
ATOM 2942 N N . GLN A 1 382 ? -5.629 11.848 13.278 1.00 88.25 382 GLN A N 1
ATOM 2943 C CA . GLN A 1 382 ? -5.346 13.191 12.764 1.00 88.25 382 GLN A CA 1
ATOM 2944 C C . GLN A 1 382 ? -3.843 13.456 12.640 1.00 88.25 382 GLN A C 1
ATOM 2946 O O . GLN A 1 382 ? -3.411 13.947 11.605 1.00 88.25 382 GLN A O 1
ATOM 2951 N N . GLN A 1 383 ? -3.041 13.088 13.640 1.00 85.25 383 GLN A N 1
ATOM 2952 C CA . GLN A 1 383 ? -1.583 13.229 13.548 1.00 85.25 383 GLN A CA 1
ATOM 2953 C C . GLN A 1 383 ? -0.979 12.273 12.516 1.00 85.25 383 GLN A C 1
ATOM 2955 O O . GLN A 1 383 ? -0.213 12.701 11.658 1.00 85.25 383 GLN A O 1
ATOM 2960 N N . MET A 1 384 ? -1.388 11.001 12.526 1.00 86.56 384 MET A N 1
ATOM 2961 C CA . MET A 1 384 ? -0.926 10.020 11.541 1.00 86.56 384 MET A CA 1
ATOM 2962 C C . MET A 1 384 ? -1.364 10.373 10.114 1.00 86.56 384 MET A C 1
ATOM 2964 O O . MET A 1 384 ? -0.663 10.027 9.168 1.00 86.56 384 MET A O 1
ATOM 2968 N N . PHE A 1 385 ? -2.471 11.104 9.931 1.00 90.31 385 PHE A N 1
ATOM 2969 C CA . PHE A 1 385 ? -2.872 11.622 8.621 1.00 90.31 385 PHE A CA 1
ATOM 2970 C C . PHE A 1 385 ? -1.838 12.595 8.045 1.00 90.31 385 PHE A C 1
ATOM 2972 O O . PHE A 1 385 ? -1.530 12.501 6.860 1.00 90.31 385 PHE A O 1
ATOM 2979 N N . THR A 1 386 ? -1.257 13.478 8.863 1.00 88.75 386 THR A N 1
ATOM 2980 C CA . THR A 1 386 ? -0.183 14.376 8.413 1.00 88.75 386 THR A CA 1
ATOM 2981 C C . THR A 1 386 ? 1.011 13.578 7.890 1.00 88.75 386 THR A C 1
ATOM 2983 O O . THR A 1 386 ? 1.506 13.861 6.804 1.00 88.75 386 THR A O 1
ATOM 2986 N N . TYR A 1 387 ? 1.425 12.523 8.596 1.00 86.31 387 TYR A N 1
ATOM 2987 C CA . TYR A 1 387 ? 2.535 11.668 8.159 1.00 86.31 387 TYR A CA 1
ATOM 2988 C C . TYR A 1 387 ? 2.210 10.839 6.920 1.00 86.31 387 TYR A C 1
ATOM 2990 O O . TYR A 1 387 ? 3.054 10.690 6.041 1.00 86.31 387 TYR A O 1
ATOM 2998 N N . LEU A 1 388 ? 0.976 10.352 6.803 1.00 92.06 388 LEU A N 1
ATOM 2999 C CA . LEU A 1 388 ? 0.495 9.712 5.584 1.00 92.06 388 LEU A CA 1
ATOM 3000 C C . LEU A 1 388 ? 0.621 10.672 4.394 1.00 92.06 388 LEU A C 1
ATOM 3002 O O . LEU A 1 388 ? 1.151 10.280 3.358 1.00 92.06 388 LEU A O 1
ATOM 3006 N N . VAL A 1 389 ? 0.213 11.937 4.547 1.00 94.38 389 VAL A N 1
ATOM 3007 C CA . VAL A 1 389 ? 0.383 12.964 3.506 1.00 94.38 389 VAL A CA 1
ATOM 3008 C C . VAL A 1 389 ? 1.860 13.167 3.158 1.00 94.38 389 VAL A C 1
ATOM 3010 O O . VAL A 1 389 ? 2.189 13.198 1.974 1.00 94.38 389 VAL A O 1
ATOM 3013 N N . VAL A 1 390 ? 2.755 13.239 4.150 1.00 92.38 390 VAL A N 1
ATOM 3014 C CA . VAL A 1 390 ? 4.205 13.342 3.904 1.00 92.38 390 VAL A CA 1
ATOM 3015 C C . VAL A 1 390 ? 4.704 12.153 3.080 1.00 92.38 390 VAL A C 1
ATOM 3017 O O . VAL A 1 390 ? 5.357 12.368 2.067 1.00 92.38 390 VAL A O 1
ATOM 3020 N N . ILE A 1 391 ? 4.341 10.917 3.434 1.00 94.06 391 ILE A N 1
ATOM 3021 C CA . ILE A 1 391 ? 4.745 9.712 2.687 1.00 94.06 391 ILE A CA 1
ATOM 3022 C C . ILE A 1 391 ? 4.259 9.768 1.230 1.00 94.06 391 ILE A C 1
ATOM 3024 O O . ILE A 1 391 ? 5.015 9.443 0.316 1.00 94.06 391 ILE A O 1
ATOM 3028 N N . TYR A 1 392 ? 3.026 10.225 0.993 1.00 95.94 392 TYR A N 1
ATOM 3029 C CA . TYR A 1 392 ? 2.490 10.412 -0.359 1.00 95.94 392 TYR A CA 1
ATOM 3030 C C . TYR A 1 392 ? 3.250 11.468 -1.160 1.00 95.94 392 TYR A C 1
ATOM 3032 O O . TYR A 1 392 ? 3.566 11.235 -2.325 1.00 95.94 392 TYR A O 1
ATOM 3040 N N . ILE A 1 393 ? 3.564 12.609 -0.544 1.00 95.81 393 ILE A N 1
ATOM 3041 C CA . ILE A 1 393 ? 4.349 13.665 -1.188 1.00 95.81 393 ILE A CA 1
ATOM 3042 C C . ILE A 1 393 ? 5.754 13.153 -1.501 1.00 95.81 393 ILE A C 1
ATOM 3044 O O . ILE A 1 393 ? 6.225 13.331 -2.618 1.00 95.81 393 ILE A O 1
ATOM 3048 N N . SER A 1 394 ? 6.414 12.479 -0.561 1.00 94.25 394 SER A N 1
ATOM 3049 C CA . SER A 1 394 ? 7.754 11.929 -0.768 1.00 94.25 394 SER A CA 1
ATOM 3050 C C . SER A 1 394 ? 7.782 10.881 -1.873 1.00 94.25 394 SER A C 1
ATOM 3052 O O . SER A 1 394 ? 8.703 10.884 -2.681 1.00 94.25 394 SER A O 1
ATOM 3054 N N . PHE A 1 395 ? 6.758 10.031 -1.962 1.00 95.81 395 PHE A N 1
ATOM 3055 C CA . PHE A 1 395 ? 6.608 9.097 -3.073 1.00 95.81 395 PHE A CA 1
ATOM 3056 C C . PHE A 1 395 ? 6.371 9.811 -4.412 1.00 95.81 395 PHE A C 1
ATOM 3058 O O . PHE A 1 395 ? 6.973 9.440 -5.413 1.00 95.81 395 PHE A O 1
ATOM 3065 N N . ALA A 1 396 ? 5.544 10.860 -4.443 1.00 95.75 396 ALA A N 1
ATOM 3066 C CA . ALA A 1 396 ? 5.324 11.644 -5.657 1.00 95.75 396 ALA A CA 1
ATOM 3067 C C . ALA A 1 396 ? 6.604 12.363 -6.112 1.00 95.75 396 ALA A C 1
ATOM 3069 O O . ALA A 1 396 ? 6.946 12.321 -7.288 1.00 95.75 396 ALA A O 1
ATOM 3070 N N . VAL A 1 397 ? 7.351 12.969 -5.183 1.00 94.81 397 VAL A N 1
ATOM 3071 C CA . VAL A 1 397 ? 8.663 13.576 -5.455 1.00 94.81 397 VAL A CA 1
ATOM 3072 C C . VAL A 1 397 ? 9.644 12.525 -5.967 1.00 94.81 397 VAL A C 1
ATOM 3074 O O . VAL A 1 397 ? 10.347 12.766 -6.943 1.00 94.81 397 VAL A O 1
ATOM 3077 N N . PHE A 1 398 ? 9.660 11.346 -5.350 1.00 94.25 398 PHE A N 1
ATOM 3078 C CA . PHE A 1 398 ? 10.479 10.226 -5.793 1.00 94.25 398 PHE A CA 1
ATOM 3079 C C . PHE A 1 398 ? 10.148 9.801 -7.228 1.00 94.25 398 PHE A C 1
ATOM 3081 O O . PHE A 1 398 ? 11.052 9.661 -8.047 1.00 94.25 398 PHE A O 1
ATOM 3088 N N . LEU A 1 399 ? 8.860 9.660 -7.544 1.00 94.19 399 LEU A N 1
ATOM 3089 C CA . LEU A 1 399 ? 8.379 9.322 -8.881 1.00 94.19 399 LEU A CA 1
ATOM 3090 C C . LEU A 1 399 ? 8.778 10.390 -9.907 1.00 94.19 399 LEU A C 1
ATOM 3092 O O . LEU A 1 399 ? 9.321 10.050 -10.952 1.00 94.19 399 LEU A O 1
ATOM 3096 N N . VAL A 1 400 ? 8.578 11.674 -9.587 1.00 93.25 400 VAL A N 1
ATOM 3097 C CA . VAL A 1 400 ? 8.982 12.800 -10.447 1.00 93.25 400 VAL A CA 1
ATOM 3098 C C . VAL A 1 400 ? 10.483 12.776 -10.714 1.00 93.25 400 VAL A C 1
ATOM 3100 O O . VAL A 1 400 ? 10.899 12.966 -11.851 1.00 93.25 400 VAL A O 1
ATOM 3103 N N . ILE A 1 401 ? 11.304 12.525 -9.692 1.00 91.62 401 ILE A N 1
ATOM 3104 C CA . ILE A 1 401 ? 12.757 12.467 -9.862 1.00 91.62 401 ILE A CA 1
ATOM 3105 C C . ILE A 1 401 ? 13.162 11.261 -10.708 1.00 91.62 401 ILE A C 1
ATOM 3107 O O . ILE A 1 401 ? 14.021 11.417 -11.565 1.00 91.62 401 ILE A O 1
ATOM 3111 N N . ILE A 1 402 ? 12.557 10.085 -10.516 1.00 90.12 402 ILE A N 1
ATOM 3112 C CA . ILE A 1 402 ? 12.857 8.923 -11.362 1.00 90.12 402 ILE A CA 1
ATOM 3113 C C . ILE A 1 402 ? 12.495 9.191 -12.822 1.00 90.12 402 ILE A C 1
ATOM 3115 O O . ILE A 1 402 ? 13.321 8.934 -13.693 1.00 90.12 402 ILE A O 1
ATOM 3119 N N . VAL A 1 403 ? 11.309 9.741 -13.090 1.00 88.50 403 VAL A N 1
ATOM 3120 C CA . VAL A 1 403 ? 10.898 10.103 -14.455 1.00 88.50 403 VAL A CA 1
ATOM 3121 C C . VAL A 1 403 ? 11.856 11.142 -15.040 1.00 88.50 403 VAL A C 1
ATOM 3123 O O . VAL A 1 403 ? 12.355 10.965 -16.143 1.00 88.50 403 VAL A O 1
ATOM 3126 N N . ALA A 1 404 ? 12.209 12.183 -14.280 1.00 87.88 404 ALA A N 1
ATOM 3127 C CA . ALA A 1 404 ? 13.177 13.185 -14.726 1.00 87.88 404 ALA A CA 1
ATOM 3128 C C . ALA A 1 404 ? 14.559 12.576 -15.014 1.00 87.88 404 ALA A C 1
ATOM 3130 O O . ALA A 1 404 ? 15.217 12.949 -15.979 1.00 87.88 404 ALA A O 1
ATOM 3131 N N . VAL A 1 405 ? 15.004 11.624 -14.196 1.00 85.75 405 VAL A N 1
ATOM 3132 C CA . VAL A 1 405 ? 16.251 10.889 -14.416 1.00 85.75 405 VAL A CA 1
ATOM 3133 C C . VAL A 1 405 ? 16.181 10.065 -15.706 1.00 85.75 405 VAL A C 1
ATOM 3135 O O . VAL A 1 405 ? 17.133 10.090 -16.483 1.00 85.75 405 VAL A O 1
ATOM 3138 N N . GLN A 1 406 ? 15.074 9.371 -15.962 1.00 81.94 406 GLN A N 1
ATOM 3139 C CA . GLN A 1 406 ? 14.900 8.569 -17.174 1.00 81.94 406 GLN A CA 1
ATOM 3140 C C . GLN A 1 406 ? 14.785 9.405 -18.448 1.00 81.94 406 GLN A C 1
ATOM 3142 O O . GLN A 1 406 ? 15.301 8.978 -19.467 1.00 81.94 406 GLN A O 1
ATOM 3147 N N . GLU A 1 407 ? 14.164 10.581 -18.392 1.00 81.44 407 GLU A N 1
ATOM 3148 C CA . GLU A 1 407 ? 13.942 11.425 -19.575 1.00 81.44 407 GLU A CA 1
ATOM 3149 C C . GLU A 1 407 ? 15.107 12.388 -19.851 1.00 81.44 407 GLU A C 1
ATOM 3151 O O . GLU A 1 407 ? 15.392 12.726 -20.995 1.00 81.44 407 GLU A O 1
ATOM 3156 N N . VAL A 1 408 ? 15.821 12.839 -18.814 1.00 81.94 408 VAL A N 1
ATOM 3157 C CA . VAL A 1 408 ? 16.901 13.833 -18.967 1.00 81.94 408 VAL A CA 1
ATOM 3158 C C . VAL A 1 408 ? 18.281 13.185 -18.867 1.00 81.94 408 VAL A C 1
ATOM 3160 O O . VAL A 1 408 ? 19.178 13.465 -19.666 1.00 81.94 408 VAL A O 1
ATOM 3163 N N . LEU A 1 409 ? 18.489 12.328 -17.866 1.00 79.38 409 LEU A N 1
ATOM 3164 C CA . LEU A 1 409 ? 19.828 11.856 -17.507 1.00 79.38 409 LEU A CA 1
ATOM 3165 C C . LEU A 1 409 ? 20.228 10.562 -18.230 1.00 79.38 409 LEU A C 1
ATOM 3167 O O . LEU A 1 409 ? 21.381 10.426 -18.618 1.00 79.38 409 LEU A O 1
ATOM 3171 N N . VAL A 1 410 ? 19.304 9.620 -18.442 1.00 77.12 410 VAL A N 1
ATOM 3172 C CA . VAL A 1 410 ? 19.607 8.370 -19.168 1.00 77.12 410 VAL A CA 1
ATOM 3173 C C . VAL A 1 410 ? 19.878 8.605 -20.667 1.00 77.12 410 VAL A C 1
ATOM 3175 O O . VAL A 1 410 ? 20.849 8.051 -21.187 1.00 77.12 410 VAL A O 1
ATOM 3178 N N . PRO A 1 411 ? 19.124 9.456 -21.388 1.00 74.69 411 PRO A N 1
ATOM 3179 C CA . PRO A 1 411 ? 19.385 9.710 -22.800 1.00 74.69 411 PRO A CA 1
ATOM 3180 C C . PRO A 1 411 ? 20.702 10.456 -23.022 1.00 74.69 411 PRO A C 1
ATOM 3182 O O . PRO A 1 411 ? 21.384 10.182 -24.008 1.00 74.69 411 PRO A O 1
ATOM 3185 N N . SER A 1 412 ? 21.098 11.318 -22.076 1.00 74.56 412 SER A N 1
ATOM 3186 C CA . SER A 1 412 ? 22.366 12.062 -22.107 1.00 74.56 412 SER A CA 1
ATOM 3187 C C . SER A 1 412 ? 23.604 11.226 -21.763 1.00 74.56 412 SER A C 1
ATOM 3189 O O . SER A 1 412 ? 24.723 11.730 -21.877 1.00 74.56 412 SER A O 1
ATOM 3191 N N . LEU A 1 413 ? 23.442 9.949 -21.391 1.00 74.25 413 LEU A N 1
ATOM 3192 C CA . LEU A 1 413 ? 24.568 9.019 -21.291 1.00 74.25 413 LEU A CA 1
ATOM 3193 C C . LEU A 1 413 ? 25.248 8.914 -22.679 1.00 74.25 413 LEU A C 1
ATOM 3195 O O . LEU A 1 413 ? 24.543 8.658 -23.666 1.00 74.25 413 LEU A O 1
ATOM 3199 N N . PRO A 1 414 ? 26.579 9.105 -22.785 1.00 67.62 414 PRO A N 1
ATOM 3200 C CA . PRO A 1 414 ? 27.297 8.995 -24.056 1.00 67.62 414 PRO A CA 1
ATOM 3201 C C . PRO A 1 414 ? 27.040 7.640 -24.727 1.00 67.62 414 PRO A C 1
ATOM 3203 O O . PRO A 1 414 ? 27.104 6.609 -24.061 1.00 67.62 414 PRO A O 1
ATOM 3206 N N . THR A 1 415 ? 26.730 7.649 -26.025 1.00 60.78 415 THR A N 1
ATOM 3207 C CA . THR A 1 415 ? 26.553 6.433 -26.844 1.00 60.78 415 THR A CA 1
ATOM 3208 C C . THR A 1 415 ? 27.878 5.908 -27.379 1.00 60.78 415 THR A C 1
ATOM 3210 O O . THR A 1 415 ? 28.061 4.700 -27.454 1.00 60.78 415 THR A O 1
ATOM 3213 N N . ASP A 1 416 ? 28.826 6.811 -27.640 1.00 55.78 416 ASP A N 1
ATOM 3214 C CA . ASP A 1 416 ? 30.086 6.496 -28.307 1.00 55.78 416 ASP A CA 1
ATOM 3215 C C . ASP A 1 416 ? 31.255 6.931 -27.429 1.00 55.78 416 ASP A C 1
ATOM 3217 O O . ASP A 1 416 ? 31.684 8.089 -27.442 1.00 55.78 416 ASP A O 1
ATOM 3221 N N . VAL A 1 417 ? 31.782 6.009 -26.624 1.00 57.28 417 VAL A N 1
ATOM 3222 C CA . VAL A 1 417 ? 33.095 6.210 -26.004 1.00 57.28 417 VAL A CA 1
ATOM 3223 C C . VAL A 1 417 ? 34.137 5.726 -27.013 1.00 57.28 417 VAL A C 1
ATOM 3225 O O . VAL A 1 417 ? 34.159 4.529 -27.305 1.00 57.28 417 VAL A O 1
ATOM 3228 N N . PRO A 1 418 ? 35.009 6.606 -27.550 1.00 54.16 418 PRO A N 1
ATOM 3229 C CA . PRO A 1 418 ? 35.991 6.217 -28.554 1.00 54.16 418 PRO A CA 1
ATOM 3230 C C . PRO A 1 418 ? 36.877 5.085 -28.036 1.00 54.16 418 PRO A C 1
ATOM 3232 O O . PRO A 1 418 ? 37.710 5.276 -27.145 1.00 54.16 418 PRO A O 1
ATOM 3235 N N . VAL A 1 419 ? 36.690 3.891 -28.591 1.00 58.47 419 VAL A N 1
ATOM 3236 C CA . VAL A 1 419 ? 37.550 2.747 -28.313 1.00 58.47 419 VAL A CA 1
ATOM 3237 C C . VAL A 1 419 ? 38.813 2.909 -29.161 1.00 58.47 419 VAL A C 1
ATOM 3239 O O . VAL A 1 419 ? 38.701 3.047 -30.380 1.00 58.47 419 VAL A O 1
ATOM 3242 N N . PRO A 1 420 ? 40.022 2.933 -28.567 1.00 60.00 420 PRO A N 1
ATOM 3243 C CA . PRO A 1 420 ? 41.249 3.013 -29.348 1.00 60.00 420 PRO A CA 1
ATOM 3244 C C . PRO A 1 420 ? 41.318 1.843 -30.331 1.00 60.00 420 PRO A C 1
ATOM 3246 O O . PRO A 1 420 ? 40.971 0.708 -29.989 1.00 60.00 420 PRO A O 1
ATOM 3249 N N . SER A 1 421 ? 41.758 2.139 -31.555 1.00 61.81 421 SER A N 1
ATOM 3250 C CA . SER A 1 421 ? 41.735 1.190 -32.664 1.00 61.81 421 SER A CA 1
ATOM 3251 C C . SER A 1 421 ? 42.497 -0.101 -32.323 1.00 61.81 421 SER A C 1
ATOM 3253 O O . SER A 1 421 ? 43.384 -0.130 -31.457 1.00 61.81 421 SER A O 1
ATOM 3255 N N . ALA A 1 422 ? 42.155 -1.208 -32.991 1.00 60.50 422 ALA A N 1
ATOM 3256 C CA . ALA A 1 422 ? 42.797 -2.504 -32.752 1.00 60.50 422 ALA A CA 1
ATOM 3257 C C . ALA A 1 422 ? 44.331 -2.438 -32.911 1.00 60.50 422 ALA A C 1
ATOM 3259 O O . ALA A 1 422 ? 45.056 -3.178 -32.249 1.00 60.50 422 ALA A O 1
ATOM 3260 N N . ASP A 1 423 ? 44.840 -1.523 -33.737 1.00 62.12 423 ASP A N 1
ATOM 3261 C CA . ASP A 1 423 ? 46.275 -1.305 -33.927 1.00 62.12 423 ASP A CA 1
ATOM 3262 C C . ASP A 1 423 ? 46.915 -0.467 -32.810 1.00 62.12 423 ASP A C 1
ATOM 3264 O O . ASP A 1 423 ? 48.047 -0.751 -32.403 1.00 62.12 423 ASP A O 1
ATOM 3268 N N . ASP A 1 424 ? 46.191 0.500 -32.241 1.00 63.03 424 ASP A N 1
ATOM 3269 C CA . ASP A 1 424 ? 46.657 1.304 -31.102 1.00 63.03 424 ASP A CA 1
ATOM 3270 C C . ASP A 1 424 ? 46.691 0.487 -29.802 1.00 63.03 424 ASP A C 1
ATOM 3272 O O . ASP A 1 424 ? 47.628 0.581 -29.007 1.00 63.03 424 ASP A O 1
ATOM 3276 N N . THR A 1 425 ? 45.709 -0.390 -29.609 1.00 65.75 425 THR A N 1
ATOM 3277 C CA . THR A 1 425 ? 45.624 -1.300 -28.454 1.00 65.75 425 THR A CA 1
ATOM 3278 C C . THR A 1 425 ? 46.633 -2.450 -28.536 1.00 65.75 425 THR A C 1
ATOM 3280 O O . THR A 1 425 ? 47.277 -2.764 -27.530 1.00 65.75 425 THR A O 1
ATOM 3283 N N . ARG A 1 426 ? 46.883 -3.008 -29.737 1.00 64.75 426 ARG A N 1
ATOM 3284 C CA . ARG A 1 426 ? 47.974 -3.977 -29.988 1.00 64.75 426 ARG A CA 1
ATOM 3285 C C . ARG A 1 426 ? 49.353 -3.393 -29.682 1.00 64.75 426 ARG A C 1
ATOM 3287 O O . ARG A 1 426 ? 50.189 -4.096 -29.119 1.00 64.75 426 ARG A O 1
ATOM 3294 N N . ARG A 1 427 ? 49.592 -2.115 -30.002 1.00 71.31 427 ARG A N 1
ATOM 3295 C CA . ARG A 1 427 ? 50.849 -1.404 -29.685 1.00 71.31 427 ARG A CA 1
ATOM 3296 C C . ARG A 1 427 ? 51.081 -1.214 -28.188 1.00 71.31 427 ARG A C 1
ATOM 3298 O O . ARG A 1 427 ? 52.229 -1.178 -27.754 1.00 71.31 427 ARG A O 1
ATOM 3305 N N . LEU A 1 428 ? 50.007 -1.112 -27.412 1.00 73.69 428 LEU A N 1
ATOM 3306 C CA . LEU A 1 428 ? 50.043 -0.929 -25.960 1.00 73.69 428 LEU A CA 1
ATOM 3307 C C . LEU A 1 428 ? 49.951 -2.255 -25.183 1.00 73.69 428 LEU A C 1
ATOM 3309 O O . LEU A 1 428 ? 50.029 -2.248 -23.957 1.00 73.69 428 LEU A O 1
ATOM 3313 N N . GLY A 1 429 ? 49.799 -3.392 -25.874 1.00 67.69 429 GLY A N 1
ATOM 3314 C CA . GLY A 1 429 ? 49.667 -4.710 -25.248 1.00 67.69 429 GLY A CA 1
ATOM 3315 C C . GLY A 1 429 ? 48.374 -4.887 -24.445 1.00 67.69 429 GLY A C 1
ATOM 3316 O O . GLY A 1 429 ? 48.318 -5.747 -23.566 1.00 67.69 429 GLY A O 1
ATOM 3317 N N . VAL A 1 430 ? 47.345 -4.080 -24.722 1.00 67.50 430 VAL A N 1
ATOM 3318 C CA . VAL A 1 430 ? 46.058 -4.117 -24.014 1.00 67.50 430 VAL A CA 1
ATOM 3319 C C . VAL A 1 430 ? 44.980 -4.671 -24.939 1.00 67.50 430 VAL A C 1
ATOM 3321 O O . VAL A 1 430 ? 44.995 -4.431 -26.143 1.00 67.50 430 VAL A O 1
ATOM 3324 N N . ASN A 1 431 ? 44.042 -5.445 -24.394 1.00 61.41 431 ASN A N 1
ATOM 3325 C CA . ASN A 1 431 ? 43.002 -6.080 -25.194 1.00 61.41 431 ASN A CA 1
ATOM 3326 C C . ASN A 1 431 ? 41.882 -5.072 -25.515 1.00 61.41 431 ASN A C 1
ATOM 3328 O O . ASN A 1 431 ? 41.168 -4.632 -24.612 1.00 61.41 431 ASN A O 1
ATOM 3332 N N . ALA A 1 432 ? 41.717 -4.729 -26.796 1.00 59.06 432 ALA A N 1
ATOM 3333 C CA . ALA A 1 432 ? 40.670 -3.824 -27.286 1.00 59.06 432 ALA A CA 1
ATOM 3334 C C . ALA A 1 432 ? 39.262 -4.258 -26.852 1.00 59.06 432 ALA A C 1
ATOM 3336 O O . ALA A 1 432 ? 38.447 -3.429 -26.452 1.00 59.06 432 ALA A O 1
ATOM 3337 N N . GLY A 1 433 ? 39.004 -5.571 -26.826 1.00 57.66 433 GLY A N 1
ATOM 3338 C CA . GLY A 1 433 ? 37.715 -6.127 -26.412 1.00 57.66 433 GLY A CA 1
ATOM 3339 C C . GLY A 1 433 ? 37.410 -5.947 -24.922 1.00 57.66 433 GLY A C 1
ATOM 3340 O O . GLY A 1 433 ? 36.268 -6.126 -24.506 1.00 57.66 433 GLY A O 1
ATOM 3341 N N . GLN A 1 434 ? 38.406 -5.590 -24.104 1.00 58.94 434 GLN A N 1
ATOM 3342 C CA . GLN A 1 434 ? 38.196 -5.227 -22.704 1.00 58.94 434 GLN A CA 1
ATOM 3343 C C . GLN A 1 434 ? 37.780 -3.753 -22.581 1.00 58.94 434 GLN A C 1
ATOM 3345 O O . GLN A 1 434 ? 36.891 -3.460 -21.793 1.00 58.94 434 GLN A O 1
ATOM 3350 N N . PHE A 1 435 ? 38.339 -2.858 -23.408 1.00 57.41 435 PHE A N 1
ATOM 3351 C CA . PHE A 1 435 ? 37.937 -1.446 -23.502 1.00 57.41 435 PHE A CA 1
ATOM 3352 C C . PHE A 1 435 ? 36.554 -1.247 -24.132 1.00 57.41 435 PHE A C 1
ATOM 3354 O O . PHE A 1 435 ? 35.793 -0.426 -23.633 1.00 57.41 435 PHE A O 1
ATOM 3361 N N . ALA A 1 436 ? 36.188 -2.035 -25.146 1.00 56.59 436 ALA A N 1
ATOM 3362 C CA . ALA A 1 436 ? 34.863 -1.963 -25.774 1.00 56.59 436 ALA A CA 1
ATOM 3363 C C . ALA A 1 436 ? 33.723 -2.258 -24.779 1.00 56.59 436 ALA A C 1
ATOM 3365 O O . ALA A 1 436 ? 32.720 -1.556 -24.744 1.00 56.59 436 ALA A O 1
ATOM 3366 N N . ARG A 1 437 ? 33.918 -3.215 -23.860 1.00 56.59 437 ARG A N 1
ATOM 3367 C CA . ARG A 1 437 ? 32.955 -3.489 -22.773 1.00 56.59 437 ARG A CA 1
ATOM 3368 C C . ARG A 1 437 ? 32.887 -2.387 -21.712 1.00 56.59 437 ARG A C 1
ATOM 3370 O O . ARG A 1 437 ? 31.958 -2.382 -20.913 1.00 56.59 437 ARG A O 1
ATOM 3377 N N . PHE A 1 438 ? 33.886 -1.506 -21.655 1.00 53.56 438 PHE A N 1
ATOM 3378 C CA . PHE A 1 438 ? 33.886 -0.319 -20.796 1.00 53.56 438 PHE A CA 1
ATOM 3379 C C . PHE A 1 438 ? 33.324 0.924 -21.508 1.00 53.56 438 PHE A C 1
ATOM 3381 O O . PHE A 1 438 ? 33.167 1.953 -20.857 1.00 53.56 438 PHE A O 1
ATOM 3388 N N . ALA A 1 439 ? 33.052 0.840 -22.811 1.00 53.66 439 ALA A N 1
ATOM 3389 C CA . ALA A 1 439 ? 32.510 1.919 -23.633 1.00 53.66 439 ALA A CA 1
ATOM 3390 C C . ALA A 1 439 ? 30.985 1.816 -23.815 1.00 53.66 439 ALA A C 1
ATOM 3392 O O . ALA A 1 439 ? 30.320 2.829 -23.997 1.00 53.66 439 ALA A O 1
ATOM 3393 N N . GLU A 1 440 ? 30.435 0.603 -23.729 1.00 61.47 440 GLU A N 1
ATOM 3394 C CA . GLU A 1 440 ? 29.027 0.314 -23.998 1.00 61.47 440 GLU A CA 1
ATOM 3395 C C . GLU A 1 440 ? 28.159 0.516 -22.738 1.00 61.47 440 GLU A C 1
ATOM 3397 O O . GLU A 1 440 ? 28.224 -0.259 -21.778 1.00 61.47 440 GLU A O 1
ATOM 3402 N N . VAL A 1 441 ? 27.354 1.582 -22.719 1.00 68.25 441 VAL A N 1
ATOM 3403 C CA . VAL A 1 441 ? 26.402 1.871 -21.635 1.00 68.25 441 VAL A CA 1
ATOM 3404 C C . VAL A 1 441 ? 25.022 1.330 -22.009 1.00 68.25 441 VAL A C 1
ATOM 3406 O O . VAL A 1 441 ? 24.346 1.882 -22.870 1.00 68.25 441 VAL A O 1
ATOM 3409 N N . ASP A 1 442 ? 24.575 0.277 -21.319 1.00 75.25 442 ASP A N 1
ATOM 3410 C CA . ASP A 1 442 ? 23.258 -0.342 -21.535 1.00 75.25 442 ASP A CA 1
ATOM 3411 C C . ASP A 1 442 ? 22.130 0.533 -20.957 1.00 75.25 442 ASP A C 1
ATOM 3413 O O . ASP A 1 442 ? 21.714 0.363 -19.806 1.00 75.25 442 ASP A O 1
ATOM 3417 N N . LYS A 1 443 ? 21.659 1.515 -21.741 1.00 78.50 443 LYS A N 1
ATOM 3418 C CA . LYS A 1 443 ? 20.609 2.465 -21.329 1.00 78.50 443 LYS A CA 1
ATOM 3419 C C . LYS A 1 443 ? 19.311 1.748 -20.935 1.00 78.50 443 LYS A C 1
ATOM 3421 O O . LYS A 1 443 ? 18.702 2.131 -19.933 1.00 78.50 443 LYS A O 1
ATOM 3426 N N . ALA A 1 444 ? 18.937 0.684 -21.650 1.00 79.62 444 ALA A N 1
ATOM 3427 C CA . ALA A 1 444 ? 17.739 -0.110 -21.375 1.00 79.62 444 ALA A CA 1
ATOM 3428 C C . ALA A 1 444 ? 17.805 -0.815 -20.009 1.00 79.62 444 ALA A C 1
ATOM 3430 O O . ALA A 1 444 ? 16.831 -0.842 -19.253 1.00 79.62 444 ALA A O 1
ATOM 3431 N N . ALA A 1 445 ? 18.975 -1.331 -19.622 1.00 83.25 445 ALA A N 1
ATOM 3432 C CA . ALA A 1 445 ? 19.144 -1.943 -18.308 1.00 83.25 445 ALA A CA 1
ATOM 3433 C C . ALA A 1 445 ? 18.954 -0.941 -17.158 1.00 83.25 445 ALA A C 1
ATOM 3435 O O . ALA A 1 445 ? 18.396 -1.308 -16.119 1.00 83.25 445 ALA A O 1
ATOM 3436 N N . TYR A 1 446 ? 19.405 0.311 -17.312 1.00 84.94 446 TYR A N 1
ATOM 3437 C CA . TYR A 1 446 ? 19.173 1.347 -16.301 1.00 84.94 446 TYR A CA 1
ATOM 3438 C C . TYR A 1 446 ? 17.687 1.699 -16.207 1.00 84.94 446 TYR A C 1
ATOM 3440 O O . TYR A 1 446 ? 17.150 1.700 -15.095 1.00 84.94 446 TYR A O 1
ATOM 3448 N N . THR A 1 447 ? 17.005 1.957 -17.331 1.00 84.69 447 THR A N 1
ATOM 3449 C CA . THR A 1 447 ? 15.577 2.326 -17.310 1.00 84.69 447 THR A CA 1
ATOM 3450 C C . THR A 1 447 ? 14.723 1.251 -16.648 1.00 84.69 447 THR A C 1
ATOM 3452 O O . THR A 1 447 ? 13.923 1.583 -15.772 1.00 84.69 447 THR A O 1
ATOM 3455 N N . LEU A 1 448 ? 14.971 -0.024 -16.955 1.00 87.19 448 LEU A N 1
ATOM 3456 C CA . LEU A 1 448 ? 14.278 -1.159 -16.347 1.00 87.19 448 LEU A CA 1
ATOM 3457 C C . LEU A 1 448 ? 14.498 -1.233 -14.827 1.00 87.19 448 LEU A C 1
ATOM 3459 O O . LEU A 1 448 ? 13.550 -1.410 -14.063 1.00 87.19 448 LEU A O 1
ATOM 3463 N N . VAL A 1 449 ? 15.731 -1.033 -14.347 1.00 90.75 449 VAL A N 1
ATOM 3464 C CA . VAL A 1 449 ? 16.015 -1.030 -12.899 1.00 90.75 449 VAL A CA 1
ATOM 3465 C C . VAL A 1 449 ? 15.314 0.134 -12.194 1.00 90.75 449 VAL A C 1
ATOM 3467 O O . VAL A 1 449 ? 14.741 -0.061 -11.118 1.00 90.75 449 VAL A O 1
ATOM 3470 N N . PHE A 1 450 ? 15.314 1.332 -12.782 1.00 90.62 450 PHE A N 1
ATOM 3471 C CA . PHE A 1 450 ? 14.597 2.486 -12.230 1.00 90.62 450 PHE A CA 1
ATOM 3472 C C . PHE A 1 450 ? 13.083 2.265 -12.195 1.00 90.62 450 PHE A C 1
ATOM 3474 O O . PHE A 1 450 ? 12.449 2.558 -11.177 1.00 90.62 450 PHE A O 1
ATOM 3481 N N . PHE A 1 451 ? 12.523 1.684 -13.257 1.00 90.69 451 PHE A N 1
ATOM 3482 C CA . PHE A 1 451 ? 11.117 1.302 -13.326 1.00 90.69 451 PHE A CA 1
ATOM 3483 C C . PHE A 1 451 ? 10.751 0.321 -12.206 1.00 90.69 451 PHE A C 1
ATOM 3485 O O . PHE A 1 451 ? 9.878 0.612 -11.386 1.00 90.69 451 PHE A O 1
ATOM 3492 N N . HIS A 1 452 ? 11.484 -0.788 -12.072 1.00 93.44 452 HIS A N 1
ATOM 3493 C CA . HIS A 1 452 ? 11.241 -1.763 -11.006 1.00 93.44 452 HIS A CA 1
ATOM 3494 C C . HIS A 1 452 ? 11.388 -1.170 -9.612 1.00 93.44 452 HIS A C 1
ATOM 3496 O O . HIS A 1 452 ? 10.585 -1.461 -8.727 1.00 93.44 452 HIS A O 1
ATOM 3502 N N . THR A 1 453 ? 12.373 -0.295 -9.415 1.00 94.62 453 THR A N 1
ATOM 3503 C CA . THR A 1 453 ? 12.559 0.408 -8.142 1.00 94.62 453 THR A CA 1
ATOM 3504 C C . THR A 1 453 ? 11.320 1.222 -7.787 1.00 94.62 453 THR A C 1
ATOM 3506 O O . THR A 1 453 ? 10.855 1.162 -6.650 1.00 94.62 453 THR A O 1
ATOM 3509 N N . ALA A 1 454 ? 10.745 1.941 -8.753 1.00 94.81 454 ALA A N 1
ATOM 3510 C CA . ALA A 1 454 ? 9.542 2.724 -8.524 1.00 94.81 454 ALA A CA 1
ATOM 3511 C C . ALA A 1 454 ? 8.326 1.867 -8.170 1.00 94.81 454 ALA A C 1
ATOM 3513 O O . ALA A 1 454 ? 7.598 2.214 -7.239 1.00 94.81 454 ALA A O 1
ATOM 3514 N N . LEU A 1 455 ? 8.140 0.726 -8.835 1.00 95.75 455 LEU A N 1
ATOM 3515 C CA . LEU A 1 455 ? 7.058 -0.212 -8.522 1.00 95.75 455 LEU A CA 1
ATOM 3516 C C . LEU A 1 455 ? 7.218 -0.831 -7.130 1.00 95.75 455 LEU A C 1
ATOM 3518 O O . LEU A 1 455 ? 6.279 -0.830 -6.331 1.00 95.75 455 LEU A O 1
ATOM 3522 N N . ILE A 1 456 ? 8.420 -1.325 -6.823 1.00 96.38 456 ILE A N 1
ATOM 3523 C CA . ILE A 1 456 ? 8.762 -1.908 -5.521 1.00 96.38 456 ILE A CA 1
ATOM 3524 C C . ILE A 1 456 ? 8.507 -0.880 -4.418 1.00 96.38 456 ILE A C 1
ATOM 3526 O O . ILE A 1 456 ? 7.849 -1.181 -3.419 1.00 96.38 456 ILE A O 1
ATOM 3530 N N . GLN A 1 457 ? 8.979 0.350 -4.610 1.00 95.81 457 GLN A N 1
ATOM 3531 C CA . GLN A 1 457 ? 8.800 1.415 -3.637 1.00 95.81 457 GLN A CA 1
ATOM 3532 C C . GLN A 1 457 ? 7.328 1.815 -3.492 1.00 95.81 457 GLN A C 1
ATOM 3534 O O . GLN A 1 457 ? 6.866 1.983 -2.369 1.00 95.81 457 GLN A O 1
ATOM 3539 N N . ALA A 1 458 ? 6.557 1.875 -4.579 1.00 97.00 458 ALA A N 1
ATOM 3540 C CA . ALA A 1 458 ? 5.123 2.160 -4.530 1.00 97.00 458 ALA A CA 1
ATOM 3541 C C . ALA A 1 458 ? 4.357 1.155 -3.656 1.00 97.00 458 ALA A C 1
ATOM 3543 O O . ALA A 1 458 ? 3.541 1.535 -2.812 1.00 97.00 458 ALA A O 1
ATOM 3544 N N . VAL A 1 459 ? 4.650 -0.135 -3.828 1.00 97.88 459 VAL A N 1
ATOM 3545 C CA . VAL A 1 459 ? 4.017 -1.206 -3.054 1.00 97.88 459 VAL A CA 1
ATOM 3546 C C . VAL A 1 459 ? 4.427 -1.125 -1.584 1.00 97.88 459 VAL A C 1
ATOM 3548 O O . VAL A 1 459 ? 3.568 -1.098 -0.700 1.00 97.88 459 VAL A O 1
ATOM 3551 N N . LEU A 1 460 ? 5.730 -1.065 -1.309 1.00 97.19 460 LEU A N 1
ATOM 3552 C CA . LEU A 1 460 ? 6.261 -1.125 0.052 1.00 97.19 460 LEU A CA 1
ATOM 3553 C C . LEU A 1 460 ? 5.957 0.146 0.854 1.00 97.19 460 LEU A C 1
ATOM 3555 O O . LEU A 1 460 ? 5.479 0.044 1.985 1.00 97.19 460 LEU A O 1
ATOM 3559 N N . SER A 1 461 ? 6.133 1.332 0.263 1.00 95.50 461 SER A N 1
ATOM 3560 C CA . SER A 1 461 ? 5.735 2.601 0.882 1.00 95.50 461 SER A CA 1
ATOM 3561 C C . SER A 1 461 ? 4.234 2.681 1.110 1.00 95.50 461 SER A C 1
ATOM 3563 O O . SER A 1 461 ? 3.812 3.204 2.139 1.00 95.50 461 SER A O 1
ATOM 3565 N N . GLY A 1 462 ? 3.419 2.103 0.227 1.00 96.62 462 GLY A N 1
ATOM 3566 C CA . GLY A 1 462 ? 1.982 1.997 0.447 1.00 96.62 462 GLY A CA 1
ATOM 3567 C C . GLY A 1 462 ? 1.628 1.135 1.664 1.00 96.62 462 GLY A C 1
ATOM 3568 O O . GLY A 1 462 ? 0.823 1.543 2.504 1.00 96.62 462 GLY A O 1
ATOM 3569 N N . PHE A 1 463 ? 2.263 -0.030 1.822 1.00 96.75 463 PHE A N 1
ATOM 3570 C CA . PHE A 1 463 ? 2.052 -0.866 3.007 1.00 96.75 463 PHE A CA 1
ATOM 3571 C C . PHE A 1 463 ? 2.481 -0.170 4.301 1.00 96.75 463 PHE A C 1
ATOM 3573 O O . PHE A 1 463 ? 1.716 -0.158 5.270 1.00 96.75 463 PHE A O 1
ATOM 3580 N N . VAL A 1 464 ? 3.651 0.473 4.294 1.00 95.38 464 VAL A N 1
ATOM 3581 C CA . VAL A 1 464 ? 4.139 1.272 5.425 1.00 95.38 464 VAL A CA 1
ATOM 3582 C C . VAL A 1 464 ? 3.190 2.433 5.740 1.00 95.38 464 VAL A C 1
ATOM 3584 O O . VAL A 1 464 ? 2.878 2.667 6.908 1.00 95.38 464 VAL A O 1
ATOM 3587 N N . ALA A 1 465 ? 2.664 3.119 4.720 1.00 94.12 465 ALA A N 1
ATOM 3588 C CA . ALA A 1 465 ? 1.732 4.229 4.893 1.00 94.12 465 ALA A CA 1
ATOM 3589 C C . ALA A 1 465 ? 0.456 3.812 5.636 1.00 94.12 465 ALA A C 1
ATOM 3591 O O . ALA A 1 465 ? 0.025 4.532 6.533 1.00 94.12 465 ALA A O 1
ATOM 3592 N N . GLY A 1 466 ? -0.133 2.651 5.323 1.00 92.06 466 GLY A N 1
ATOM 3593 C CA . GLY A 1 466 ? -1.310 2.173 6.065 1.00 92.06 466 GLY A CA 1
ATOM 3594 C C . GLY A 1 466 ? -0.981 1.612 7.445 1.00 92.06 466 GLY A C 1
ATOM 3595 O O . GLY A 1 466 ? -1.760 1.769 8.385 1.00 92.06 466 GLY A O 1
ATOM 3596 N N . GLN A 1 467 ? 0.202 1.022 7.617 1.00 91.19 467 GLN A N 1
ATOM 3597 C CA . GLN A 1 467 ? 0.642 0.565 8.931 1.00 91.19 467 GLN A CA 1
ATOM 3598 C C . GLN A 1 467 ? 0.865 1.743 9.893 1.00 91.19 467 GLN A C 1
ATOM 3600 O O . GLN A 1 467 ? 0.389 1.691 11.024 1.00 91.19 467 GLN A O 1
ATOM 3605 N N . LEU A 1 468 ? 1.488 2.835 9.436 1.00 89.94 468 LEU A N 1
ATOM 3606 C CA . LEU A 1 468 ? 1.618 4.081 10.202 1.00 89.94 468 LEU A CA 1
ATOM 3607 C C . LEU A 1 468 ? 0.269 4.807 10.342 1.00 89.94 468 LEU A C 1
ATOM 3609 O O . LEU A 1 468 ? -0.119 5.205 11.438 1.00 89.94 468 LEU A O 1
ATOM 3613 N N . GLY A 1 469 ? -0.472 4.957 9.245 1.00 87.25 469 GLY A N 1
ATOM 3614 C CA . GLY A 1 469 ? -1.724 5.714 9.184 1.00 87.25 469 GLY A CA 1
ATOM 3615 C C . GLY A 1 469 ? -2.860 5.104 10.006 1.00 87.25 469 GLY A C 1
ATOM 3616 O O . GLY A 1 469 ? -3.596 5.808 10.704 1.00 87.25 469 GLY A O 1
ATOM 3617 N N . GLU A 1 470 ? -3.021 3.784 9.924 1.00 85.75 470 GLU A N 1
ATOM 3618 C CA . GLU A 1 470 ? -4.153 3.069 10.507 1.00 85.75 470 GLU A CA 1
ATOM 3619 C C . GLU A 1 470 ? -3.783 2.016 11.558 1.00 85.75 470 GLU A C 1
ATOM 3621 O O . GLU A 1 470 ? -4.667 1.615 12.324 1.00 85.75 470 GLU A O 1
ATOM 3626 N N . GLY A 1 471 ? -2.515 1.622 11.675 1.00 85.06 471 GLY A N 1
ATOM 3627 C CA . GLY A 1 471 ? -2.053 0.690 12.707 1.00 85.06 471 GLY A CA 1
ATOM 3628 C C . GLY A 1 471 ? -2.184 -0.787 12.333 1.00 85.06 471 GLY A C 1
ATOM 3629 O O . GLY A 1 471 ? -2.207 -1.634 13.225 1.00 85.06 471 GLY A O 1
ATOM 3630 N N . SER A 1 472 ? -2.333 -1.123 11.046 1.00 86.19 472 SER A N 1
ATOM 3631 C CA . SER A 1 472 ? -2.252 -2.512 10.584 1.00 86.19 472 SER A CA 1
ATOM 3632 C C . SER A 1 472 ? -1.734 -2.621 9.152 1.00 86.19 472 SER A C 1
ATOM 3634 O O . SER A 1 472 ? -2.032 -1.781 8.306 1.00 86.19 472 SER A O 1
ATOM 3636 N N . LEU A 1 473 ? -1.021 -3.708 8.849 1.00 90.50 473 LEU A N 1
ATOM 3637 C CA . LEU A 1 473 ? -0.525 -3.973 7.495 1.00 90.50 473 LEU A CA 1
ATOM 3638 C C . LEU A 1 473 ? -1.662 -4.135 6.470 1.00 90.50 473 LEU A C 1
ATOM 3640 O O . LEU A 1 473 ? -1.541 -3.714 5.323 1.00 90.50 473 LEU A O 1
ATOM 3644 N N . LYS A 1 474 ? -2.800 -4.709 6.888 1.00 91.25 474 LYS A N 1
ATOM 3645 C CA . LYS A 1 474 ? -3.975 -4.914 6.021 1.00 91.25 474 LYS A CA 1
ATOM 3646 C C . LYS A 1 474 ? -4.570 -3.591 5.542 1.00 91.25 474 LYS A C 1
ATOM 3648 O O . LYS A 1 474 ? -5.034 -3.513 4.407 1.00 91.25 474 LYS A O 1
ATOM 3653 N N . ASP A 1 475 ? -4.516 -2.555 6.381 1.00 90.56 475 ASP A N 1
ATOM 3654 C CA . ASP A 1 475 ? -4.940 -1.209 5.998 1.00 90.56 475 ASP A CA 1
ATOM 3655 C C . ASP A 1 475 ? -4.030 -0.607 4.903 1.00 90.56 475 ASP A C 1
ATOM 3657 O O . ASP A 1 475 ? -4.504 0.162 4.068 1.00 90.56 475 ASP A O 1
ATOM 3661 N N . GLY A 1 476 ? -2.766 -1.042 4.817 1.00 94.06 476 GLY A N 1
ATOM 3662 C CA . GLY A 1 476 ? -1.798 -0.642 3.790 1.00 94.06 476 GLY A CA 1
ATOM 3663 C C . GLY A 1 476 ? -2.142 -1.057 2.360 1.00 94.06 476 GLY A C 1
ATOM 3664 O O . GLY A 1 476 ? -1.705 -0.400 1.418 1.00 94.06 476 GLY A O 1
ATOM 3665 N N . ALA A 1 477 ? -2.992 -2.070 2.163 1.00 95.62 477 ALA A N 1
ATOM 3666 C CA . ALA A 1 477 ? -3.347 -2.548 0.826 1.00 95.62 477 ALA A CA 1
ATOM 3667 C C . ALA A 1 477 ? -3.960 -1.451 -0.066 1.00 95.62 477 ALA A C 1
ATOM 3669 O O . ALA A 1 477 ? -3.664 -1.379 -1.259 1.00 95.62 477 ALA A O 1
ATOM 3670 N N . LYS A 1 478 ? -4.780 -0.550 0.495 1.00 95.94 478 LYS A N 1
ATOM 3671 C CA . LYS A 1 478 ? -5.372 0.555 -0.282 1.00 95.94 478 LYS A CA 1
ATOM 3672 C C . LYS A 1 478 ? -4.324 1.577 -0.716 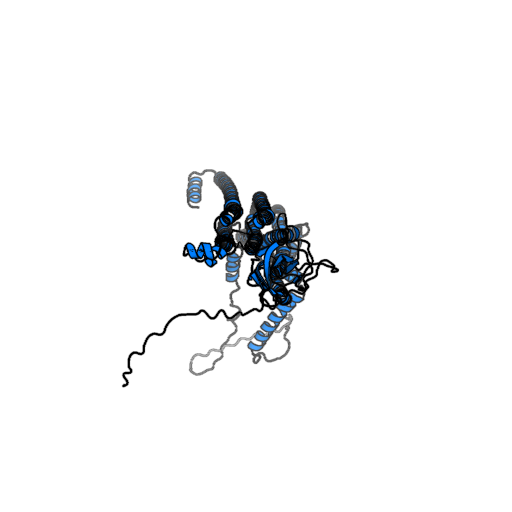1.00 95.94 478 LYS A C 1
ATOM 3674 O O . LYS A 1 478 ? -4.397 2.089 -1.826 1.00 95.94 478 LYS A O 1
ATOM 3679 N N . HIS A 1 479 ? -3.344 1.844 0.142 1.00 96.94 479 HIS A N 1
ATOM 3680 C CA . HIS A 1 479 ? -2.268 2.783 -0.138 1.00 96.94 479 HIS A CA 1
ATOM 3681 C C . HIS A 1 479 ? -1.301 2.204 -1.168 1.00 96.94 479 HIS A C 1
ATOM 3683 O O . HIS A 1 479 ? -0.992 2.889 -2.136 1.00 96.94 479 HIS A O 1
ATOM 3689 N N . ALA A 1 480 ? -0.937 0.924 -1.035 1.00 97.69 480 ALA A N 1
ATOM 3690 C CA . ALA A 1 480 ? -0.157 0.195 -2.035 1.00 97.69 480 ALA A CA 1
ATOM 3691 C C . ALA A 1 480 ? -0.861 0.172 -3.398 1.00 97.69 480 ALA A C 1
ATOM 3693 O O . ALA A 1 480 ? -0.230 0.446 -4.410 1.00 97.69 480 ALA A O 1
ATOM 3694 N N . THR A 1 481 ? -2.179 -0.063 -3.432 1.00 97.88 481 THR A N 1
ATOM 3695 C CA . THR A 1 481 ? -2.963 -0.026 -4.681 1.00 97.88 481 THR A CA 1
ATOM 3696 C C . THR A 1 481 ? -2.931 1.358 -5.329 1.00 97.88 481 THR A C 1
ATOM 3698 O O . THR A 1 481 ? -2.694 1.468 -6.527 1.00 97.88 481 THR A O 1
ATOM 3701 N N . VAL A 1 482 ? -3.161 2.423 -4.551 1.00 98.00 482 VAL A N 1
ATOM 3702 C CA . VAL A 1 482 ? -3.171 3.798 -5.073 1.00 98.00 482 VAL A CA 1
ATOM 3703 C C . VAL A 1 482 ? -1.783 4.206 -5.562 1.00 98.00 482 VAL A C 1
ATOM 3705 O O . VAL A 1 482 ? -1.666 4.713 -6.671 1.00 98.00 482 VAL A O 1
ATOM 3708 N N . MET A 1 483 ? -0.735 3.977 -4.768 1.00 97.88 483 MET A N 1
ATOM 3709 C CA . MET A 1 483 ? 0.634 4.343 -5.139 1.00 97.88 483 MET A CA 1
ATOM 3710 C C . MET A 1 483 ? 1.126 3.551 -6.350 1.00 97.88 483 MET A C 1
ATOM 3712 O O . MET A 1 483 ? 1.681 4.148 -7.269 1.00 97.88 483 MET A O 1
ATOM 3716 N N . LEU A 1 484 ? 0.882 2.237 -6.392 1.00 97.75 484 LEU A N 1
ATOM 3717 C CA . LEU A 1 484 ? 1.245 1.403 -7.538 1.00 97.75 484 LEU A CA 1
ATOM 3718 C C . LEU A 1 484 ? 0.476 1.817 -8.793 1.00 97.75 484 LEU A C 1
ATOM 3720 O O . LEU A 1 484 ? 1.074 1.915 -9.857 1.00 97.75 484 LEU A O 1
ATOM 3724 N N . GLY A 1 485 ? -0.823 2.103 -8.671 1.00 97.25 485 GLY A N 1
ATOM 3725 C CA . GLY A 1 485 ? -1.631 2.592 -9.786 1.00 97.25 485 GLY A CA 1
ATOM 3726 C C . GLY A 1 485 ? -1.126 3.931 -10.324 1.00 97.25 485 GLY A C 1
ATOM 3727 O O . GLY A 1 485 ? -1.017 4.096 -11.534 1.00 97.25 485 GLY A O 1
ATOM 3728 N N . VAL A 1 486 ? -0.758 4.864 -9.439 1.00 96.81 486 VAL A N 1
ATOM 3729 C CA . VAL A 1 486 ? -0.170 6.155 -9.828 1.00 96.81 486 VAL A CA 1
ATOM 3730 C C . VAL A 1 486 ? 1.188 5.970 -10.502 1.00 96.81 486 VAL A C 1
ATOM 3732 O O . VAL A 1 486 ? 1.403 6.572 -11.548 1.00 96.81 486 VAL A O 1
ATOM 3735 N N . ALA A 1 487 ? 2.081 5.134 -9.958 1.00 95.31 487 ALA A N 1
ATOM 3736 C CA . ALA A 1 487 ? 3.352 4.827 -10.613 1.00 95.31 487 ALA A CA 1
ATOM 3737 C C . ALA A 1 487 ? 3.120 4.220 -11.997 1.00 95.31 487 ALA A C 1
ATOM 3739 O O . ALA A 1 487 ? 3.623 4.745 -12.980 1.00 95.31 487 ALA A O 1
ATOM 3740 N N . TYR A 1 488 ? 2.309 3.168 -12.091 1.00 94.44 488 TYR A N 1
ATOM 3741 C CA . TYR A 1 488 ? 2.035 2.483 -13.349 1.00 94.44 488 TYR A CA 1
ATOM 3742 C C . TYR A 1 488 ? 1.475 3.427 -14.423 1.00 94.44 488 TYR A C 1
ATOM 3744 O O . TYR A 1 488 ? 1.986 3.447 -15.538 1.00 94.44 488 TYR A O 1
ATOM 3752 N N . VAL A 1 489 ? 0.495 4.271 -14.076 1.00 93.62 489 VAL A N 1
ATOM 3753 C CA . VAL A 1 489 ? -0.043 5.284 -15.001 1.00 93.62 489 VAL A CA 1
ATOM 3754 C C . VAL A 1 489 ? 1.006 6.337 -15.362 1.00 93.62 489 VAL A C 1
ATOM 3756 O O . VAL A 1 489 ? 1.066 6.751 -16.514 1.00 93.62 489 VAL A O 1
ATOM 3759 N N . ALA A 1 490 ? 1.844 6.770 -14.417 1.00 90.88 490 ALA A N 1
ATOM 3760 C CA . ALA A 1 490 ? 2.900 7.736 -14.704 1.00 90.88 490 ALA A CA 1
ATOM 3761 C C . ALA A 1 490 ? 3.925 7.186 -15.705 1.00 90.88 490 ALA A C 1
ATOM 3763 O O . ALA A 1 490 ? 4.223 7.873 -16.670 1.00 90.88 490 ALA A O 1
ATOM 3764 N N . PHE A 1 491 ? 4.405 5.950 -15.533 1.00 87.62 491 PHE A N 1
ATOM 3765 C CA . PHE A 1 491 ? 5.323 5.323 -16.495 1.00 87.62 491 PHE A CA 1
ATOM 3766 C C . PHE A 1 491 ? 4.657 5.053 -17.845 1.00 87.62 491 PHE A C 1
ATOM 3768 O O . PHE A 1 491 ? 5.297 5.207 -18.874 1.00 87.62 491 PHE A O 1
ATOM 3775 N N . LEU A 1 492 ? 3.368 4.698 -17.861 1.00 84.69 492 LEU A N 1
ATOM 3776 C CA . LEU A 1 492 ? 2.628 4.516 -19.111 1.00 84.69 492 LEU A CA 1
ATOM 3777 C C . LEU A 1 492 ? 2.508 5.820 -19.920 1.00 84.69 492 LEU A C 1
ATOM 3779 O O . LEU A 1 492 ? 2.470 5.774 -21.141 1.00 84.69 492 LEU A O 1
ATOM 3783 N N . LEU A 1 493 ? 2.398 6.971 -19.248 1.00 84.00 493 LEU A N 1
ATOM 3784 C CA . LEU A 1 493 ? 2.160 8.264 -19.900 1.00 84.00 493 LEU A CA 1
ATOM 3785 C C . LEU A 1 493 ? 3.423 9.100 -20.128 1.00 84.00 493 LEU A C 1
ATOM 3787 O O . LEU A 1 493 ? 3.398 9.984 -20.981 1.00 84.00 493 LEU A O 1
ATOM 3791 N N . LEU A 1 494 ? 4.467 8.905 -19.319 1.00 78.31 494 LEU A N 1
ATOM 3792 C CA . LEU A 1 494 ? 5.620 9.811 -19.257 1.00 78.31 494 LEU A CA 1
ATOM 3793 C C . LEU A 1 494 ? 6.946 9.173 -19.664 1.00 78.31 494 LEU A C 1
ATOM 3795 O O . LEU A 1 494 ? 7.895 9.927 -19.836 1.00 78.31 494 LEU A O 1
ATOM 3799 N N . SER A 1 495 ? 7.040 7.846 -19.770 1.00 75.25 495 SER A N 1
ATOM 3800 C CA . SER A 1 495 ? 8.290 7.188 -20.157 1.00 75.25 495 SER A CA 1
ATOM 3801 C C . SER A 1 495 ? 8.328 6.948 -21.659 1.00 75.25 495 SER A C 1
ATOM 3803 O O . SER A 1 495 ? 7.454 6.277 -22.204 1.00 75.25 495 SER A O 1
ATOM 3805 N N . SER A 1 496 ? 9.353 7.488 -22.309 1.00 76.06 496 SER A N 1
ATOM 3806 C CA . SER A 1 496 ? 9.660 7.231 -23.711 1.00 76.06 496 SER A CA 1
ATOM 3807 C C . SER A 1 496 ? 10.520 5.966 -23.882 1.00 76.06 496 SER A C 1
ATOM 3809 O O . SER A 1 496 ? 11.362 5.668 -23.024 1.00 76.06 496 SER A O 1
ATOM 3811 N N . PRO A 1 497 ? 10.340 5.203 -24.978 1.00 79.44 497 PRO A N 1
ATOM 3812 C CA . PRO A 1 497 ? 11.254 4.124 -25.327 1.00 79.44 497 PRO A CA 1
ATOM 3813 C C . PRO A 1 497 ? 12.645 4.687 -25.643 1.00 79.44 497 PRO A C 1
ATOM 3815 O O . PRO A 1 497 ? 12.786 5.628 -26.425 1.00 79.44 497 PRO A O 1
ATOM 3818 N N . VAL A 1 498 ? 13.686 4.087 -25.067 1.00 76.69 498 VAL A N 1
ATOM 3819 C CA . VAL A 1 498 ? 15.089 4.461 -25.278 1.00 76.69 498 VAL A CA 1
ATOM 3820 C C . VAL A 1 498 ? 15.892 3.281 -25.807 1.00 76.69 498 VAL A C 1
ATOM 3822 O O . VAL A 1 498 ? 15.666 2.133 -25.429 1.00 76.69 498 VAL A O 1
ATOM 3825 N N . GLY A 1 499 ? 16.884 3.568 -26.644 1.00 79.06 499 GLY A N 1
ATOM 3826 C CA . GLY A 1 499 ? 17.792 2.548 -27.147 1.00 79.06 499 GLY A CA 1
ATOM 3827 C C . GLY A 1 499 ? 19.175 3.087 -27.490 1.00 79.06 499 GLY A C 1
ATOM 3828 O O . GLY A 1 499 ? 19.418 4.296 -27.470 1.00 79.06 499 GLY A O 1
ATOM 3829 N N . THR A 1 500 ? 20.091 2.176 -27.794 1.00 78.81 500 THR A N 1
ATOM 3830 C CA . THR A 1 500 ? 21.414 2.461 -28.360 1.00 78.81 500 THR A CA 1
ATOM 3831 C C . THR A 1 500 ? 21.707 1.475 -29.478 1.00 78.81 500 THR A C 1
ATOM 3833 O O . THR A 1 500 ? 21.359 0.304 -29.366 1.00 78.81 500 THR A O 1
ATOM 3836 N N . VAL A 1 501 ? 22.369 1.935 -30.533 1.00 84.88 501 VAL A N 1
ATOM 3837 C CA . VAL A 1 501 ? 22.869 1.100 -31.630 1.00 84.88 501 VAL A CA 1
ATOM 3838 C C . VAL A 1 501 ? 24.344 1.424 -31.799 1.00 84.88 501 VAL A C 1
ATOM 3840 O O . VAL A 1 501 ? 24.705 2.596 -31.750 1.00 84.88 501 VAL A O 1
ATOM 3843 N N . THR A 1 502 ? 25.167 0.399 -31.983 1.00 83.44 502 THR A N 1
ATOM 3844 C CA . THR A 1 502 ? 26.580 0.526 -32.337 1.00 83.44 502 THR A CA 1
ATOM 3845 C C . THR A 1 502 ? 26.815 -0.206 -33.650 1.00 83.44 502 THR A C 1
ATOM 3847 O O . THR A 1 502 ? 26.504 -1.392 -33.784 1.00 83.44 502 THR A O 1
ATOM 3850 N N . PHE A 1 503 ? 27.339 0.521 -34.629 1.00 86.31 503 PHE A N 1
ATOM 3851 C CA . PHE A 1 503 ? 27.537 0.068 -35.993 1.00 86.31 503 PHE A CA 1
ATOM 3852 C C . PHE A 1 503 ? 28.899 0.533 -36.501 1.00 86.31 503 PHE A C 1
ATOM 3854 O O . PHE A 1 503 ? 29.095 1.701 -36.828 1.00 86.31 503 PHE A O 1
ATOM 3861 N N . THR A 1 504 ? 29.855 -0.391 -36.564 1.00 85.00 504 THR A N 1
ATOM 3862 C CA . THR A 1 504 ? 31.233 -0.082 -36.947 1.00 85.00 504 THR A CA 1
ATOM 3863 C C . THR A 1 504 ? 31.547 -0.388 -38.409 1.00 85.00 504 THR A C 1
ATOM 3865 O O . THR A 1 504 ? 30.854 -1.142 -39.102 1.00 85.00 504 THR A O 1
ATOM 3868 N N . GLU A 1 505 ? 32.621 0.246 -38.891 1.00 85.62 505 GLU A N 1
ATOM 3869 C CA . GLU A 1 505 ? 33.152 0.030 -40.235 1.00 85.62 505 GLU A CA 1
ATOM 3870 C C . GLU A 1 505 ? 33.502 -1.439 -40.466 1.00 85.62 505 GLU A C 1
ATOM 3872 O O . GLU A 1 505 ? 34.190 -2.073 -39.662 1.00 85.62 505 GLU A O 1
ATOM 3877 N N . GLN A 1 506 ? 33.057 -1.973 -41.600 1.00 86.69 506 GLN A N 1
ATOM 3878 C CA . GLN A 1 506 ? 33.190 -3.394 -41.894 1.00 86.69 506 GLN A CA 1
ATOM 3879 C C . GLN A 1 506 ? 33.325 -3.667 -43.390 1.00 86.69 506 GLN A C 1
ATOM 3881 O O . GLN A 1 506 ? 33.028 -2.826 -44.239 1.00 86.69 506 GLN A O 1
ATOM 3886 N N . THR A 1 507 ? 33.741 -4.889 -43.708 1.00 86.75 507 THR A N 1
ATOM 3887 C CA . THR A 1 507 ? 33.696 -5.429 -45.066 1.00 86.75 507 THR A CA 1
ATOM 3888 C C . THR A 1 507 ? 32.574 -6.457 -45.128 1.00 86.75 507 THR A C 1
ATOM 3890 O O . THR A 1 507 ? 32.607 -7.423 -44.367 1.00 86.75 507 THR A O 1
ATOM 3893 N N . MET A 1 508 ? 31.588 -6.260 -46.006 1.00 82.56 508 MET A N 1
ATOM 3894 C CA . MET A 1 508 ? 30.482 -7.208 -46.170 1.00 82.56 508 MET A CA 1
ATOM 3895 C C . MET A 1 508 ? 30.968 -8.531 -46.752 1.00 82.56 508 MET A C 1
ATOM 3897 O O . MET A 1 508 ? 31.803 -8.559 -47.662 1.00 82.56 508 MET A O 1
ATOM 3901 N N . ASP A 1 509 ? 30.368 -9.608 -46.251 1.00 73.44 509 ASP A N 1
ATOM 3902 C CA . ASP A 1 509 ? 30.465 -10.961 -46.787 1.00 73.44 509 ASP A CA 1
ATOM 3903 C C . ASP A 1 509 ? 29.082 -11.378 -47.318 1.00 73.44 509 ASP A C 1
ATOM 3905 O O . ASP A 1 509 ? 28.148 -11.632 -46.542 1.00 73.44 509 ASP A O 1
ATOM 3909 N N . GLY A 1 510 ? 28.944 -11.371 -48.647 1.00 81.00 510 GLY A N 1
ATOM 3910 C CA . GLY A 1 510 ? 27.662 -11.482 -49.350 1.00 81.00 510 GLY A CA 1
ATOM 3911 C C . GLY A 1 510 ? 26.858 -10.176 -49.330 1.00 81.00 510 GLY A C 1
ATOM 3912 O O . GLY A 1 510 ? 27.431 -9.094 -49.445 1.00 81.00 510 GLY A O 1
ATOM 3913 N N . ASP A 1 511 ? 25.539 -10.294 -49.159 1.00 84.56 511 ASP A N 1
ATOM 3914 C CA . ASP A 1 511 ? 24.578 -9.178 -49.193 1.00 84.56 511 ASP A CA 1
ATOM 3915 C C . ASP A 1 511 ? 24.063 -8.798 -47.790 1.00 84.56 511 ASP A C 1
ATOM 3917 O O . ASP A 1 511 ? 22.905 -8.434 -47.619 1.00 84.56 511 ASP A O 1
ATOM 3921 N N . ALA A 1 512 ? 24.888 -8.922 -46.746 1.00 88.25 512 ALA A N 1
ATOM 3922 C CA . ALA A 1 512 ? 24.464 -8.607 -45.380 1.00 88.25 512 ALA A CA 1
ATOM 3923 C C . ALA A 1 512 ? 25.517 -7.833 -44.587 1.00 88.25 512 ALA A C 1
ATOM 3925 O O . ALA A 1 512 ? 26.723 -8.044 -44.740 1.00 88.25 512 ALA A O 1
ATOM 3926 N N . VAL A 1 513 ? 25.027 -6.996 -43.675 1.00 90.62 513 VAL A N 1
ATOM 3927 C CA . VAL A 1 513 ? 25.819 -6.258 -42.685 1.00 90.62 513 VAL A CA 1
ATOM 3928 C C . VAL A 1 513 ? 25.589 -6.799 -41.287 1.00 90.62 513 VAL A C 1
ATOM 3930 O O . VAL A 1 513 ? 24.541 -7.373 -40.991 1.00 90.62 513 VAL A O 1
ATOM 3933 N N . VAL A 1 514 ? 26.574 -6.604 -40.418 1.00 90.69 514 VAL A N 1
ATOM 3934 C CA . VAL A 1 514 ? 26.488 -6.956 -39.003 1.00 90.69 514 VAL A CA 1
ATOM 3935 C C . VAL A 1 514 ? 26.473 -5.680 -38.173 1.00 90.69 514 VAL A C 1
ATOM 3937 O O . VAL A 1 514 ? 27.363 -4.843 -38.289 1.00 90.69 514 VAL A O 1
ATOM 3940 N N . VAL A 1 515 ? 25.450 -5.528 -37.342 1.00 89.19 515 VAL A N 1
ATOM 3941 C CA . VAL A 1 515 ? 25.364 -4.479 -36.324 1.00 89.19 515 VAL A CA 1
ATOM 3942 C C . VAL A 1 515 ? 25.972 -5.038 -35.042 1.00 89.19 515 VAL A C 1
ATOM 3944 O O . VAL A 1 515 ? 25.505 -6.062 -34.535 1.00 89.19 515 VAL A O 1
ATOM 3947 N N . ASP A 1 516 ? 27.036 -4.401 -34.546 1.00 83.75 516 ASP A N 1
ATOM 3948 C CA . ASP A 1 516 ? 27.857 -4.919 -33.444 1.00 83.75 516 ASP A CA 1
ATOM 3949 C C . ASP A 1 516 ? 27.032 -5.127 -32.177 1.00 83.75 516 ASP A C 1
ATOM 3951 O O . ASP A 1 516 ? 27.093 -6.187 -31.542 1.00 83.75 516 ASP A O 1
ATOM 3955 N N . SER A 1 517 ? 26.226 -4.125 -31.826 1.00 83.25 517 SER A N 1
ATOM 3956 C CA . SER A 1 517 ? 25.281 -4.237 -30.728 1.00 83.25 517 SER A CA 1
ATOM 3957 C C . SER A 1 517 ? 24.100 -3.285 -30.840 1.00 83.25 517 SER A C 1
ATOM 3959 O O . SER A 1 517 ? 24.168 -2.203 -31.423 1.00 83.25 517 SER A O 1
ATOM 3961 N N . VAL A 1 518 ? 22.985 -3.706 -30.252 1.00 86.69 518 VAL A N 1
ATOM 3962 C CA . VAL A 1 518 ? 21.777 -2.901 -30.103 1.00 86.69 518 VAL A CA 1
ATOM 3963 C C . VAL A 1 518 ? 21.158 -3.176 -28.739 1.00 86.69 518 VAL A C 1
ATOM 3965 O O . VAL A 1 518 ? 20.995 -4.329 -28.353 1.00 86.69 518 VAL A O 1
ATOM 3968 N N . SER A 1 519 ? 20.832 -2.124 -27.993 1.00 84.44 519 SER A N 1
ATOM 3969 C CA . SER A 1 519 ? 20.128 -2.196 -26.710 1.00 84.44 519 SER A CA 1
ATOM 3970 C C . SER A 1 519 ? 18.808 -1.452 -26.831 1.00 84.44 519 SER A C 1
ATOM 3972 O O . SER A 1 519 ? 18.809 -0.266 -27.158 1.00 84.44 519 SER A O 1
ATOM 3974 N N . LEU A 1 520 ? 17.692 -2.140 -26.594 1.00 86.38 520 LEU A N 1
ATOM 3975 C CA . LEU A 1 520 ? 16.339 -1.598 -26.739 1.00 86.38 520 LEU A CA 1
ATOM 3976 C C . LEU A 1 520 ? 15.585 -1.679 -25.406 1.00 86.38 520 LEU A C 1
ATOM 3978 O O . LEU A 1 520 ? 15.623 -2.711 -24.737 1.00 86.38 520 LEU A O 1
ATOM 3982 N N . SER A 1 521 ? 14.899 -0.609 -24.994 1.00 82.31 521 SER A N 1
ATOM 3983 C CA . SER A 1 521 ? 14.050 -0.642 -23.792 1.00 82.31 521 SER A CA 1
ATOM 3984 C C . SER A 1 521 ? 12.724 -1.371 -24.006 1.00 82.31 521 SER A C 1
ATOM 3986 O O . SER A 1 521 ? 12.123 -1.825 -23.034 1.00 82.31 521 SER A O 1
ATOM 3988 N N . GLU A 1 522 ? 12.266 -1.448 -25.254 1.00 84.12 522 GLU A N 1
ATOM 3989 C CA . GLU A 1 522 ? 11.061 -2.153 -25.701 1.00 84.12 522 GLU A CA 1
ATOM 3990 C C . GLU A 1 522 ? 11.413 -3.028 -26.923 1.00 84.12 522 GLU A C 1
ATOM 3992 O O . GLU A 1 522 ? 12.557 -3.019 -27.381 1.00 84.12 522 GLU A O 1
ATOM 3997 N N . GLY A 1 523 ? 10.485 -3.843 -27.421 1.00 86.38 523 GLY A N 1
ATOM 3998 C CA . GLY A 1 523 ? 10.715 -4.632 -28.637 1.00 86.38 523 GLY A CA 1
ATOM 3999 C C . GLY A 1 523 ? 10.910 -3.752 -29.874 1.00 86.38 523 GLY A C 1
ATOM 4000 O O . GLY A 1 523 ? 10.483 -2.593 -29.893 1.00 86.38 523 GLY A O 1
ATOM 4001 N N . GLY A 1 524 ? 11.589 -4.255 -30.903 1.00 89.31 524 GLY A N 1
ATOM 4002 C CA . GLY A 1 524 ? 11.812 -3.458 -32.104 1.00 89.31 524 GLY A CA 1
ATOM 4003 C C . GLY A 1 524 ? 12.734 -4.056 -33.159 1.00 89.31 524 GLY A C 1
ATOM 4004 O O . GLY A 1 524 ? 13.014 -5.251 -33.176 1.00 89.31 524 GLY A O 1
ATOM 4005 N N . TYR A 1 525 ? 13.232 -3.193 -34.044 1.00 91.44 525 TYR A N 1
ATOM 4006 C CA . TYR A 1 525 ? 14.015 -3.566 -35.225 1.00 91.44 525 TYR A CA 1
ATOM 4007 C C . TYR A 1 525 ? 15.235 -2.671 -35.398 1.00 91.44 525 TYR A C 1
ATOM 4009 O O . TYR A 1 525 ? 15.235 -1.508 -34.996 1.00 91.44 525 TYR A O 1
ATOM 4017 N N . VAL A 1 526 ? 16.258 -3.182 -36.080 1.00 91.38 526 VAL A N 1
ATOM 4018 C CA . VAL A 1 526 ? 17.340 -2.362 -36.625 1.00 91.38 526 VAL A CA 1
ATOM 4019 C C . VAL A 1 526 ? 17.146 -2.224 -38.122 1.00 91.38 526 VAL A C 1
ATOM 4021 O O . VAL A 1 526 ? 17.130 -3.209 -38.854 1.00 91.38 526 VAL A O 1
ATOM 4024 N N . VAL A 1 527 ? 17.014 -0.986 -38.576 1.00 90.50 527 VAL A N 1
ATOM 4025 C CA . VAL A 1 527 ? 16.763 -0.638 -39.971 1.00 90.50 527 VAL A CA 1
ATOM 4026 C C . VAL A 1 527 ? 18.004 0.029 -40.536 1.00 90.50 527 VAL A C 1
ATOM 4028 O O . VAL A 1 527 ? 18.478 1.032 -39.998 1.00 90.50 527 VAL A O 1
ATOM 4031 N N . VAL A 1 528 ? 18.520 -0.511 -41.635 1.00 89.81 528 VAL A N 1
ATOM 4032 C CA . VAL A 1 528 ? 19.688 0.027 -42.330 1.00 89.81 528 VAL A CA 1
ATOM 4033 C C . VAL A 1 528 ? 19.221 0.952 -43.449 1.00 89.81 528 VAL A C 1
ATOM 4035 O O . VAL A 1 528 ? 18.344 0.615 -44.247 1.00 89.81 528 VAL A O 1
ATOM 4038 N N . ARG A 1 529 ? 19.793 2.154 -43.495 1.00 88.19 529 ARG A N 1
ATOM 4039 C CA . ARG A 1 529 ? 19.467 3.214 -44.456 1.00 88.19 529 ARG A CA 1
ATOM 4040 C C . ARG A 1 529 ? 20.704 3.656 -45.224 1.00 88.19 529 ARG A C 1
ATOM 4042 O O . ARG A 1 529 ? 21.808 3.649 -44.684 1.00 88.19 529 ARG A O 1
ATOM 4049 N N . GLN A 1 530 ? 20.505 4.089 -46.466 1.00 84.31 530 GLN A N 1
ATOM 4050 C CA . GLN A 1 530 ? 21.578 4.579 -47.340 1.00 84.31 530 GLN A CA 1
ATOM 4051 C C . GLN A 1 530 ? 21.654 6.111 -47.411 1.00 84.31 530 GLN A C 1
ATOM 4053 O O . GLN A 1 530 ? 20.632 6.789 -47.328 1.00 84.31 530 GLN A O 1
ATOM 4058 N N . GLN A 1 531 ? 22.849 6.643 -47.696 1.00 68.19 531 GLN A N 1
ATOM 4059 C CA . GLN A 1 531 ? 23.155 8.045 -48.054 1.00 68.19 531 GLN A CA 1
ATOM 4060 C C . GLN A 1 531 ? 22.949 9.105 -46.960 1.00 68.19 531 GLN A C 1
ATOM 4062 O O . GLN A 1 531 ? 23.815 9.956 -46.775 1.00 68.19 531 GLN A O 1
ATOM 4067 N N . THR A 1 532 ? 21.815 9.116 -46.261 1.00 66.94 532 THR A N 1
ATOM 4068 C CA . THR A 1 532 ? 21.491 10.113 -45.228 1.00 66.94 532 THR A CA 1
ATOM 4069 C C . THR A 1 532 ? 20.670 9.500 -44.090 1.00 66.94 532 THR A C 1
ATOM 4071 O O . THR A 1 532 ? 20.091 8.424 -44.227 1.00 66.94 532 THR A O 1
ATOM 4074 N N . GLN A 1 533 ? 20.563 10.218 -42.965 1.00 63.34 533 GLN A N 1
ATOM 4075 C CA . GLN A 1 533 ? 19.797 9.795 -41.778 1.00 63.34 533 GLN A CA 1
ATOM 4076 C C . GLN A 1 533 ? 18.284 9.604 -42.042 1.00 63.34 533 GLN A C 1
ATOM 4078 O O . GLN A 1 533 ? 17.607 8.891 -41.302 1.00 63.34 533 GLN A O 1
ATOM 4083 N N . ASP A 1 534 ? 17.762 10.215 -43.111 1.00 67.31 534 ASP A N 1
ATOM 4084 C CA . ASP A 1 534 ? 16.385 10.069 -43.610 1.00 67.31 534 ASP A CA 1
ATOM 4085 C C . ASP A 1 534 ? 16.326 9.354 -44.972 1.00 67.31 534 ASP A C 1
ATOM 4087 O O . ASP A 1 534 ? 15.312 9.399 -45.670 1.00 67.31 534 ASP A O 1
ATOM 4091 N N . GLY A 1 535 ? 17.419 8.702 -45.370 1.00 72.62 535 GLY A N 1
ATOM 4092 C CA . GLY A 1 535 ? 17.539 8.017 -46.648 1.00 72.62 535 GLY A CA 1
ATOM 4093 C C . GLY A 1 535 ? 16.650 6.780 -46.768 1.00 72.62 535 GLY A C 1
ATOM 4094 O O . GLY A 1 535 ? 15.961 6.377 -45.824 1.00 72.62 535 GLY A O 1
ATOM 4095 N N . THR A 1 536 ? 16.658 6.175 -47.955 1.00 82.38 536 THR A N 1
ATOM 4096 C CA . THR A 1 536 ? 15.862 4.979 -48.262 1.00 82.38 536 THR A CA 1
ATOM 4097 C C . THR A 1 536 ? 16.282 3.810 -47.374 1.00 82.38 536 THR A C 1
ATOM 4099 O O . THR A 1 536 ? 17.474 3.610 -47.132 1.00 82.38 536 THR A O 1
ATOM 4102 N N . VAL A 1 537 ? 15.298 3.051 -46.890 1.00 86.38 537 VAL A N 1
ATOM 4103 C CA . VAL A 1 537 ? 15.531 1.784 -46.189 1.00 86.38 537 VAL A CA 1
ATOM 4104 C C . VAL A 1 537 ? 16.086 0.778 -47.195 1.00 86.38 537 VAL A C 1
ATOM 4106 O O . VAL A 1 537 ? 15.500 0.608 -48.260 1.00 86.38 537 VAL A O 1
ATOM 4109 N N . VAL A 1 538 ? 17.226 0.175 -46.868 1.00 87.62 538 VAL A N 1
ATOM 4110 C CA . VAL A 1 538 ? 17.927 -0.819 -47.702 1.00 87.62 538 VAL A CA 1
ATOM 4111 C C . VAL A 1 538 ? 17.985 -2.198 -47.048 1.00 87.62 538 VAL A C 1
ATOM 4113 O O . VAL A 1 538 ? 18.512 -3.119 -47.651 1.00 87.62 538 VAL A O 1
ATOM 4116 N N . GLY A 1 539 ? 17.469 -2.341 -45.828 1.00 89.25 539 GLY A N 1
ATOM 4117 C CA . GLY A 1 539 ? 17.331 -3.619 -45.135 1.00 89.25 539 GLY A CA 1
ATOM 4118 C C . GLY A 1 539 ? 16.847 -3.424 -43.701 1.00 89.25 539 GLY A C 1
ATOM 4119 O O . GLY A 1 539 ? 16.948 -2.324 -43.145 1.00 89.25 539 GLY A O 1
ATOM 4120 N N . HIS A 1 540 ? 16.328 -4.482 -43.085 1.00 92.06 540 HIS A N 1
ATOM 4121 C CA . HIS A 1 540 ? 15.924 -4.479 -41.679 1.00 92.06 540 HIS A CA 1
ATOM 4122 C C . HIS A 1 540 ? 16.217 -5.823 -41.002 1.00 92.06 540 HIS A C 1
ATOM 4124 O O . HIS A 1 540 ? 16.306 -6.866 -41.650 1.00 92.06 540 HIS A O 1
ATOM 4130 N N . SER A 1 541 ? 16.388 -5.804 -39.682 1.00 92.94 541 SER A N 1
ATOM 4131 C CA . SER A 1 541 ? 16.520 -7.020 -38.883 1.00 92.94 541 SER A CA 1
ATOM 4132 C C . SER A 1 541 ? 15.176 -7.735 -38.725 1.00 92.94 541 SER A C 1
ATOM 4134 O O . SER A 1 541 ? 14.105 -7.174 -38.965 1.00 92.94 541 SER A O 1
ATOM 4136 N N . GLN A 1 542 ? 15.231 -8.971 -38.231 1.00 90.06 542 GLN A N 1
ATOM 4137 C CA . GLN A 1 542 ? 14.072 -9.590 -37.584 1.00 90.06 542 GLN A CA 1
ATOM 4138 C C . GLN A 1 542 ? 13.730 -8.843 -36.285 1.00 90.06 542 GLN A C 1
ATOM 4140 O O . GLN A 1 542 ? 14.535 -8.038 -35.805 1.00 90.06 542 GLN A O 1
ATOM 4145 N N . TYR A 1 543 ? 12.551 -9.122 -35.727 1.00 88.88 543 TYR A N 1
ATOM 4146 C CA . TYR A 1 543 ? 12.138 -8.583 -34.435 1.00 88.88 543 TYR A CA 1
ATOM 4147 C C . TYR A 1 543 ? 13.158 -8.925 -33.342 1.00 88.88 543 TYR A C 1
ATOM 4149 O O . TYR A 1 543 ? 13.603 -10.070 -33.209 1.00 88.88 543 TYR A O 1
ATOM 4157 N N . LEU A 1 544 ? 13.529 -7.910 -32.571 1.00 88.88 544 LEU A N 1
ATOM 4158 C CA . LEU A 1 544 ? 14.438 -7.978 -31.441 1.00 88.88 544 LEU A CA 1
ATOM 4159 C C . LEU A 1 544 ? 13.665 -7.647 -30.168 1.00 88.88 544 LEU A C 1
ATOM 4161 O O . LEU A 1 544 ? 13.016 -6.609 -30.074 1.00 88.88 544 LEU A O 1
ATOM 4165 N N . GLU A 1 545 ? 13.782 -8.508 -29.163 1.00 85.12 545 GLU A N 1
ATOM 4166 C CA . GLU A 1 545 ? 13.177 -8.267 -27.850 1.00 85.12 545 GLU A CA 1
ATOM 4167 C C . GLU A 1 545 ? 13.821 -7.070 -27.132 1.00 85.12 545 GLU A C 1
ATOM 4169 O O . GLU A 1 545 ? 14.962 -6.693 -27.409 1.00 85.12 545 GLU A O 1
ATOM 4174 N N . ALA A 1 546 ? 13.141 -6.537 -26.116 1.00 83.88 546 ALA A N 1
ATOM 4175 C CA . ALA A 1 546 ? 13.748 -5.580 -25.196 1.00 83.88 546 ALA A CA 1
ATOM 4176 C C . ALA A 1 546 ? 14.999 -6.176 -24.517 1.00 83.88 546 ALA A C 1
ATOM 4178 O O . ALA A 1 546 ? 14.950 -7.245 -23.903 1.00 83.88 546 ALA A O 1
ATOM 4179 N N . GLY A 1 547 ? 16.120 -5.463 -24.578 1.00 79.31 547 GLY A N 1
ATOM 4180 C CA . GLY A 1 547 ? 17.409 -5.900 -24.055 1.00 79.31 547 GLY A CA 1
ATOM 4181 C C . GLY A 1 547 ? 18.560 -5.639 -25.020 1.00 79.31 547 GLY A C 1
ATOM 4182 O O . GLY A 1 547 ? 18.403 -4.953 -26.027 1.00 79.31 547 GLY A O 1
ATOM 4183 N N . THR A 1 548 ? 19.734 -6.176 -24.680 1.00 83.19 548 THR A N 1
ATOM 4184 C CA . THR A 1 548 ? 20.966 -6.003 -25.460 1.00 83.19 548 THR A CA 1
ATOM 4185 C C . THR A 1 548 ? 21.226 -7.223 -26.341 1.00 83.19 548 THR A C 1
ATOM 4187 O O . THR A 1 548 ? 21.444 -8.324 -25.832 1.00 83.19 548 THR A O 1
ATOM 4190 N N . HIS A 1 549 ? 21.279 -7.000 -27.651 1.00 86.00 549 HIS A N 1
ATOM 4191 C CA . HIS A 1 549 ? 21.617 -7.973 -28.688 1.00 86.00 549 HIS A CA 1
ATOM 4192 C C . HIS A 1 549 ? 22.968 -7.624 -29.307 1.00 86.00 549 HIS A C 1
ATOM 4194 O O . HIS A 1 549 ? 23.352 -6.456 -29.359 1.00 86.00 549 HIS A O 1
ATOM 4200 N N . ARG A 1 550 ? 23.705 -8.639 -29.762 1.00 87.44 550 ARG A N 1
ATOM 4201 C CA . ARG A 1 550 ? 25.019 -8.484 -30.400 1.00 87.44 550 ARG A CA 1
ATOM 4202 C C . ARG A 1 550 ? 25.072 -9.242 -31.709 1.00 87.44 550 ARG A C 1
ATOM 4204 O O . ARG A 1 550 ? 24.375 -10.245 -31.851 1.00 87.44 550 ARG A O 1
ATOM 4211 N N . ASP A 1 551 ? 25.929 -8.774 -32.608 1.00 86.62 551 ASP A N 1
ATOM 4212 C CA . ASP A 1 551 ? 26.180 -9.396 -33.908 1.00 86.62 551 ASP A CA 1
ATOM 4213 C C . ASP A 1 551 ? 24.882 -9.577 -34.727 1.00 86.62 551 ASP A C 1
ATOM 4215 O O . ASP A 1 551 ? 24.626 -10.633 -35.314 1.00 86.62 551 ASP A O 1
ATOM 4219 N N . VAL A 1 552 ? 24.025 -8.547 -34.747 1.00 89.81 552 VAL A N 1
ATOM 4220 C CA . VAL A 1 552 ? 22.728 -8.593 -35.437 1.00 89.81 552 VAL A CA 1
ATOM 4221 C C . VAL A 1 552 ? 22.961 -8.496 -36.940 1.00 89.81 552 VAL A C 1
ATOM 4223 O O . VAL A 1 552 ? 23.376 -7.459 -37.456 1.00 89.81 552 VAL A O 1
ATOM 4226 N N . ARG A 1 553 ? 22.688 -9.587 -37.656 1.00 90.81 553 ARG A N 1
ATOM 4227 C CA . ARG A 1 553 ? 22.826 -9.650 -39.113 1.00 90.81 553 ARG A CA 1
ATOM 4228 C C . ARG A 1 553 ? 21.590 -9.058 -39.792 1.00 90.81 553 ARG A C 1
ATOM 4230 O O . ARG A 1 553 ? 20.477 -9.513 -39.538 1.00 90.81 553 ARG A O 1
ATOM 4237 N N . VAL A 1 554 ? 21.802 -8.085 -40.673 1.00 91.94 554 VAL A N 1
ATOM 4238 C CA . VAL A 1 554 ? 20.767 -7.457 -41.504 1.00 91.94 554 VAL A CA 1
ATOM 4239 C C . VAL A 1 554 ? 21.087 -7.728 -42.968 1.00 91.94 554 VAL A C 1
ATOM 4241 O O . VAL A 1 554 ? 22.161 -7.359 -43.446 1.00 91.94 554 VAL A O 1
ATOM 4244 N N . GLU A 1 555 ? 20.173 -8.398 -43.665 1.00 89.88 555 GLU A N 1
ATOM 4245 C CA . GLU A 1 555 ? 20.263 -8.592 -45.115 1.00 89.88 555 GLU A CA 1
ATOM 4246 C C . GLU A 1 555 ? 19.880 -7.293 -45.828 1.00 89.88 555 GLU A C 1
ATOM 4248 O O . GLU A 1 555 ? 18.966 -6.586 -45.400 1.00 89.88 555 GLU A O 1
ATOM 4253 N N . LEU A 1 556 ? 20.630 -6.954 -46.876 1.00 88.44 556 LEU A N 1
ATOM 4254 C CA . LEU A 1 556 ? 20.401 -5.767 -47.681 1.00 88.44 556 LEU A CA 1
ATOM 4255 C C . LEU A 1 556 ? 19.652 -6.142 -48.956 1.00 88.44 556 LEU A C 1
ATOM 4257 O O . LEU A 1 556 ? 20.086 -7.014 -49.707 1.00 88.44 556 LEU A O 1
ATOM 4261 N N . ASP A 1 557 ? 18.564 -5.429 -49.218 1.00 84.56 557 ASP A N 1
ATOM 4262 C CA . ASP A 1 557 ? 17.740 -5.601 -50.412 1.00 84.56 557 ASP A CA 1
ATOM 4263 C C . ASP A 1 557 ? 18.449 -5.074 -51.668 1.00 84.56 557 ASP A C 1
ATOM 4265 O O . ASP A 1 557 ? 18.328 -5.652 -52.745 1.00 84.56 557 ASP A O 1
ATOM 4269 N N . ASP A 1 558 ? 19.221 -3.990 -51.522 1.00 75.44 558 ASP A N 1
ATOM 4270 C CA . ASP A 1 558 ? 19.939 -3.326 -52.608 1.00 75.44 558 ASP A CA 1
ATOM 4271 C C . ASP A 1 558 ? 21.326 -2.849 -52.151 1.00 75.44 558 ASP A C 1
ATOM 4273 O O . ASP A 1 558 ? 21.506 -2.305 -51.060 1.00 75.44 558 ASP A O 1
ATOM 4277 N N . THR A 1 559 ? 22.324 -2.978 -53.031 1.00 77.88 559 THR A N 1
ATOM 4278 C CA . THR A 1 559 ? 23.679 -2.446 -52.818 1.00 77.88 559 THR A CA 1
ATOM 4279 C C . THR A 1 559 ? 24.105 -1.574 -54.002 1.00 77.88 559 THR A C 1
ATOM 4281 O O . THR A 1 559 ? 23.924 -1.945 -55.161 1.00 77.88 559 THR A O 1
ATOM 4284 N N . TYR A 1 560 ? 24.681 -0.395 -53.739 1.00 77.31 560 TYR A N 1
ATOM 4285 C CA . TYR A 1 560 ? 24.845 0.651 -54.766 1.00 77.31 560 TYR A CA 1
ATOM 4286 C C . TYR A 1 560 ? 26.298 1.012 -55.114 1.00 77.31 560 TYR A C 1
ATOM 4288 O O . TYR A 1 560 ? 26.533 1.638 -56.149 1.00 77.31 560 TYR A O 1
ATOM 4296 N N . ALA A 1 561 ? 27.278 0.629 -54.291 1.00 80.69 561 ALA A N 1
ATOM 4297 C CA . ALA A 1 561 ? 28.696 0.922 -54.517 1.00 80.69 561 ALA A CA 1
ATOM 4298 C C . ALA A 1 561 ? 29.608 -0.105 -53.822 1.00 80.69 561 ALA A C 1
ATOM 4300 O O . ALA A 1 561 ? 29.143 -0.906 -53.015 1.00 80.69 561 ALA A O 1
ATOM 4301 N N . ASP A 1 562 ? 30.904 -0.091 -54.150 1.00 83.12 562 ASP A N 1
ATOM 4302 C CA . ASP A 1 562 ? 31.918 -0.900 -53.450 1.00 83.12 562 ASP A CA 1
ATOM 4303 C C . ASP A 1 562 ? 32.314 -0.296 -52.093 1.00 83.12 562 ASP A C 1
ATOM 4305 O O . ASP A 1 562 ? 32.801 -1.010 -51.223 1.00 83.12 562 ASP A O 1
ATOM 4309 N N . GLU A 1 563 ? 32.066 1.002 -51.910 1.00 87.44 563 GLU A N 1
ATOM 4310 C CA . GLU A 1 563 ? 32.176 1.745 -50.655 1.00 87.44 563 GLU A CA 1
ATOM 4311 C C . GLU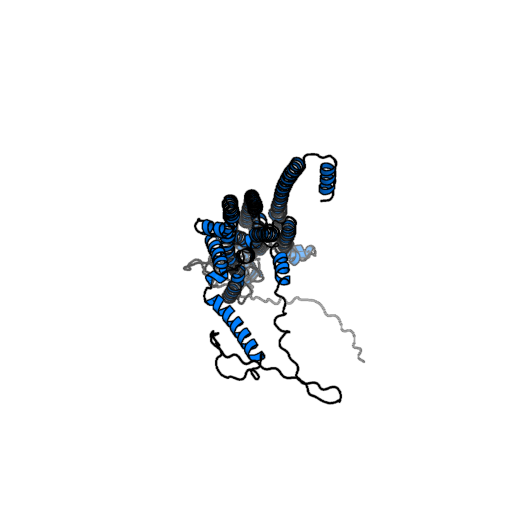 A 1 563 ? 30.840 2.465 -50.428 1.00 87.44 563 GLU A C 1
ATOM 4313 O O . GLU A 1 563 ? 30.417 3.279 -51.254 1.00 87.44 563 GLU A O 1
ATOM 4318 N N . MET A 1 564 ? 30.140 2.118 -49.348 1.00 86.62 564 MET A N 1
ATOM 4319 C CA . MET A 1 564 ? 28.805 2.623 -49.021 1.00 86.62 564 MET A CA 1
ATOM 4320 C C . MET A 1 564 ? 28.802 3.222 -47.615 1.00 86.62 564 MET A C 1
ATOM 4322 O O . MET A 1 564 ? 29.334 2.626 -46.685 1.00 86.62 564 MET A O 1
ATOM 4326 N N . GLU A 1 565 ? 28.171 4.381 -47.446 1.00 87.62 565 GLU A N 1
ATOM 4327 C CA . GLU A 1 565 ? 27.897 4.956 -46.127 1.00 87.62 565 GLU A CA 1
ATOM 4328 C C . GLU A 1 565 ? 26.483 4.539 -45.711 1.00 87.62 565 GLU A C 1
ATOM 4330 O O . GLU A 1 565 ? 25.492 4.932 -46.341 1.00 87.62 565 GLU A O 1
ATOM 4335 N N . LEU A 1 566 ? 26.408 3.704 -44.675 1.00 88.56 566 LEU A N 1
ATOM 4336 C CA . LEU A 1 566 ? 25.167 3.135 -44.166 1.00 88.56 566 LEU A CA 1
ATOM 4337 C C . LEU A 1 566 ? 24.890 3.634 -42.748 1.00 88.56 566 LEU A C 1
ATOM 4339 O O . LEU A 1 566 ? 25.801 3.817 -41.939 1.00 88.56 566 LEU A O 1
ATOM 4343 N N . PHE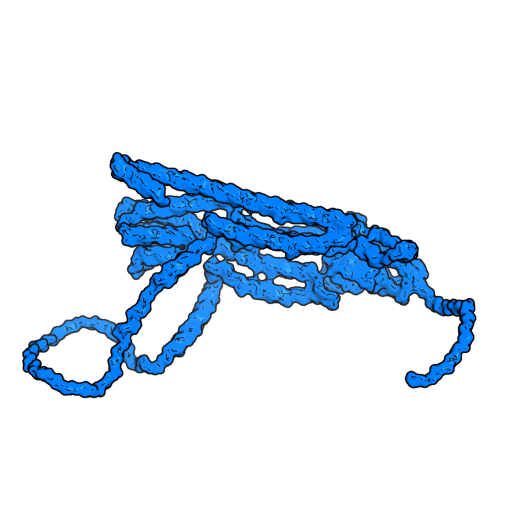 A 1 567 ? 23.609 3.818 -42.448 1.00 88.12 567 PHE A N 1
ATOM 4344 C CA . PHE A 1 567 ? 23.117 4.246 -41.144 1.00 88.12 567 PHE A CA 1
ATOM 4345 C C . PHE A 1 567 ? 22.242 3.152 -40.542 1.00 88.12 567 PHE A C 1
ATOM 4347 O O . PHE A 1 567 ? 21.263 2.749 -41.167 1.00 88.12 567 PHE A O 1
ATOM 4354 N N . ALA A 1 568 ? 22.556 2.705 -39.330 1.00 88.88 568 ALA A N 1
ATOM 4355 C CA . ALA A 1 568 ? 21.725 1.774 -38.576 1.00 88.88 568 ALA A CA 1
ATOM 4356 C C . ALA A 1 568 ? 20.837 2.562 -37.605 1.00 88.88 568 ALA A C 1
ATOM 4358 O O . ALA A 1 568 ? 21.346 3.306 -36.768 1.00 88.88 568 ALA A O 1
ATOM 4359 N N . VAL A 1 569 ? 19.515 2.419 -37.727 1.00 88.44 569 VAL A N 1
ATOM 4360 C CA . VAL A 1 569 ? 18.518 3.118 -36.901 1.00 88.44 569 VAL A CA 1
ATOM 4361 C C . VAL A 1 569 ? 17.659 2.099 -36.165 1.00 88.44 569 VAL A C 1
ATOM 4363 O O . VAL A 1 569 ? 17.100 1.205 -36.796 1.00 88.44 569 VAL A O 1
ATOM 4366 N N . ALA A 1 570 ? 17.505 2.252 -34.850 1.00 89.31 570 ALA A N 1
ATOM 4367 C CA . ALA A 1 570 ? 16.574 1.428 -34.080 1.00 89.31 570 ALA A CA 1
ATOM 4368 C C . ALA A 1 570 ? 15.130 1.941 -34.209 1.00 89.31 570 ALA A C 1
ATOM 4370 O O . ALA A 1 570 ? 14.875 3.140 -34.066 1.00 89.31 570 ALA A O 1
ATOM 4371 N N . TYR A 1 571 ? 14.188 1.026 -34.418 1.00 88.69 571 TYR A N 1
ATOM 4372 C CA . TYR A 1 571 ? 12.742 1.249 -34.493 1.00 88.69 571 TYR A CA 1
ATOM 4373 C C . TYR A 1 571 ? 12.031 0.492 -33.377 1.00 88.69 571 TYR A C 1
ATOM 4375 O O . TYR A 1 571 ? 12.431 -0.628 -33.083 1.00 88.69 571 TYR A O 1
ATOM 4383 N N . VAL A 1 572 ? 11.022 1.103 -32.755 1.00 87.88 572 VAL A N 1
ATOM 4384 C CA . VAL A 1 572 ? 10.136 0.447 -31.786 1.00 87.88 572 VAL A CA 1
ATOM 4385 C C . VAL A 1 572 ? 8.934 -0.127 -32.523 1.00 87.88 572 VAL A C 1
ATOM 4387 O O . VAL A 1 572 ? 8.333 0.575 -33.339 1.00 87.88 572 VAL A O 1
ATOM 4390 N N . ASP A 1 573 ? 8.608 -1.379 -32.211 1.00 87.25 573 ASP A N 1
ATOM 4391 C CA . ASP A 1 573 ? 7.370 -2.026 -32.648 1.00 87.25 573 ASP A CA 1
ATOM 4392 C C . ASP A 1 573 ? 6.188 -1.296 -31.988 1.00 87.25 573 ASP A C 1
ATOM 4394 O O . ASP A 1 573 ? 5.990 -1.366 -30.771 1.00 87.25 573 ASP A O 1
ATOM 4398 N N . SER A 1 574 ? 5.498 -0.465 -32.769 1.00 83.25 574 SER A N 1
ATOM 4399 C CA . SER A 1 574 ? 4.545 0.520 -32.238 1.00 83.25 574 SER A CA 1
ATOM 4400 C C . SER A 1 574 ? 3.128 -0.034 -32.091 1.00 83.25 574 SER A C 1
ATOM 4402 O O . SER A 1 574 ? 2.357 0.475 -31.269 1.00 83.25 574 SER A O 1
ATOM 4404 N N . ASP A 1 575 ? 2.781 -1.053 -32.870 1.00 82.00 575 ASP A N 1
ATOM 4405 C CA . ASP A 1 575 ? 1.473 -1.706 -32.872 1.00 82.00 575 ASP A CA 1
ATOM 4406 C C . ASP A 1 575 ? 1.498 -3.092 -32.192 1.00 82.00 575 ASP A C 1
ATOM 4408 O O . ASP A 1 575 ? 0.443 -3.606 -31.796 1.00 82.00 575 ASP A O 1
ATOM 4412 N N . GLY A 1 576 ? 2.693 -3.632 -31.929 1.00 79.38 576 GLY A N 1
ATOM 4413 C CA . GLY A 1 576 ? 2.919 -4.871 -31.194 1.00 79.38 576 GLY A CA 1
ATOM 4414 C C . GLY A 1 576 ? 2.628 -6.115 -32.026 1.00 79.38 576 GLY A C 1
ATOM 4415 O O . GLY A 1 576 ? 2.229 -7.140 -31.457 1.00 79.38 576 GLY A O 1
ATOM 4416 N N . ASP A 1 577 ? 2.739 -6.024 -33.351 1.00 84.38 577 ASP A N 1
ATOM 4417 C CA . ASP A 1 577 ? 2.451 -7.126 -34.267 1.00 84.38 577 ASP A CA 1
ATOM 4418 C C . ASP A 1 577 ? 3.691 -7.978 -34.617 1.00 84.38 577 ASP A C 1
ATOM 4420 O O . ASP A 1 577 ? 3.558 -9.048 -35.229 1.00 84.38 577 ASP A O 1
ATOM 4424 N N . ALA A 1 578 ? 4.877 -7.563 -34.152 1.00 85.25 578 ALA A N 1
ATOM 4425 C CA . ALA A 1 578 ? 6.171 -8.179 -34.431 1.00 85.25 578 ALA A CA 1
ATOM 4426 C C . ALA A 1 578 ? 6.507 -8.303 -35.937 1.00 85.25 578 ALA A C 1
ATOM 4428 O O . ALA A 1 578 ? 7.343 -9.133 -36.330 1.00 85.25 578 ALA A O 1
ATOM 4429 N N . ALA A 1 579 ? 5.904 -7.462 -36.782 1.00 87.44 579 ALA A N 1
ATOM 4430 C CA . ALA A 1 579 ? 6.313 -7.180 -38.149 1.00 87.44 579 ALA A CA 1
ATOM 4431 C C . ALA A 1 579 ? 6.852 -5.743 -38.276 1.00 87.44 579 ALA A C 1
ATOM 4433 O O . ALA A 1 579 ? 6.422 -4.828 -37.591 1.00 87.44 579 ALA A O 1
ATOM 4434 N N . PHE A 1 580 ? 7.858 -5.540 -39.135 1.00 87.31 580 PHE A N 1
ATOM 4435 C CA . PHE A 1 580 ? 8.399 -4.198 -39.348 1.00 87.31 580 PHE A CA 1
ATOM 4436 C C . PHE A 1 580 ? 7.523 -3.415 -40.326 1.00 87.31 580 PHE A C 1
ATOM 4438 O O . PHE A 1 580 ? 7.441 -3.775 -41.507 1.00 87.31 580 PHE A O 1
ATOM 4445 N N . ASP A 1 581 ? 6.976 -2.295 -39.862 1.00 88.75 581 ASP A N 1
ATOM 4446 C CA . ASP A 1 581 ? 6.148 -1.403 -40.664 1.00 88.75 581 ASP A CA 1
ATOM 4447 C C . ASP A 1 581 ? 6.887 -0.109 -41.030 1.00 88.75 581 ASP A C 1
ATOM 4449 O O . ASP A 1 581 ? 7.053 0.836 -40.255 1.00 88.75 581 ASP A O 1
ATOM 4453 N N . GLY A 1 582 ? 7.350 -0.050 -42.281 1.00 82.69 582 GLY A N 1
ATOM 4454 C CA . GLY A 1 582 ? 8.173 1.049 -42.776 1.00 82.69 582 GLY A CA 1
ATOM 4455 C C . GLY A 1 582 ? 7.437 2.392 -42.957 1.00 82.69 582 GLY A C 1
ATOM 4456 O O . GLY A 1 582 ? 6.206 2.470 -42.916 1.00 82.69 582 GLY A O 1
ATOM 4457 N N . PRO A 1 583 ? 8.177 3.482 -43.256 1.00 73.06 583 PRO A N 1
ATOM 4458 C CA . PRO A 1 583 ? 7.620 4.824 -43.453 1.00 73.06 583 PRO A CA 1
ATOM 4459 C C . PRO A 1 583 ? 6.715 4.875 -44.699 1.00 73.06 583 PRO A C 1
ATOM 4461 O O . PRO A 1 583 ? 7.174 5.114 -45.815 1.00 73.06 583 PRO A O 1
ATOM 4464 N N . GLY A 1 584 ? 5.421 4.613 -44.516 1.00 73.19 584 GLY A N 1
ATOM 4465 C CA . GLY A 1 584 ? 4.441 4.454 -45.596 1.00 73.19 584 GLY A CA 1
ATOM 4466 C C . GLY A 1 584 ? 3.355 3.411 -45.309 1.00 73.19 584 GLY A C 1
ATOM 4467 O O . GLY A 1 584 ? 2.352 3.391 -46.023 1.00 73.19 584 GLY A O 1
ATOM 4468 N N . ALA A 1 585 ? 3.537 2.585 -44.274 1.00 81.38 585 ALA A N 1
ATOM 4469 C CA . ALA A 1 585 ? 2.508 1.704 -43.736 1.00 81.38 585 ALA A CA 1
ATOM 4470 C C . ALA A 1 585 ? 1.345 2.494 -43.102 1.00 81.38 585 ALA A C 1
ATOM 4472 O O . ALA A 1 585 ? 1.427 3.707 -42.887 1.00 81.38 585 ALA A O 1
ATOM 4473 N N . THR A 1 586 ? 0.235 1.801 -42.838 1.00 81.19 586 THR A N 1
ATOM 4474 C CA . THR A 1 586 ? -0.966 2.394 -42.224 1.00 81.19 586 THR A CA 1
ATOM 4475 C C . THR A 1 586 ? -0.701 2.826 -40.781 1.00 81.19 586 THR A C 1
ATOM 4477 O O . THR A 1 586 ? -1.173 3.886 -40.372 1.00 81.19 586 THR A O 1
ATOM 4480 N N . GLU A 1 587 ? 0.086 2.030 -40.054 1.00 82.88 587 GLU A N 1
ATOM 4481 C CA . GLU A 1 587 ? 0.545 2.270 -38.685 1.00 82.88 587 GLU A CA 1
ATOM 4482 C C . GLU A 1 587 ? 2.073 2.074 -38.658 1.00 82.88 587 GLU A C 1
ATOM 4484 O O . GLU A 1 587 ? 2.552 1.016 -38.297 1.00 82.88 587 GLU A O 1
ATOM 4489 N N . PRO A 1 588 ? 2.866 3.052 -39.140 1.00 84.12 588 PRO A N 1
ATOM 4490 C CA . PRO A 1 588 ? 4.305 2.868 -39.286 1.00 84.12 588 PRO A CA 1
ATOM 4491 C C . PRO A 1 588 ? 5.014 2.824 -37.933 1.00 84.12 588 PRO A C 1
ATOM 4493 O O . PRO A 1 588 ? 4.747 3.658 -37.058 1.00 84.12 588 PRO A O 1
ATOM 4496 N N . ASP A 1 589 ? 6.007 1.946 -37.828 1.00 87.31 589 ASP A N 1
ATOM 4497 C CA . ASP A 1 589 ? 6.886 1.877 -36.673 1.00 87.31 589 ASP A CA 1
ATOM 4498 C C . ASP A 1 589 ? 7.657 3.180 -36.493 1.00 87.31 589 ASP A C 1
ATOM 4500 O O . ASP A 1 589 ? 8.169 3.803 -37.438 1.00 87.31 589 ASP A O 1
ATOM 4504 N N . SER A 1 590 ? 7.771 3.600 -35.237 1.00 84.06 590 SER A N 1
ATOM 4505 C CA . SER A 1 590 ? 8.470 4.825 -34.877 1.00 84.06 590 SER A CA 1
ATOM 4506 C C . SER A 1 590 ? 9.947 4.552 -34.573 1.00 84.06 590 SER A C 1
ATOM 4508 O O . SER A 1 590 ? 10.285 3.553 -33.946 1.00 84.06 590 SER A O 1
ATOM 4510 N N . PRO A 1 591 ? 10.878 5.432 -34.974 1.00 84.75 591 PRO A N 1
ATOM 4511 C CA . PRO A 1 591 ? 12.270 5.305 -34.561 1.00 84.75 591 PRO A CA 1
ATOM 4512 C C . PRO A 1 591 ? 12.411 5.579 -33.057 1.00 84.75 591 PRO A C 1
ATOM 4514 O O . PRO A 1 591 ? 11.760 6.482 -32.527 1.00 84.75 591 PRO A O 1
ATOM 4517 N N . TYR A 1 592 ? 13.327 4.875 -32.390 1.00 80.19 592 TYR A N 1
ATOM 4518 C CA . TYR A 1 592 ? 13.714 5.196 -31.017 1.00 80.19 592 TYR A CA 1
ATOM 4519 C C . TYR A 1 592 ? 14.253 6.631 -30.944 1.00 80.19 592 TYR A C 1
ATOM 4521 O O . TYR A 1 592 ? 15.150 7.023 -31.704 1.00 80.19 592 TYR A O 1
ATOM 4529 N N . ALA A 1 593 ? 13.712 7.425 -30.021 1.00 68.06 593 ALA A N 1
ATOM 4530 C CA . ALA A 1 593 ? 14.105 8.813 -29.827 1.00 68.06 593 ALA A CA 1
ATOM 4531 C C . ALA A 1 593 ? 15.237 8.924 -28.791 1.00 68.06 593 ALA A C 1
ATOM 4533 O O . ALA A 1 593 ? 15.140 8.407 -27.681 1.00 68.06 593 ALA A O 1
ATOM 4534 N N . GLY A 1 594 ? 16.322 9.613 -29.149 1.00 55.56 594 GLY A N 1
ATOM 4535 C CA . GLY A 1 594 ? 17.290 10.171 -28.204 1.00 55.56 594 GLY A CA 1
ATOM 4536 C C . GLY A 1 594 ? 16.983 11.646 -27.915 1.00 55.56 594 GLY A C 1
ATOM 4537 O O . GLY A 1 594 ? 16.165 12.256 -28.599 1.00 55.56 594 GLY A O 1
ATOM 4538 N N . ALA A 1 595 ? 17.668 12.231 -26.925 1.00 41.88 595 ALA A N 1
ATOM 4539 C CA . ALA A 1 595 ? 17.390 13.578 -26.400 1.00 41.88 595 ALA A CA 1
ATOM 4540 C C . ALA A 1 595 ? 17.332 14.712 -27.448 1.00 41.88 595 ALA A C 1
ATOM 4542 O O . ALA A 1 595 ? 16.660 15.701 -27.188 1.00 41.88 595 ALA A O 1
ATOM 4543 N N . ASP A 1 596 ? 18.001 14.573 -28.602 1.00 39.81 596 ASP A N 1
ATOM 4544 C CA . ASP A 1 596 ? 17.963 15.544 -29.715 1.00 39.81 596 ASP A CA 1
ATOM 4545 C C . ASP A 1 596 ? 18.121 14.899 -31.120 1.00 39.81 596 ASP A C 1
ATOM 4547 O O . ASP A 1 596 ? 18.204 15.598 -32.133 1.00 39.81 596 ASP A O 1
ATOM 4551 N N . SER A 1 597 ? 18.159 13.564 -31.226 1.00 55.53 597 SER A N 1
ATOM 4552 C CA . SER A 1 597 ? 18.279 12.833 -32.500 1.00 55.53 597 SER A CA 1
ATOM 4553 C C . SER A 1 597 ? 17.821 11.380 -32.353 1.00 55.53 597 SER A C 1
ATOM 4555 O O . SER A 1 597 ? 17.835 10.835 -31.250 1.00 55.53 597 SER A O 1
ATOM 4557 N N . ARG A 1 598 ? 17.428 10.734 -33.460 1.00 60.47 598 ARG A N 1
ATOM 4558 C CA . ARG A 1 598 ? 17.128 9.288 -33.498 1.00 60.47 598 ARG A CA 1
ATOM 4559 C C . ARG A 1 598 ? 18.307 8.478 -32.948 1.00 60.47 598 ARG A C 1
ATOM 4561 O O . ARG A 1 598 ? 19.450 8.915 -33.069 1.00 60.47 598 ARG A O 1
ATOM 4568 N N . VAL A 1 599 ? 18.035 7.302 -32.384 1.00 66.25 599 VAL A N 1
ATOM 4569 C CA . VAL A 1 599 ? 19.081 6.324 -32.050 1.00 66.25 599 VAL A CA 1
ATOM 4570 C C . VAL A 1 599 ? 19.669 5.798 -33.357 1.00 66.25 599 VAL A C 1
ATOM 4572 O O . VAL A 1 599 ? 19.060 4.963 -34.026 1.00 66.25 599 VAL A O 1
ATOM 4575 N N . ILE A 1 600 ? 20.813 6.357 -33.746 1.00 77.38 600 ILE A N 1
ATOM 4576 C CA . ILE A 1 600 ? 21.455 6.133 -35.038 1.00 77.38 600 ILE A CA 1
ATOM 4577 C C . ILE A 1 600 ? 22.963 6.035 -34.860 1.00 77.38 600 ILE A C 1
ATOM 4579 O O . ILE A 1 600 ? 23.550 6.840 -34.140 1.00 77.38 600 ILE A O 1
ATOM 4583 N N . ASP A 1 601 ? 23.574 5.094 -35.567 1.00 81.00 601 ASP A N 1
ATOM 4584 C CA . ASP A 1 601 ? 25.021 5.046 -35.758 1.00 81.00 601 ASP A CA 1
ATOM 4585 C C . ASP A 1 601 ? 25.341 4.841 -37.245 1.00 81.00 601 ASP A C 1
ATOM 4587 O O . ASP A 1 601 ? 24.480 4.418 -38.027 1.00 81.00 601 ASP A O 1
ATOM 4591 N N . ARG A 1 602 ? 26.552 5.209 -37.664 1.00 86.44 602 ARG A N 1
ATOM 4592 C CA . ARG A 1 602 ? 26.979 5.176 -39.067 1.00 86.44 602 ARG A CA 1
ATOM 4593 C C . ARG A 1 602 ? 28.257 4.376 -39.241 1.00 86.44 602 ARG A C 1
ATOM 4595 O O . ARG A 1 602 ? 29.207 4.537 -38.482 1.00 86.44 602 ARG A O 1
ATOM 4602 N N . ALA A 1 603 ? 28.314 3.629 -40.334 1.00 85.19 603 ALA A N 1
ATOM 4603 C CA . ALA A 1 603 ? 29.512 2.920 -40.739 1.00 85.19 603 ALA A CA 1
ATOM 4604 C C . ALA A 1 603 ? 29.779 3.084 -42.231 1.00 85.19 603 ALA A C 1
ATOM 4606 O O . ALA A 1 603 ? 28.865 3.050 -43.063 1.00 85.19 603 ALA A O 1
ATOM 4607 N N . THR A 1 604 ? 31.063 3.187 -42.562 1.00 86.88 604 THR A N 1
ATOM 4608 C CA . THR A 1 604 ? 31.552 2.958 -43.919 1.00 86.88 604 THR A CA 1
ATOM 4609 C C . THR A 1 604 ? 31.654 1.457 -44.136 1.00 86.88 604 THR A C 1
ATOM 4611 O O . THR A 1 604 ? 32.340 0.757 -43.386 1.00 86.88 604 THR A O 1
ATOM 4614 N N . VAL A 1 605 ? 30.970 0.954 -45.156 1.00 87.50 605 VAL A N 1
ATOM 4615 C CA . VAL A 1 605 ? 30.924 -0.468 -45.456 1.00 87.50 605 VAL A CA 1
ATOM 4616 C C . VAL A 1 605 ? 31.498 -0.752 -46.837 1.00 87.50 605 VAL A C 1
ATOM 4618 O O . VAL A 1 605 ? 31.078 -0.164 -47.835 1.00 87.50 605 VAL A O 1
ATOM 4621 N N . TYR A 1 606 ? 32.452 -1.681 -46.888 1.00 87.25 606 TYR A N 1
ATOM 4622 C CA . TYR A 1 606 ? 33.150 -2.072 -48.109 1.00 87.25 606 TYR A CA 1
ATOM 4623 C C . TYR A 1 606 ? 32.634 -3.411 -48.630 1.00 87.25 606 TYR A C 1
ATOM 4625 O O . TYR A 1 606 ? 32.481 -4.363 -47.865 1.00 87.25 606 TYR A O 1
ATOM 4633 N N . ARG A 1 607 ? 32.411 -3.539 -49.938 1.00 83.50 607 ARG A N 1
ATOM 4634 C CA . ARG A 1 607 ? 32.090 -4.837 -50.541 1.00 83.50 607 ARG A CA 1
ATOM 4635 C C . ARG A 1 607 ? 33.369 -5.667 -50.665 1.00 83.50 607 ARG A C 1
ATOM 4637 O O . ARG A 1 607 ? 34.345 -5.227 -51.274 1.00 83.50 607 ARG A O 1
ATOM 4644 N N . GLY A 1 608 ? 33.376 -6.878 -50.107 1.00 69.69 608 GLY A N 1
ATOM 4645 C CA . GLY A 1 608 ? 34.482 -7.812 -50.295 1.00 69.69 608 GLY A CA 1
ATOM 4646 C C . GLY A 1 608 ? 34.650 -8.151 -51.777 1.00 69.69 608 GLY A C 1
ATOM 4647 O O . GLY A 1 608 ? 33.797 -8.800 -52.373 1.00 69.69 608 GLY A O 1
ATOM 4648 N N . SER A 1 609 ? 35.742 -7.705 -52.403 1.00 54.69 609 SER A N 1
ATOM 4649 C CA . SER A 1 609 ? 36.064 -8.134 -53.763 1.00 54.69 609 SER A CA 1
ATOM 4650 C C . SER A 1 609 ? 36.361 -9.634 -53.745 1.00 54.69 609 SER A C 1
ATOM 4652 O O . SER A 1 609 ? 37.269 -10.054 -53.024 1.00 54.69 609 SER A O 1
ATOM 4654 N N . ASP A 1 610 ? 35.687 -10.417 -54.584 1.00 47.12 610 ASP A N 1
ATOM 4655 C CA . ASP A 1 610 ? 35.870 -11.870 -54.753 1.00 47.12 610 ASP A CA 1
ATOM 4656 C C . ASP A 1 610 ? 37.235 -12.249 -55.384 1.00 47.12 610 ASP A C 1
ATOM 4658 O O . ASP A 1 610 ? 37.433 -13.284 -56.022 1.00 47.12 610 ASP A O 1
ATOM 4662 N N . THR A 1 611 ? 38.234 -11.381 -55.230 1.00 38.69 611 THR A N 1
ATOM 4663 C CA . THR A 1 611 ? 39.599 -11.597 -55.686 1.00 38.69 611 THR A CA 1
ATOM 4664 C C . THR A 1 611 ? 40.403 -12.205 -54.551 1.00 38.69 611 THR A C 1
ATOM 4666 O O . THR A 1 611 ? 41.245 -11.561 -53.924 1.00 38.69 611 THR A O 1
ATOM 4669 N N . ALA A 1 612 ? 40.209 -13.505 -54.336 1.00 36.84 612 ALA A N 1
ATOM 4670 C CA . ALA A 1 612 ? 41.251 -14.348 -53.770 1.00 36.84 612 ALA A CA 1
ATOM 4671 C C . ALA A 1 612 ? 42.452 -14.375 -54.739 1.00 36.84 612 ALA A C 1
ATOM 4673 O O . ALA A 1 612 ? 42.719 -15.360 -55.426 1.00 36.84 612 ALA A O 1
ATOM 4674 N N . VAL A 1 613 ? 43.206 -13.273 -54.815 1.00 37.38 613 VAL A N 1
ATOM 4675 C CA . VAL A 1 613 ? 44.563 -13.297 -55.350 1.00 37.38 613 VAL A CA 1
ATOM 4676 C C . VAL A 1 613 ? 45.393 -14.005 -54.298 1.00 37.38 613 VAL A C 1
ATOM 4678 O O . VAL A 1 613 ? 45.825 -13.425 -53.305 1.00 37.38 613 VAL A O 1
ATOM 4681 N N . SER A 1 614 ? 45.606 -15.296 -54.517 1.00 36.88 614 SER A N 1
ATOM 4682 C CA . SER A 1 614 ? 46.635 -16.065 -53.842 1.00 36.88 614 SER A CA 1
ATOM 4683 C C . SER A 1 614 ? 47.994 -15.398 -54.087 1.00 36.88 614 SER A C 1
ATOM 4685 O O . SER A 1 614 ? 48.685 -15.715 -55.060 1.00 36.88 614 SER A O 1
ATOM 4687 N N . ILE A 1 615 ? 48.393 -14.467 -53.219 1.00 38.41 615 ILE A N 1
ATOM 4688 C CA . ILE A 1 615 ? 49.773 -13.991 -53.149 1.00 38.41 615 ILE A CA 1
ATOM 4689 C C . ILE A 1 615 ? 50.579 -15.138 -52.549 1.00 38.41 615 ILE A C 1
ATOM 4691 O O . ILE A 1 615 ? 50.711 -15.309 -51.339 1.00 38.41 615 ILE A O 1
ATOM 4695 N N . ARG A 1 616 ? 51.084 -15.988 -53.439 1.00 34.81 616 ARG A N 1
ATOM 4696 C CA . ARG A 1 616 ? 52.093 -16.989 -53.127 1.00 34.81 616 ARG A CA 1
ATOM 4697 C C . ARG A 1 616 ? 53.382 -16.226 -52.791 1.00 34.81 616 ARG A C 1
ATOM 4699 O O . ARG A 1 616 ? 54.082 -15.783 -53.697 1.00 34.81 616 ARG A O 1
ATOM 4706 N N . SER A 1 617 ? 53.677 -16.042 -51.504 1.00 34.25 617 SER A N 1
ATOM 4707 C CA . SER A 1 617 ? 54.965 -15.504 -51.042 1.00 34.25 617 SER A CA 1
ATOM 4708 C C . SER A 1 617 ? 56.128 -16.338 -51.600 1.00 34.25 617 SER A C 1
ATOM 4710 O O . SER A 1 617 ? 56.135 -17.559 -51.415 1.00 34.25 617 SER A O 1
ATOM 4712 N N . PRO A 1 618 ? 57.133 -15.733 -52.258 1.00 38.50 618 PRO A N 1
ATOM 4713 C CA . PRO A 1 618 ? 58.356 -16.428 -52.617 1.00 38.50 618 PRO A CA 1
ATOM 4714 C C . PRO A 1 618 ? 59.346 -16.376 -51.445 1.00 38.50 618 PRO A C 1
ATOM 4716 O O . PRO A 1 618 ? 59.763 -15.303 -51.021 1.00 38.50 618 PRO A O 1
ATOM 4719 N N . GLY A 1 619 ? 59.773 -17.548 -50.973 1.00 33.97 619 GLY A N 1
ATOM 4720 C CA . GLY A 1 619 ? 61.040 -17.701 -50.254 1.00 33.97 619 GLY A CA 1
ATOM 4721 C C . GLY A 1 619 ? 60.946 -17.910 -48.743 1.00 33.97 619 GLY A C 1
ATOM 4722 O O . GLY A 1 619 ? 61.065 -16.974 -47.964 1.00 33.97 619 GLY A O 1
ATOM 4723 N N . ALA A 1 620 ? 60.908 -19.176 -48.333 1.00 36.47 620 ALA A N 1
ATOM 4724 C CA . ALA A 1 620 ? 61.652 -19.629 -47.163 1.00 36.47 620 ALA A CA 1
ATOM 4725 C C . ALA A 1 620 ? 62.235 -21.008 -47.491 1.00 36.47 620 ALA A C 1
ATOM 4727 O O . ALA A 1 620 ? 61.523 -21.986 -47.711 1.00 36.47 620 ALA A O 1
ATOM 4728 N N . SER A 1 621 ? 63.553 -21.021 -47.635 1.00 35.75 621 SER A N 1
ATOM 4729 C CA . SER A 1 621 ? 64.417 -22.159 -47.919 1.00 35.75 621 SER A CA 1
ATOM 4730 C C . SER A 1 621 ? 64.277 -23.292 -46.899 1.00 35.75 621 SER A C 1
ATOM 4732 O O . SER A 1 621 ? 64.146 -23.056 -45.701 1.00 35.75 621 SER A O 1
ATOM 4734 N N . SER A 1 622 ? 64.385 -24.517 -47.411 1.00 35.97 622 SER A N 1
ATOM 4735 C CA . SER A 1 622 ? 64.445 -25.802 -46.713 1.00 35.97 622 SER A CA 1
ATOM 4736 C C . SER A 1 622 ? 65.355 -25.833 -45.476 1.00 35.97 622 SER A C 1
ATOM 4738 O O . SER A 1 622 ? 66.454 -25.278 -45.525 1.00 35.97 622 SER A O 1
ATOM 4740 N N . PRO A 1 623 ? 65.032 -26.643 -44.452 1.00 39.16 623 PRO A N 1
ATOM 4741 C CA . PRO A 1 623 ? 66.036 -27.295 -43.630 1.00 39.16 623 PRO A CA 1
ATOM 4742 C C . PRO A 1 623 ? 66.338 -28.708 -44.168 1.00 39.16 623 PRO A C 1
ATOM 4744 O O . PRO A 1 623 ? 65.448 -29.461 -44.559 1.00 39.16 623 PRO A O 1
ATOM 4747 N N . LEU A 1 624 ? 67.628 -29.042 -44.208 1.00 37.38 624 LEU A N 1
ATOM 4748 C CA . LEU A 1 624 ? 68.186 -30.361 -44.531 1.00 37.38 624 LEU A CA 1
ATOM 4749 C C . LEU A 1 624 ? 67.656 -31.474 -43.594 1.00 37.38 624 LEU A C 1
ATOM 4751 O O . LEU A 1 624 ? 67.307 -31.187 -42.447 1.00 37.38 624 LEU A O 1
ATOM 4755 N N . PRO A 1 625 ? 67.643 -32.749 -44.034 1.00 38.94 625 PRO A N 1
ATOM 4756 C CA . PRO A 1 625 ? 67.110 -33.862 -43.254 1.00 38.94 625 PRO A CA 1
ATOM 4757 C C . PRO A 1 625 ? 68.127 -34.372 -42.217 1.00 38.94 625 PRO A C 1
ATOM 4759 O O . PRO A 1 625 ? 69.270 -34.683 -42.553 1.00 38.94 625 PRO A O 1
ATOM 4762 N N . GLY A 1 626 ? 67.696 -34.495 -40.958 1.00 35.78 626 GLY A N 1
ATOM 4763 C CA . GLY A 1 626 ? 68.398 -35.235 -39.901 1.00 35.78 626 GLY A CA 1
ATOM 4764 C C . GLY A 1 626 ? 67.900 -36.688 -39.812 1.00 35.78 626 GLY A C 1
ATOM 4765 O O . GLY A 1 626 ? 66.743 -36.946 -40.149 1.00 35.78 626 GLY A O 1
ATOM 4766 N N . PRO A 1 627 ? 68.749 -37.652 -39.415 1.00 44.09 627 PRO A N 1
ATOM 4767 C CA . PRO A 1 627 ? 68.542 -39.062 -39.716 1.00 44.09 627 PRO A CA 1
ATOM 4768 C C . PRO A 1 627 ? 67.585 -39.772 -38.753 1.00 44.09 627 PRO A C 1
ATOM 4770 O O . PRO A 1 627 ? 67.472 -39.460 -37.571 1.00 44.09 627 PRO A O 1
ATOM 4773 N N . VAL A 1 628 ? 66.946 -40.792 -39.319 1.00 42.41 628 VAL A N 1
ATOM 4774 C CA . VAL A 1 628 ? 66.068 -41.779 -38.693 1.00 42.41 628 VAL A CA 1
ATOM 4775 C C . VAL A 1 628 ? 66.828 -42.618 -37.661 1.00 42.41 628 VAL A C 1
ATOM 4777 O O . VAL A 1 628 ? 67.842 -43.232 -37.988 1.00 42.41 628 VAL A O 1
ATOM 4780 N N . LEU A 1 629 ? 66.270 -42.739 -36.455 1.00 43.22 629 LEU A N 1
ATOM 4781 C CA . LEU A 1 629 ? 66.490 -43.886 -35.575 1.00 43.22 629 LEU A CA 1
ATOM 4782 C C . LEU A 1 629 ? 65.136 -44.499 -35.219 1.00 43.22 629 LEU A C 1
ATOM 4784 O O . LEU A 1 629 ? 64.262 -43.850 -34.651 1.00 43.22 629 LEU A O 1
ATOM 4788 N N . ALA A 1 630 ? 64.979 -45.759 -35.608 1.00 42.62 630 ALA A N 1
ATOM 4789 C CA . ALA A 1 630 ? 63.857 -46.618 -35.280 1.00 42.62 630 ALA A CA 1
ATOM 4790 C C . ALA A 1 630 ? 64.118 -47.363 -33.962 1.00 42.62 630 ALA A C 1
ATOM 4792 O O . ALA A 1 630 ? 65.242 -47.806 -33.728 1.00 42.62 630 ALA A O 1
ATOM 4793 N N . GLY A 1 631 ? 63.057 -47.624 -33.190 1.00 43.53 631 GLY A N 1
ATOM 4794 C CA . GLY A 1 631 ? 62.960 -48.852 -32.396 1.00 43.53 631 GLY A CA 1
ATOM 4795 C C . GLY A 1 631 ? 62.591 -48.712 -30.916 1.00 43.53 631 GLY A C 1
ATOM 4796 O O . GLY A 1 631 ? 63.448 -48.370 -30.110 1.00 43.53 631 GLY A O 1
ATOM 4797 N N . ARG A 1 632 ? 61.375 -49.204 -30.624 1.00 36.72 632 ARG A N 1
ATOM 4798 C CA . ARG A 1 632 ? 60.763 -49.625 -29.346 1.00 36.72 632 ARG A CA 1
ATOM 4799 C C . ARG A 1 632 ? 60.201 -48.572 -28.401 1.00 36.72 632 ARG A C 1
ATOM 4801 O O . ARG A 1 632 ? 60.977 -47.773 -27.846 1.00 36.72 632 ARG A O 1
#